Protein AF-A0A955Z0D5-F1 (afdb_monomer_lite)

Foldseek 3Di:
DDDDDDDDDDDDDDDDDDDDDDDDDDDDDYDDDDDDDDDDDDDDDDDDDDDDYDDDDDDDDDDDDDDDDDDDDDDDPDCPQFAAADCPPAAGAFRHFDDAQRRELAGCPPRTHHDHDLPRQAARVVQQAQFRSFFGDRRPAADDFQTFYPALRGHLLSAQAPVRTHANFQLQSADPVGCQQAFAAAADGDPDPPTDTGGQRDWFAFAPNRQKTWRLWFRFLSSLVSLQVVCCVVPVNFSQLLVLLVVLLVVCLVAPSVCCCVVPPLPSLLDDGGDALPDQNHPLQLQLLFQQFPQDDRQASDDAAQAAGLFLNDDQQRNNQLRRHGNNSDHPDDNSLSRLARGFQHFLVSVQSSLSNTAFGFAALVSLLRQQDQDWDDFDPDTFGGQFPDQDACQLFLQADDDDQDDDGNRPPDDGPDHRNQQPPNPPDDPVRPSNSSQDRHNHRVRQFGPDHGPVRGTRTPQAGGFFEWHAYPDDDDLDPPADFWRFGLSDADDPPFDWDAHPNRIGTTSGGGHFRKTFTAHGFSNNPDHFLRQQSNDPVNDNNSGDSVRIHGSSDGHSRYTTIGMHTDRD

Secondary structure (DSSP, 8-state):
--------------------------------------------------------------------------------PSPPP--SSSPBPTTSB-SSGGGBSS-EETTEEPPP-TTSSS--GGGT-SBTTB-TTT-SSPBPTTSB-SSGGGBTTS-B-TTSBB-SSGGGS-BTTBSTTTS-EEES-TT-TT-EEE-TT-EEEPSS-TTEEEESSPPBHHHHHHHHHHHHHHTTT---HHHHHHHHHHH-TTSHHHHHHHHSTTGGGGS-SS--TTSSS-HHHHTTSS-SS-SSSGGGT---TT---S--S---HHHHGGGT-TBTTB-SS-HHHHHTSBP-S--HHHHHHHHHHTTSEEPBHHHHHHHH--EEEEETTEEEEESSSSPPPSSSSSTT-S--SS-SS--TT--SSPPPS--SS-TT--GGGT-GGGSPPTT--TT-EEEEE-TTSPEEESTTTS-EEEEB-SS-----TT---EEEE-SS---TTPPEEEETTEEEEEEEES---EEEEEEE-TT---EESHHHHT-SS--GGGS-TTTEEETT---TTEE--EEEEPP-

Structure (mmCIF, N/CA/C/O backbone):
data_AF-A0A955Z0D5-F1
#
_entry.id   AF-A0A955Z0D5-F1
#
loop_
_atom_site.group_PDB
_atom_site.id
_atom_site.type_symbol
_atom_site.label_atom_id
_atom_site.label_alt_id
_atom_site.label_comp_id
_atom_site.label_asym_id
_atom_site.label_entity_id
_atom_site.label_seq_id
_atom_site.pdbx_PDB_ins_code
_atom_site.Cartn_x
_atom_site.Cartn_y
_atom_site.Cartn_z
_atom_site.occupancy
_atom_site.B_iso_or_equiv
_atom_site.auth_seq_id
_atom_site.auth_comp_id
_atom_site.auth_asym_id
_atom_site.auth_atom_id
_atom_site.pdbx_PDB_model_num
ATOM 1 N N . MET A 1 1 ? 44.826 -17.354 -71.926 1.00 37.38 1 MET A N 1
ATOM 2 C CA . MET A 1 1 ? 45.366 -18.598 -71.320 1.00 37.38 1 MET A CA 1
ATOM 3 C C . MET A 1 1 ? 44.407 -19.003 -70.201 1.00 37.38 1 MET A C 1
ATOM 5 O O . MET A 1 1 ? 44.056 -18.140 -69.417 1.00 37.38 1 MET A O 1
ATOM 9 N N . ARG A 1 2 ? 43.702 -20.146 -70.289 1.00 31.55 2 ARG A N 1
ATOM 10 C CA . ARG A 1 2 ? 44.060 -21.428 -69.626 1.00 31.55 2 ARG A CA 1
ATOM 11 C C . ARG A 1 2 ? 44.430 -21.214 -68.142 1.00 31.55 2 ARG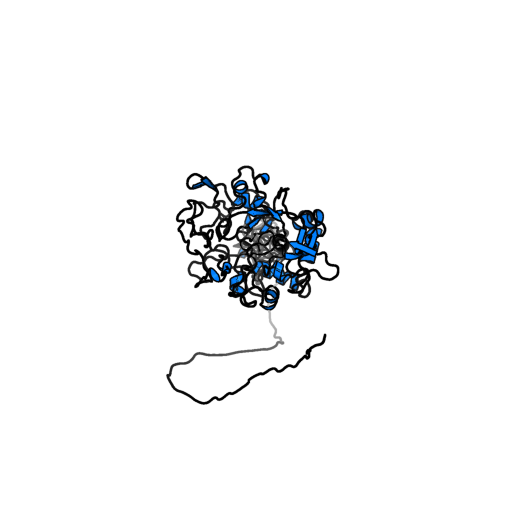 A C 1
ATOM 13 O O . ARG A 1 2 ? 45.504 -20.697 -67.889 1.00 31.55 2 ARG A O 1
ATOM 20 N N . GLN A 1 3 ? 43.521 -21.485 -67.192 1.00 32.25 3 GLN A N 1
ATOM 21 C CA . GLN A 1 3 ? 43.215 -22.791 -66.529 1.00 32.25 3 GLN A CA 1
ATOM 22 C C . GLN A 1 3 ? 43.768 -22.736 -65.069 1.00 32.25 3 GLN A C 1
ATOM 24 O O . GLN A 1 3 ? 44.807 -22.122 -64.892 1.00 32.25 3 GLN A O 1
ATOM 29 N N . LYS A 1 4 ? 43.177 -23.275 -63.981 1.00 32.69 4 LYS A N 1
ATOM 30 C CA . LYS A 1 4 ? 42.225 -24.394 -63.756 1.00 32.69 4 LYS A CA 1
ATOM 31 C C . LYS A 1 4 ? 41.320 -24.200 -62.502 1.00 32.69 4 LYS A C 1
ATOM 33 O O . LYS A 1 4 ? 41.747 -23.523 -61.584 1.00 32.69 4 LYS A O 1
ATOM 38 N N . LEU A 1 5 ? 40.147 -24.872 -62.514 1.00 34.03 5 LEU A N 1
ATOM 39 C CA . LEU A 1 5 ? 39.379 -25.606 -61.456 1.00 34.03 5 LEU A CA 1
ATOM 40 C C . LEU A 1 5 ? 39.461 -25.152 -59.965 1.00 34.03 5 LEU A C 1
ATOM 42 O O . LEU A 1 5 ? 40.539 -24.856 -59.481 1.00 34.03 5 LEU A O 1
ATOM 46 N N . GLY A 1 6 ? 38.400 -25.141 -59.129 1.00 30.06 6 GLY A N 1
ATOM 47 C CA . GLY A 1 6 ? 37.159 -25.963 -59.053 1.00 30.06 6 GLY A CA 1
ATOM 48 C C . GLY A 1 6 ? 37.375 -27.160 -58.093 1.00 30.06 6 GLY A C 1
ATOM 49 O O . GLY A 1 6 ? 38.366 -27.854 -58.279 1.00 30.06 6 GLY A O 1
ATOM 50 N N . ARG A 1 7 ? 36.587 -27.500 -57.050 1.00 30.52 7 ARG A N 1
ATOM 51 C CA . ARG A 1 7 ? 35.128 -27.507 -56.712 1.00 30.52 7 ARG A CA 1
ATOM 52 C C . ARG A 1 7 ? 34.966 -27.298 -55.172 1.00 30.52 7 ARG A C 1
ATOM 54 O O . ARG A 1 7 ? 35.968 -27.434 -54.487 1.00 30.52 7 ARG A O 1
ATOM 61 N N . ALA A 1 8 ? 33.849 -26.961 -54.503 1.00 30.70 8 ALA A N 1
ATOM 62 C CA . ALA A 1 8 ? 32.381 -27.043 -54.691 1.00 30.70 8 ALA A CA 1
ATOM 63 C C . ALA A 1 8 ? 31.667 -28.362 -54.258 1.00 30.70 8 ALA A C 1
ATOM 65 O O . ALA A 1 8 ? 32.005 -29.425 -54.768 1.00 30.70 8 ALA A O 1
ATOM 66 N N . SER A 1 9 ? 30.565 -28.225 -53.480 1.00 32.47 9 SER A N 1
ATOM 67 C CA . SER A 1 9 ? 29.545 -29.244 -53.060 1.00 32.47 9 SER A CA 1
ATOM 68 C C . SER A 1 9 ? 29.912 -30.188 -51.892 1.00 32.47 9 SER A C 1
ATOM 70 O O . SER A 1 9 ? 31.067 -30.578 -51.806 1.00 32.47 9 SER A O 1
ATOM 72 N N . ARG A 1 10 ? 29.016 -30.669 -50.998 1.00 30.78 10 ARG A N 1
ATOM 73 C CA . ARG A 1 10 ? 27.557 -30.503 -50.673 1.00 30.78 10 ARG A CA 1
ATOM 74 C C . ARG A 1 10 ? 27.359 -31.112 -49.244 1.00 30.78 10 ARG A C 1
ATOM 76 O O . ARG A 1 10 ? 28.046 -32.076 -48.947 1.00 30.78 10 ARG A O 1
ATOM 83 N N . ALA A 1 11 ? 26.657 -30.531 -48.262 1.00 29.03 11 ALA A N 1
ATOM 84 C CA . ALA A 1 11 ? 25.200 -30.382 -48.046 1.00 29.03 11 ALA A CA 1
ATOM 85 C C . ALA A 1 11 ? 24.461 -31.542 -47.290 1.00 29.03 11 ALA A C 1
ATOM 87 O O . ALA A 1 11 ? 24.051 -32.489 -47.946 1.00 29.03 11 ALA A O 1
ATOM 88 N N . VAL A 1 12 ? 24.177 -31.328 -45.977 1.00 29.38 12 VAL A N 1
ATOM 89 C CA . VAL A 1 12 ? 22.913 -31.632 -45.208 1.00 29.38 12 VAL A CA 1
ATOM 90 C C . VAL A 1 12 ? 22.515 -33.138 -44.991 1.00 29.38 12 VAL A C 1
ATOM 92 O O . VAL A 1 12 ? 22.971 -33.984 -45.749 1.00 29.38 12 VAL A O 1
ATOM 95 N N . PRO A 1 13 ? 21.601 -33.525 -44.055 1.00 51.72 13 PRO A N 1
ATOM 96 C CA . PRO A 1 13 ? 21.623 -33.526 -42.569 1.00 51.72 13 PRO A CA 1
ATOM 97 C C . PRO A 1 13 ? 21.523 -34.961 -41.941 1.00 51.72 13 PRO A C 1
ATOM 99 O O . PRO A 1 13 ? 21.497 -35.938 -42.679 1.00 51.72 13 PRO A O 1
ATOM 102 N N . TRP A 1 14 ? 21.405 -35.106 -40.605 1.00 25.34 14 TRP A N 1
ATOM 103 C CA . TRP A 1 14 ? 20.285 -35.783 -39.880 1.00 25.34 14 TRP A CA 1
ATOM 104 C C . TRP A 1 14 ? 20.581 -36.053 -38.383 1.00 25.34 14 TRP A C 1
ATOM 106 O O . TRP A 1 14 ? 21.708 -36.274 -37.958 1.00 25.34 14 TRP A O 1
ATOM 116 N N . VAL A 1 15 ? 19.484 -36.020 -37.626 1.00 32.78 15 VAL A N 1
ATOM 117 C CA . VAL A 1 15 ? 19.236 -36.299 -36.200 1.00 32.78 15 VAL A CA 1
ATOM 118 C C . VAL A 1 15 ? 19.848 -37.605 -35.662 1.00 32.78 15 VAL A C 1
ATOM 120 O O . VAL A 1 15 ? 19.761 -38.627 -36.336 1.00 32.78 15 VAL A O 1
ATOM 123 N N . LEU A 1 16 ? 20.275 -37.614 -34.387 1.00 28.25 16 LEU A N 1
ATOM 124 C CA . LEU A 1 16 ? 20.019 -38.742 -33.470 1.00 28.25 16 LEU A CA 1
ATOM 125 C C . LEU A 1 16 ? 20.128 -38.335 -31.989 1.00 28.25 16 LEU A C 1
ATOM 127 O O . LEU A 1 16 ? 21.110 -37.734 -31.562 1.00 28.25 16 LEU A O 1
ATOM 131 N N . ALA A 1 17 ? 19.093 -38.674 -31.218 1.00 32.25 17 ALA A N 1
ATOM 132 C CA . ALA A 1 17 ? 19.080 -38.586 -29.760 1.00 32.25 17 ALA A CA 1
ATOM 133 C C . ALA A 1 17 ? 19.691 -39.853 -29.138 1.00 32.25 17 ALA A C 1
ATOM 135 O O . ALA A 1 17 ? 19.653 -40.921 -29.748 1.00 32.25 17 ALA A O 1
ATOM 136 N N . ALA A 1 18 ? 20.180 -39.754 -27.900 1.00 30.14 18 ALA A N 1
ATOM 137 C CA . ALA A 1 18 ? 20.564 -40.910 -27.096 1.00 30.14 18 ALA A CA 1
ATOM 138 C C . ALA A 1 18 ? 20.098 -40.726 -25.645 1.00 30.14 18 ALA A C 1
ATOM 140 O O . ALA A 1 18 ? 20.697 -39.988 -24.866 1.00 30.14 18 ALA A O 1
ATOM 141 N N . SER A 1 19 ? 19.007 -41.404 -25.295 1.00 30.41 19 SER A N 1
ATOM 142 C CA . SER A 1 19 ? 18.600 -41.647 -23.910 1.00 30.41 19 SER A CA 1
ATOM 143 C C . SER A 1 19 ? 19.426 -42.800 -23.337 1.00 30.41 19 SER A C 1
ATOM 145 O O . SER A 1 19 ? 19.682 -43.763 -24.058 1.00 30.41 19 SER A O 1
ATOM 147 N N . LEU A 1 20 ? 19.767 -42.764 -22.045 1.00 26.95 20 LEU A N 1
ATOM 148 C CA . LEU A 1 20 ? 20.252 -43.947 -21.330 1.00 26.95 20 LEU A CA 1
ATOM 149 C C . LEU A 1 20 ? 19.468 -44.159 -20.028 1.00 26.95 20 LEU A C 1
ATOM 151 O O . LEU A 1 20 ? 19.439 -43.307 -19.147 1.00 26.95 20 LEU A O 1
ATOM 155 N N . ALA A 1 21 ? 18.863 -45.335 -19.938 1.00 28.91 21 ALA A N 1
ATOM 156 C CA . ALA A 1 21 ? 18.246 -45.969 -18.778 1.00 28.91 21 ALA A CA 1
ATOM 157 C C . ALA A 1 21 ? 18.610 -47.469 -18.903 1.00 28.91 21 ALA A C 1
ATOM 159 O O . ALA A 1 21 ? 18.879 -47.920 -20.016 1.00 28.91 21 ALA A O 1
ATOM 160 N N . ALA A 1 22 ? 18.673 -48.322 -17.882 1.00 29.59 22 ALA A N 1
ATOM 161 C CA . ALA A 1 22 ? 18.516 -48.204 -16.432 1.00 29.59 22 ALA A CA 1
ATOM 162 C C . ALA A 1 22 ? 19.278 -49.383 -15.780 1.00 29.59 22 ALA A C 1
ATOM 164 O O . ALA A 1 22 ? 19.661 -50.316 -16.485 1.00 29.59 22 ALA A O 1
ATOM 165 N N . ALA A 1 23 ? 19.402 -49.412 -14.448 1.00 26.42 23 ALA A N 1
ATOM 166 C CA . ALA A 1 23 ? 19.520 -50.669 -13.698 1.00 26.42 23 ALA A CA 1
ATOM 167 C C . ALA A 1 23 ? 19.103 -50.481 -12.228 1.00 26.42 23 ALA A C 1
ATOM 169 O O . ALA A 1 23 ? 19.683 -49.663 -11.518 1.00 26.42 23 ALA A O 1
ATOM 170 N N . CYS A 1 24 ? 18.128 -51.267 -11.767 1.00 26.06 24 CYS A N 1
ATOM 171 C CA . CYS A 1 24 ? 17.848 -51.472 -10.344 1.00 26.06 24 CYS A CA 1
ATOM 172 C C . CYS A 1 24 ? 18.465 -52.797 -9.888 1.00 26.06 24 CYS A C 1
ATOM 174 O O . CYS A 1 24 ? 18.308 -53.797 -10.584 1.00 26.06 24 CYS A O 1
ATOM 176 N N . THR A 1 25 ? 19.016 -52.838 -8.674 1.00 25.45 25 THR A N 1
ATOM 177 C CA . THR A 1 25 ? 19.114 -54.066 -7.863 1.00 25.45 25 THR A CA 1
ATOM 178 C C . THR A 1 25 ? 19.042 -53.717 -6.380 1.00 25.45 25 THR A C 1
ATOM 180 O O . THR A 1 25 ? 19.805 -52.883 -5.901 1.00 25.45 25 THR A O 1
ATOM 183 N N . SER A 1 26 ? 18.150 -54.389 -5.659 1.00 33.56 26 SER A N 1
ATOM 184 C CA . SER A 1 26 ? 17.991 -54.354 -4.200 1.00 33.56 26 SER A CA 1
ATOM 185 C C . SER A 1 26 ? 18.409 -55.695 -3.592 1.00 33.56 26 SER A C 1
ATOM 187 O O . SER A 1 26 ? 17.983 -56.699 -4.150 1.00 33.56 26 SER A O 1
ATOM 189 N N . THR A 1 27 ? 19.093 -55.725 -2.436 1.00 26.42 27 THR A N 1
ATOM 190 C CA . THR A 1 27 ? 18.997 -56.808 -1.416 1.00 26.42 27 THR A CA 1
ATOM 191 C C . THR A 1 27 ? 19.876 -56.537 -0.180 1.00 26.42 27 THR A C 1
ATOM 193 O O . THR A 1 27 ? 21.085 -56.422 -0.346 1.00 26.42 27 THR A O 1
ATOM 196 N N . GLY A 1 28 ? 19.279 -56.589 1.026 1.00 25.45 28 GLY A N 1
ATOM 197 C CA . GLY A 1 28 ? 19.915 -56.874 2.338 1.00 25.45 28 GLY A CA 1
ATOM 198 C C . GLY A 1 28 ? 20.853 -55.809 2.952 1.00 25.45 28 GLY A C 1
ATOM 199 O O . GLY A 1 28 ? 21.602 -55.161 2.236 1.00 25.45 28 GLY A O 1
ATOM 200 N N . GLY A 1 29 ? 20.902 -55.590 4.275 1.00 23.66 29 GLY A N 1
ATOM 201 C CA . GLY A 1 29 ? 20.044 -56.082 5.367 1.00 23.66 29 GLY A CA 1
ATOM 202 C C . GLY A 1 29 ? 20.749 -56.086 6.741 1.00 23.66 29 GLY A C 1
ATOM 203 O O . GLY A 1 29 ? 21.686 -56.857 6.882 1.00 23.66 29 GLY A O 1
ATOM 204 N N . ASP A 1 30 ? 20.237 -55.283 7.696 1.00 25.52 30 ASP A N 1
ATOM 205 C CA . ASP A 1 30 ? 20.259 -55.410 9.185 1.00 25.52 30 ASP A CA 1
ATOM 206 C C . ASP A 1 30 ? 21.592 -55.668 9.964 1.00 25.52 30 ASP A C 1
ATOM 208 O O . ASP A 1 30 ? 22.602 -56.005 9.346 1.00 25.52 30 ASP A O 1
ATOM 212 N N . PRO A 1 31 ? 21.650 -55.560 11.324 1.00 40.22 31 PRO A N 1
ATOM 213 C CA . PRO A 1 31 ? 20.612 -55.147 12.295 1.00 40.22 31 PRO A CA 1
ATOM 214 C C . PRO A 1 31 ? 21.033 -54.130 13.400 1.00 40.22 31 PRO A C 1
ATOM 216 O O . PRO A 1 31 ? 22.211 -53.967 13.705 1.00 40.22 31 PRO A O 1
ATOM 219 N N . GLY A 1 32 ? 20.030 -53.604 14.124 1.00 23.52 32 GLY A N 1
ATOM 220 C CA . GLY A 1 32 ? 19.964 -53.755 15.596 1.00 23.52 32 GLY A CA 1
ATOM 221 C C . GLY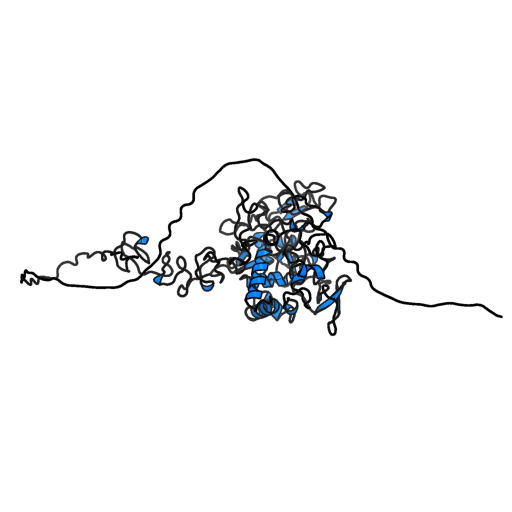 A 1 32 ? 20.397 -52.616 16.543 1.00 23.52 32 GLY A C 1
ATOM 222 O O . GLY A 1 32 ? 21.584 -52.444 16.780 1.00 23.52 32 GLY A O 1
ATOM 223 N N . GLU A 1 33 ? 19.406 -51.971 17.181 1.00 30.50 33 GLU A N 1
ATOM 224 C CA . GLU A 1 33 ? 19.297 -51.615 18.627 1.00 30.50 33 GLU A CA 1
ATOM 225 C C . GLU A 1 33 ? 17.891 -50.971 18.834 1.00 30.50 33 GLU A C 1
ATOM 227 O O . GLU A 1 33 ? 17.646 -49.863 18.368 1.00 30.50 33 GLU A O 1
ATOM 232 N N . THR A 1 34 ? 16.823 -51.698 19.212 1.00 25.83 34 THR A N 1
ATOM 233 C CA . THR A 1 34 ? 16.329 -51.931 20.604 1.00 25.83 34 THR A CA 1
ATOM 234 C C . THR A 1 34 ? 16.402 -50.665 21.480 1.00 25.83 34 THR A C 1
ATOM 236 O O . THR A 1 34 ? 17.505 -50.269 21.830 1.00 25.83 34 THR A O 1
ATOM 239 N N . GLY A 1 35 ? 15.335 -49.935 21.837 1.00 26.16 35 GLY A N 1
ATOM 240 C CA . GLY A 1 35 ? 14.106 -50.309 22.582 1.00 26.16 35 GLY A CA 1
ATOM 241 C C . GLY A 1 35 ? 13.939 -49.294 23.753 1.00 26.16 35 GLY A C 1
ATOM 242 O O . GLY A 1 35 ? 14.906 -48.595 24.042 1.00 26.16 35 GLY A O 1
ATOM 243 N N . GLU A 1 36 ? 12.836 -49.048 24.474 1.00 29.14 36 GLU A N 1
ATOM 244 C CA . GLU A 1 36 ? 11.408 -49.453 24.556 1.00 29.14 36 GLU A CA 1
ATOM 245 C C . GLU A 1 36 ? 10.647 -48.239 25.198 1.00 29.14 36 GLU A C 1
ATOM 247 O O . GLU A 1 36 ? 11.305 -47.338 25.718 1.00 29.14 36 GLU A O 1
ATOM 252 N N . GLY A 1 37 ? 9.313 -48.081 25.237 1.00 26.97 37 GLY A N 1
ATOM 253 C CA . GLY A 1 37 ? 8.184 -48.915 24.806 1.00 26.97 37 GLY A CA 1
ATOM 254 C C . GLY A 1 37 ? 6.812 -48.206 24.982 1.00 26.97 37 GLY A C 1
ATOM 255 O O . GLY A 1 37 ? 6.746 -47.036 25.356 1.00 26.97 37 GLY A O 1
ATOM 256 N N . ASP A 1 38 ? 5.749 -48.955 24.676 1.00 28.36 38 ASP A N 1
ATOM 257 C CA . ASP A 1 38 ? 4.288 -48.701 24.748 1.00 28.36 38 ASP A CA 1
ATOM 258 C C . ASP A 1 38 ? 3.722 -48.238 26.125 1.00 28.36 38 ASP A C 1
ATOM 260 O O . ASP A 1 38 ? 4.433 -48.283 27.124 1.00 28.36 38 ASP A O 1
ATOM 264 N N . ALA A 1 39 ? 2.450 -47.833 26.327 1.00 27.69 39 ALA A N 1
ATOM 265 C CA . ALA A 1 39 ? 1.246 -47.661 25.480 1.00 27.69 39 ALA A CA 1
ATOM 266 C C . ALA A 1 39 ? 0.216 -46.739 26.195 1.00 27.69 39 ALA A C 1
ATOM 268 O O . ALA A 1 39 ? 0.371 -46.430 27.377 1.00 27.69 39 ALA A O 1
ATOM 269 N N . GLY A 1 40 ? -0.882 -46.369 25.516 1.00 26.89 40 GLY A N 1
ATOM 270 C CA . GLY A 1 40 ? -2.046 -45.735 26.157 1.00 26.89 40 GLY A CA 1
ATOM 271 C C . GLY A 1 40 ? -3.121 -45.238 25.185 1.00 26.89 40 GLY A C 1
ATOM 272 O O . GLY A 1 40 ? -3.228 -44.036 24.961 1.00 26.89 40 GLY A O 1
ATOM 273 N N . VAL A 1 41 ? -3.914 -46.151 24.615 1.00 31.58 41 VAL A N 1
ATOM 274 C CA . VAL A 1 41 ? -5.122 -45.837 23.828 1.00 31.58 41 VAL A CA 1
ATOM 275 C C . VAL A 1 41 ? -6.316 -46.469 24.531 1.00 31.58 41 VAL A C 1
ATOM 277 O O . VAL A 1 41 ? -6.269 -47.663 24.805 1.00 31.58 41 VAL A O 1
ATOM 280 N N . ASP A 1 42 ? -7.381 -45.699 24.741 1.00 33.69 42 ASP A N 1
ATOM 281 C CA . ASP A 1 42 ? -8.723 -46.223 25.000 1.00 33.69 42 ASP A CA 1
ATOM 282 C C . ASP A 1 42 ? -9.735 -45.459 24.137 1.00 33.69 42 ASP A C 1
ATOM 284 O O . ASP A 1 42 ? -9.667 -44.235 23.996 1.00 33.69 42 ASP A O 1
ATOM 288 N N . ASP A 1 43 ? -10.655 -46.212 23.542 1.00 32.22 43 ASP A N 1
ATOM 289 C CA . ASP A 1 43 ? -11.698 -45.766 22.618 1.00 32.22 43 ASP A CA 1
ATOM 290 C C . ASP A 1 43 ? -13.049 -46.287 23.132 1.00 32.22 43 ASP A C 1
ATOM 292 O O . ASP A 1 43 ? -13.153 -47.439 23.559 1.00 32.22 43 ASP A O 1
ATOM 296 N N . ALA A 1 44 ? -14.085 -45.445 23.118 1.00 32.53 44 ALA A N 1
ATOM 297 C CA . ALA A 1 44 ? -15.441 -45.831 23.509 1.00 32.53 44 ALA A CA 1
ATOM 298 C C . ALA A 1 44 ? -16.487 -44.885 22.897 1.00 32.53 44 ALA A C 1
ATOM 300 O O . ALA A 1 44 ? -16.887 -43.883 23.493 1.00 32.53 44 ALA A O 1
ATOM 301 N N . GLY A 1 45 ? -16.951 -45.218 21.692 1.00 31.19 45 GLY A N 1
ATOM 302 C CA . GLY A 1 45 ? -18.076 -44.537 21.049 1.00 31.19 45 GLY A CA 1
ATOM 303 C C . GLY A 1 45 ? -19.453 -44.955 21.589 1.00 31.19 45 GLY A C 1
ATOM 304 O O . GLY A 1 45 ? -19.621 -46.000 22.215 1.00 31.19 45 GLY A O 1
ATOM 305 N N . GLY A 1 46 ? -20.473 -44.158 21.263 1.00 28.03 46 GLY A N 1
ATOM 306 C CA . GLY A 1 46 ? -21.888 -44.477 21.467 1.00 28.03 46 GLY A CA 1
ATOM 307 C C . GLY A 1 46 ? -22.761 -43.619 20.549 1.00 28.03 46 GLY A C 1
ATOM 308 O O . GLY A 1 46 ? -22.553 -42.412 20.460 1.00 28.03 46 GLY A O 1
ATOM 309 N N . THR A 1 47 ? -23.703 -44.227 19.823 1.00 34.19 47 THR A N 1
ATOM 310 C CA . THR A 1 47 ? -24.533 -43.551 18.805 1.00 34.19 47 THR A CA 1
ATOM 311 C C . THR A 1 47 ? -25.998 -43.990 18.880 1.00 34.19 47 THR A C 1
ATOM 313 O O . THR A 1 47 ? -26.238 -45.166 19.122 1.00 34.19 47 THR A O 1
ATOM 316 N N . VAL A 1 48 ? -26.908 -43.033 18.603 1.00 35.44 48 VAL A N 1
ATOM 317 C CA . VAL A 1 48 ? -28.333 -43.148 18.166 1.00 35.44 48 VAL A CA 1
ATOM 318 C C . VAL A 1 48 ? -29.304 -43.992 19.049 1.00 35.44 48 VAL A C 1
ATOM 320 O O . VAL A 1 48 ? -28.914 -44.971 19.658 1.00 35.44 48 VAL A O 1
ATOM 323 N N . ASP A 1 49 ? -30.601 -43.697 19.234 1.00 34.19 49 ASP A N 1
ATOM 324 C CA . ASP A 1 49 ? -31.602 -43.156 18.301 1.00 34.19 49 ASP A CA 1
ATOM 325 C C . ASP A 1 49 ? -32.957 -42.775 18.990 1.00 34.19 49 ASP A C 1
ATOM 327 O O . ASP A 1 49 ? -33.215 -43.160 20.127 1.00 34.19 49 ASP A O 1
ATOM 331 N N . ALA A 1 50 ? -33.826 -42.073 18.245 1.00 32.53 50 ALA A N 1
ATOM 332 C CA . ALA A 1 50 ? -35.316 -42.030 18.249 1.00 32.53 50 ALA A CA 1
ATOM 333 C C . ALA A 1 50 ? -36.244 -41.919 19.521 1.00 32.53 50 ALA A C 1
ATOM 335 O O . ALA A 1 50 ? -36.205 -42.688 20.476 1.00 32.53 50 ALA A O 1
ATOM 336 N N . ARG A 1 51 ? -37.254 -41.024 19.401 1.00 35.88 51 ARG A N 1
ATOM 337 C CA . ARG A 1 51 ? -38.616 -41.005 20.047 1.00 35.88 51 ARG A CA 1
ATOM 338 C C . ARG A 1 51 ? -39.551 -42.102 19.425 1.00 35.88 51 ARG A C 1
ATOM 340 O O . ARG A 1 51 ? -39.087 -42.655 18.430 1.00 35.88 51 ARG A O 1
ATOM 347 N N . PRO A 1 52 ? -40.844 -42.380 19.823 1.00 47.75 52 PRO A N 1
ATOM 348 C CA . PRO A 1 52 ? -41.810 -41.619 20.680 1.00 47.75 52 PRO A CA 1
ATOM 349 C C . PRO A 1 52 ? -42.834 -42.401 21.609 1.00 47.75 52 PRO A C 1
ATOM 351 O O . PRO A 1 52 ? -43.250 -43.502 21.277 1.00 47.75 52 PRO A O 1
ATOM 354 N N . THR A 1 53 ? -43.431 -41.723 22.625 1.00 33.03 53 THR A N 1
ATOM 355 C CA . THR A 1 53 ? -44.859 -41.836 23.144 1.00 33.03 53 THR A CA 1
ATOM 356 C C . THR A 1 53 ? -45.446 -43.183 23.688 1.00 33.03 53 THR A C 1
ATOM 358 O O . THR A 1 53 ? -44.837 -44.222 23.479 1.00 33.03 53 THR A O 1
ATOM 361 N N . PRO A 1 54 ? -46.691 -43.245 24.250 1.00 62.41 54 PRO A N 1
ATOM 362 C CA . PRO A 1 54 ? -47.338 -42.454 25.332 1.00 62.41 54 PRO A CA 1
ATOM 363 C C . PRO A 1 54 ? -48.093 -43.332 26.397 1.00 62.41 54 PRO A C 1
ATOM 365 O O . PRO A 1 54 ? -48.059 -44.557 26.321 1.00 62.41 54 PRO A O 1
ATOM 368 N N . GLY A 1 55 ? -48.847 -42.703 27.322 1.00 30.41 55 GLY A N 1
ATOM 369 C CA . GLY A 1 55 ? -49.927 -43.316 28.140 1.00 30.41 55 GLY A CA 1
ATOM 370 C C . GLY A 1 55 ? -49.721 -43.240 29.666 1.00 30.41 55 GLY A C 1
ATOM 371 O O . GLY A 1 55 ? -48.584 -43.282 30.119 1.00 30.41 55 GLY A O 1
ATOM 372 N N . GLU A 1 56 ? -50.719 -43.210 30.553 1.00 37.22 56 GLU A N 1
ATOM 373 C CA . GLU A 1 56 ? -52.132 -42.774 30.584 1.00 37.22 56 GLU A CA 1
ATOM 374 C C . GLU A 1 56 ? -52.618 -43.021 32.045 1.00 37.22 56 GLU A C 1
ATOM 376 O O . GLU A 1 56 ? -52.239 -44.011 32.665 1.00 37.22 56 GLU A O 1
ATOM 381 N N . ASP A 1 57 ? -53.408 -42.091 32.585 1.00 33.84 57 ASP A N 1
ATOM 382 C CA . ASP A 1 57 ? -54.510 -42.219 33.564 1.00 33.84 57 ASP A CA 1
ATOM 383 C C . ASP A 1 57 ? -54.445 -43.055 34.874 1.00 33.84 57 ASP A C 1
ATOM 385 O O . ASP A 1 57 ? -54.516 -44.282 34.876 1.00 33.84 57 ASP A O 1
ATOM 389 N N . ALA A 1 58 ? -54.568 -42.344 36.012 1.00 36.50 58 ALA A N 1
ATOM 390 C CA . ALA A 1 58 ? -55.539 -42.566 37.116 1.00 36.50 58 ALA A CA 1
ATOM 391 C C . ALA A 1 58 ? -55.382 -41.418 38.157 1.00 36.50 58 ALA A C 1
ATOM 393 O O . ALA A 1 58 ? -54.254 -41.153 38.554 1.00 36.50 58 ALA A O 1
ATOM 394 N N . ALA A 1 59 ? -56.342 -40.627 38.666 1.00 34.34 59 ALA A N 1
ATOM 395 C CA . ALA A 1 59 ? -57.807 -40.630 38.848 1.00 34.34 59 ALA A CA 1
ATOM 396 C C . ALA A 1 59 ? -58.165 -40.555 40.360 1.00 34.34 59 ALA A C 1
ATOM 398 O O . ALA A 1 59 ? -57.694 -41.391 41.124 1.00 34.34 59 ALA A O 1
ATOM 399 N N . ALA A 1 60 ? -59.064 -39.618 40.738 1.00 35.72 60 ALA A N 1
ATOM 400 C CA . ALA A 1 60 ? -59.713 -39.451 42.069 1.00 35.72 60 ALA A CA 1
ATOM 401 C C . ALA A 1 60 ? -58.781 -39.032 43.251 1.00 35.72 60 ALA A C 1
ATOM 403 O O . ALA A 1 60 ? -57.594 -39.318 43.213 1.00 35.72 60 ALA A O 1
ATOM 404 N N . THR A 1 61 ? -59.162 -38.372 44.363 1.00 36.72 61 THR A N 1
ATOM 405 C CA . THR A 1 61 ? -60.356 -37.652 44.921 1.00 36.72 61 THR A CA 1
ATOM 406 C C . THR A 1 61 ? -59.883 -36.996 46.248 1.00 36.72 61 THR A C 1
ATOM 408 O O . THR A 1 61 ? -58.905 -37.488 46.805 1.00 36.72 61 THR A O 1
ATOM 411 N N . ASP A 1 62 ? -60.473 -35.983 46.900 1.00 34.84 62 ASP A N 1
ATOM 412 C CA . ASP A 1 62 ? -61.586 -35.025 46.688 1.00 34.84 62 ASP A CA 1
ATOM 413 C C . ASP A 1 62 ? -61.390 -33.851 47.703 1.00 34.84 62 ASP A C 1
ATOM 415 O O . ASP A 1 62 ? -60.539 -33.968 48.589 1.00 34.84 62 ASP A O 1
ATOM 419 N N . GLY A 1 63 ? -62.160 -32.750 47.640 1.00 34.94 63 GLY A N 1
ATOM 420 C CA . GLY A 1 63 ? -62.190 -31.743 48.718 1.00 34.94 63 GLY A CA 1
ATOM 421 C C . GLY A 1 63 ? -62.651 -30.333 48.328 1.00 34.94 63 GLY A C 1
ATOM 422 O O . GLY A 1 63 ? -61.833 -29.425 48.200 1.00 34.94 63 GLY A O 1
AT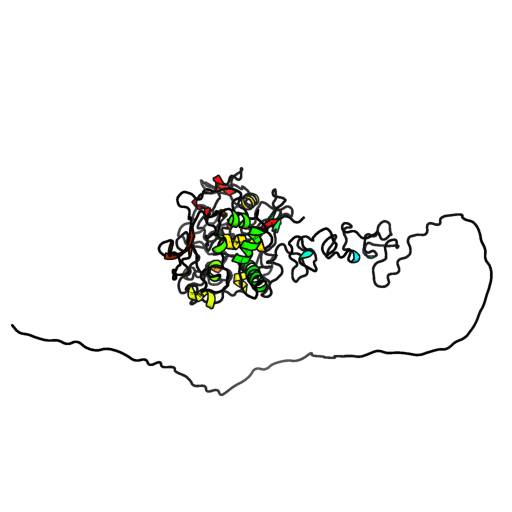OM 423 N N . GLY A 1 64 ? -63.962 -30.118 48.184 1.00 36.09 64 GLY A N 1
ATOM 424 C CA . GLY A 1 64 ? -64.532 -28.780 47.977 1.00 36.09 64 GLY A CA 1
ATOM 425 C C . GLY A 1 64 ? -64.597 -27.918 49.250 1.00 36.09 64 GLY A C 1
ATOM 426 O O . GLY A 1 64 ? -64.849 -28.422 50.343 1.00 36.09 64 GLY A O 1
ATOM 427 N N . GLY A 1 65 ? -64.449 -26.599 49.094 1.00 32.16 65 GLY A N 1
ATOM 428 C CA . GLY A 1 65 ? -64.647 -25.603 50.154 1.00 32.16 65 GLY A CA 1
ATOM 429 C C . GLY A 1 65 ? -64.938 -24.222 49.563 1.00 32.16 65 GLY A C 1
ATOM 430 O O . GLY A 1 65 ? -64.073 -23.617 48.939 1.00 32.16 65 GLY A O 1
ATOM 431 N N . THR A 1 66 ? -66.174 -23.745 49.710 1.00 39.97 66 THR A N 1
ATOM 432 C CA . THR A 1 66 ? -66.659 -22.460 49.172 1.00 39.97 66 THR A CA 1
ATOM 433 C C . THR A 1 66 ? -66.612 -21.331 50.204 1.00 39.97 66 THR A C 1
ATOM 435 O O . THR A 1 66 ? -66.634 -21.608 51.400 1.00 39.97 66 THR A O 1
ATOM 438 N N . SER A 1 67 ? -66.751 -20.086 49.718 1.00 36.28 67 SER A N 1
ATOM 439 C CA . SER A 1 67 ? -66.929 -18.823 50.471 1.00 36.28 67 SER A CA 1
ATOM 440 C C . SER A 1 67 ? -65.632 -18.243 51.081 1.00 36.28 67 SER A C 1
ATOM 442 O O . SER A 1 67 ? -64.734 -18.998 51.427 1.00 36.28 67 SER A O 1
ATOM 444 N N . GLU A 1 68 ? -65.418 -16.923 51.159 1.00 36.81 68 GLU A N 1
ATOM 445 C CA . GLU A 1 68 ? -66.317 -15.768 50.950 1.00 36.81 68 GLU A CA 1
ATOM 446 C C . GLU A 1 68 ? -65.701 -14.692 50.029 1.00 36.81 68 GLU A C 1
ATOM 448 O O . GLU A 1 68 ? -64.485 -14.607 49.869 1.00 36.81 68 GLU A O 1
ATOM 453 N N . ALA A 1 69 ? -66.549 -13.832 49.454 1.00 44.31 69 ALA A N 1
ATOM 454 C CA . ALA A 1 69 ? -66.113 -12.575 48.851 1.00 44.31 69 ALA A CA 1
ATOM 455 C C . ALA A 1 69 ? -66.087 -11.475 49.924 1.00 44.31 69 ALA A C 1
ATOM 457 O O . ALA A 1 69 ? -67.116 -11.192 50.535 1.00 44.31 69 ALA A O 1
ATOM 458 N N . GLY A 1 70 ? -64.928 -10.844 50.122 1.00 34.59 70 GLY A N 1
ATOM 459 C CA . GLY A 1 70 ? -64.760 -9.666 50.973 1.00 34.59 70 GLY A CA 1
ATOM 460 C C . GLY A 1 70 ? -64.242 -8.493 50.148 1.00 34.59 70 GLY A C 1
ATOM 461 O O . GLY A 1 70 ? -63.045 -8.411 49.890 1.00 34.59 70 GLY A O 1
ATOM 462 N N . ASP A 1 71 ? -65.144 -7.611 49.721 1.00 49.62 71 ASP A N 1
ATOM 463 C CA . ASP A 1 71 ? -64.802 -6.353 49.051 1.00 49.62 71 ASP A CA 1
ATOM 464 C C . ASP A 1 71 ? -64.497 -5.273 50.101 1.00 49.62 71 ASP A C 1
ATOM 466 O O . ASP A 1 71 ? -65.304 -5.040 51.006 1.00 49.62 71 ASP A O 1
ATOM 470 N N . ALA A 1 72 ? -63.327 -4.637 50.006 1.00 39.12 72 ALA A N 1
ATOM 471 C CA . ALA A 1 72 ? -62.921 -3.556 50.897 1.00 39.12 72 ALA A CA 1
ATOM 472 C C . ALA A 1 72 ? -61.829 -2.657 50.284 1.00 39.12 72 ALA A C 1
ATOM 474 O O . ALA A 1 72 ? -60.653 -3.001 50.317 1.00 39.12 72 ALA A O 1
ATOM 475 N N . GLY A 1 73 ? -62.233 -1.455 49.857 1.00 38.47 73 GLY A N 1
ATOM 476 C CA . GLY A 1 73 ? -61.501 -0.205 50.129 1.00 38.47 73 GLY A CA 1
ATOM 477 C C . GLY A 1 73 ? -60.221 0.097 49.320 1.00 38.47 73 GLY A C 1
ATOM 478 O O . GLY A 1 73 ? -59.230 -0.616 49.441 1.00 38.47 73 GLY A O 1
ATOM 479 N N . PRO A 1 74 ? -60.171 1.209 48.558 1.00 59.72 74 PRO A N 1
ATOM 480 C CA . PRO A 1 74 ? -58.980 1.607 47.811 1.00 59.72 74 PRO A CA 1
ATOM 481 C C . PRO A 1 74 ? -58.037 2.482 48.659 1.00 59.72 74 PRO A C 1
ATOM 483 O O . PRO A 1 74 ? -58.028 3.701 48.504 1.00 59.72 74 PRO A O 1
ATOM 486 N N . ASP A 1 75 ? -57.213 1.873 49.514 1.00 41.16 75 ASP A N 1
ATOM 487 C CA . ASP A 1 75 ? -56.210 2.591 50.315 1.00 41.16 75 ASP A CA 1
ATOM 488 C C . ASP A 1 75 ? -54.810 1.970 50.196 1.00 41.16 75 ASP A C 1
ATOM 490 O O . ASP A 1 75 ? -54.587 0.810 50.533 1.00 41.16 75 ASP A O 1
ATOM 494 N N . GLY A 1 76 ? -53.842 2.789 49.770 1.00 41.75 76 GLY A N 1
ATOM 495 C CA . GLY A 1 76 ? -52.422 2.439 49.732 1.00 41.75 76 GLY A CA 1
ATOM 496 C C . GLY A 1 76 ? -51.970 1.764 48.436 1.00 41.75 76 GLY A C 1
ATOM 497 O O . GLY A 1 76 ? -52.063 0.549 48.278 1.00 41.75 76 GLY A O 1
ATOM 498 N N . ALA A 1 77 ? -51.349 2.546 47.548 1.00 43.31 77 ALA A N 1
ATOM 499 C CA . ALA A 1 77 ? -50.431 1.997 46.557 1.00 43.31 77 ALA A CA 1
ATOM 500 C C . ALA A 1 77 ? -49.206 1.436 47.298 1.00 43.31 77 ALA A C 1
ATOM 502 O O . ALA A 1 77 ? -48.236 2.150 47.550 1.00 43.31 77 ALA A O 1
ATOM 503 N N . ALA A 1 78 ? -49.288 0.169 47.708 1.00 45.00 78 ALA A N 1
ATOM 504 C CA . ALA A 1 78 ? -48.119 -0.580 48.131 1.00 45.00 78 ALA A CA 1
ATOM 505 C C . ALA A 1 78 ? -47.128 -0.596 46.964 1.00 45.00 78 ALA A C 1
ATOM 507 O O . ALA A 1 78 ? -47.520 -0.852 45.824 1.00 45.00 78 ALA A O 1
ATOM 508 N N . ASP A 1 79 ? -45.869 -0.289 47.267 1.00 49.72 79 ASP A N 1
ATOM 509 C CA . ASP A 1 79 ? -44.775 -0.196 46.305 1.00 49.72 79 ASP A CA 1
ATOM 510 C C . ASP A 1 79 ? -44.466 -1.605 45.772 1.00 49.72 79 ASP A C 1
ATOM 512 O O . ASP A 1 79 ? -43.626 -2.341 46.296 1.00 49.72 79 ASP A O 1
ATOM 516 N N . ALA A 1 80 ? -45.270 -2.036 44.798 1.00 59.31 80 ALA A N 1
ATOM 517 C CA . ALA A 1 80 ? -45.150 -3.317 44.133 1.00 59.31 80 ALA A CA 1
ATOM 518 C C . ALA A 1 80 ? -43.885 -3.265 43.281 1.00 59.31 80 ALA A C 1
ATOM 520 O O . ALA A 1 80 ? -43.912 -2.834 42.127 1.00 59.31 80 ALA A O 1
ATOM 521 N N . GLY A 1 81 ? -42.775 -3.660 43.908 1.00 67.69 81 GLY A N 1
ATOM 522 C CA . GLY A 1 81 ? -41.464 -3.691 43.282 1.00 67.69 81 GLY A CA 1
ATOM 523 C C . GLY A 1 81 ? -41.488 -4.430 41.938 1.00 67.69 81 GLY A C 1
ATOM 524 O O . GLY A 1 81 ? -42.372 -5.261 41.701 1.00 67.69 81 GLY A O 1
ATOM 525 N N . PRO A 1 82 ? -40.524 -4.125 41.054 1.00 73.94 82 PRO A N 1
ATOM 526 C CA . PRO A 1 82 ? -40.483 -4.660 39.697 1.00 73.94 82 PRO A CA 1
ATOM 527 C C . PRO A 1 82 ? -40.662 -6.188 39.690 1.00 73.94 82 PRO A C 1
ATOM 529 O O . PRO A 1 82 ? -40.108 -6.866 40.563 1.00 73.94 82 PRO A O 1
ATOM 532 N N . PRO A 1 83 ? -41.439 -6.750 38.742 1.00 78.38 83 PRO A N 1
ATOM 533 C CA . PRO A 1 83 ? -41.768 -8.170 38.728 1.00 78.38 83 PRO A CA 1
ATOM 534 C C . PRO A 1 83 ? -40.510 -9.039 38.800 1.00 78.38 83 PRO A C 1
ATOM 536 O O . PRO A 1 83 ? -39.515 -8.788 38.115 1.00 78.38 83 PRO A O 1
ATOM 539 N N . ALA A 1 84 ? -40.556 -10.057 39.661 1.00 78.62 84 ALA A N 1
ATOM 540 C CA . ALA A 1 84 ? -39.418 -10.926 39.920 1.00 78.62 84 ALA A CA 1
ATOM 541 C C . ALA A 1 84 ? -38.966 -11.630 38.633 1.00 78.62 84 ALA A C 1
ATOM 543 O O . ALA A 1 84 ? -39.771 -12.254 37.940 1.00 78.62 84 ALA A O 1
ATOM 544 N N . CYS A 1 85 ? -37.672 -11.552 38.327 1.00 76.56 85 CYS A N 1
ATOM 545 C CA . CYS A 1 85 ? -37.130 -12.215 37.153 1.00 76.56 85 CYS A CA 1
ATOM 546 C C . CYS A 1 85 ? -37.126 -13.742 37.314 1.00 76.56 85 CYS A C 1
ATOM 548 O O . CYS A 1 85 ? -36.466 -14.286 38.201 1.00 76.56 85 CYS A O 1
ATOM 550 N N . VAL A 1 86 ? -37.811 -14.428 36.398 1.00 73.38 86 VAL A N 1
ATOM 551 C CA . VAL A 1 86 ? -37.725 -15.881 36.212 1.00 73.38 86 VAL A CA 1
ATOM 552 C C . VAL A 1 86 ? -36.861 -16.141 34.980 1.00 73.38 86 VAL A C 1
ATOM 554 O O . VAL A 1 86 ? -37.283 -15.900 33.851 1.00 73.38 86 VAL A O 1
ATOM 557 N N . LYS A 1 87 ? -35.623 -16.595 35.199 1.00 67.19 87 LYS A N 1
ATOM 558 C CA . LYS A 1 87 ? -34.651 -16.872 34.129 1.00 67.19 87 LYS A CA 1
ATOM 559 C C . LYS A 1 87 ? -34.871 -18.252 33.507 1.00 67.19 87 LYS A C 1
ATOM 561 O O . LYS A 1 87 ? -34.070 -19.162 33.723 1.00 67.19 87 LYS A O 1
ATOM 566 N N . ASP A 1 88 ? -35.912 -18.399 32.694 1.00 56.91 88 ASP A N 1
ATOM 567 C CA . ASP A 1 88 ? -36.080 -19.585 31.843 1.00 56.91 88 ASP A CA 1
ATOM 568 C C . ASP A 1 88 ? -35.122 -19.520 30.639 1.00 56.91 88 ASP A C 1
ATOM 570 O O . ASP A 1 88 ? -35.484 -19.168 29.519 1.00 56.91 88 ASP A O 1
ATOM 574 N N . GLY A 1 89 ? -33.849 -19.841 30.894 1.00 60.25 89 GLY A N 1
ATOM 575 C CA . GLY A 1 89 ? -32.818 -20.022 29.866 1.00 60.25 89 GLY A CA 1
ATOM 576 C C . GLY A 1 89 ? -32.191 -18.746 29.288 1.00 60.25 89 GLY A C 1
ATOM 577 O O . GLY A 1 89 ? -31.406 -18.850 28.348 1.00 60.25 89 GLY A O 1
ATOM 578 N N . GLY A 1 90 ? -32.486 -17.561 29.832 1.00 74.06 90 GLY A N 1
ATOM 579 C CA . GLY A 1 90 ? -31.968 -16.295 29.306 1.00 74.06 90 GLY A CA 1
ATOM 580 C C . GLY A 1 90 ? -32.066 -15.102 30.259 1.00 74.06 90 GLY A C 1
ATOM 581 O O . GLY A 1 90 ? -32.282 -15.251 31.464 1.00 74.06 90 GLY A O 1
ATOM 582 N N . VAL A 1 91 ? -31.868 -13.913 29.687 1.00 85.69 91 VAL A N 1
ATOM 583 C CA . VAL A 1 91 ? -31.996 -12.611 30.357 1.00 85.69 91 VAL A CA 1
ATOM 584 C C . VAL A 1 91 ? -33.454 -12.277 30.691 1.00 85.69 91 VAL A C 1
ATOM 586 O O . VAL A 1 91 ? -34.389 -12.702 30.015 1.00 85.69 91 VAL A O 1
ATOM 589 N N . CYS A 1 92 ? -33.639 -11.500 31.750 1.00 88.94 92 CYS A N 1
ATOM 590 C CA . CYS A 1 92 ? -34.911 -10.992 32.235 1.00 88.94 92 CYS A CA 1
ATOM 591 C C . CYS A 1 92 ? -35.533 -10.010 31.221 1.00 88.94 92 CYS A C 1
ATOM 593 O O . CYS A 1 92 ? -34.819 -9.152 30.689 1.00 88.94 92 CYS A O 1
ATOM 595 N N . PRO A 1 93 ? -36.857 -10.063 30.978 1.00 89.19 93 PRO A N 1
ATOM 596 C CA . PRO A 1 93 ? -37.514 -9.115 30.088 1.00 89.19 93 PRO A CA 1
ATOM 597 C C . PRO A 1 93 ? -37.544 -7.702 30.688 1.00 89.19 93 PRO A C 1
ATOM 599 O O . PRO A 1 93 ? -37.521 -7.520 31.909 1.00 89.19 93 PRO A O 1
ATOM 602 N N . VAL A 1 94 ? -37.638 -6.698 29.812 1.00 91.50 94 VAL A N 1
ATOM 603 C CA . VAL A 1 94 ? -37.759 -5.272 30.164 1.00 91.50 94 VAL A CA 1
ATOM 604 C C . VAL A 1 94 ? -38.810 -5.056 31.260 1.00 91.50 94 VAL A C 1
ATOM 606 O O . VAL A 1 94 ? -39.905 -5.611 31.201 1.00 91.50 94 VAL A O 1
ATOM 609 N N . GLY A 1 95 ? -38.479 -4.235 32.257 1.00 92.00 95 GLY A N 1
ATOM 610 C CA . GLY A 1 95 ? -39.331 -3.951 33.414 1.00 92.00 95 GLY A CA 1
ATOM 611 C C . GLY A 1 95 ? -39.196 -4.942 34.576 1.00 92.00 95 GLY A C 1
ATOM 612 O O . GLY A 1 95 ? -39.700 -4.654 35.658 1.00 92.00 95 GLY A O 1
ATOM 613 N N . SER A 1 96 ? -38.503 -6.072 34.399 1.00 92.00 96 SER A N 1
ATOM 614 C CA . SER A 1 96 ? -38.253 -7.036 35.484 1.00 92.00 96 SER A CA 1
ATOM 615 C C . SER A 1 96 ? -37.180 -6.560 36.458 1.00 92.00 96 SER A C 1
ATOM 617 O O . SER A 1 96 ? -36.292 -5.789 36.090 1.00 92.00 96 SER A O 1
ATOM 619 N N . ALA A 1 97 ? -37.229 -7.086 37.682 1.00 91.50 97 ALA A N 1
ATOM 620 C CA . ALA A 1 97 ? -36.194 -6.893 38.689 1.00 91.50 97 ALA A CA 1
ATOM 621 C C . ALA A 1 97 ? -34.845 -7.472 38.232 1.00 91.50 97 ALA A C 1
ATOM 623 O O . ALA A 1 97 ? -34.782 -8.609 37.758 1.00 91.50 97 ALA A O 1
ATOM 624 N N . CYS A 1 98 ? -33.766 -6.724 38.448 1.00 91.75 98 CYS A N 1
ATOM 625 C CA . CYS A 1 98 ? -32.390 -7.144 38.192 1.00 91.75 98 CYS A CA 1
ATOM 626 C C . CYS A 1 98 ? -31.465 -6.772 39.359 1.00 91.75 98 CYS A C 1
ATOM 628 O O . CYS A 1 98 ? -31.699 -5.801 40.078 1.00 91.75 98 CYS A O 1
ATOM 630 N N . ALA A 1 99 ? -30.403 -7.553 39.543 1.00 90.62 99 ALA A N 1
ATOM 631 C CA . ALA A 1 99 ? -29.336 -7.299 40.509 1.00 90.62 99 ALA A CA 1
ATOM 632 C C . ALA A 1 99 ? -28.043 -6.803 39.833 1.00 90.62 99 ALA A C 1
ATOM 634 O O . ALA A 1 99 ? -27.175 -6.237 40.497 1.00 90.62 99 ALA A O 1
ATOM 635 N N . SER A 1 100 ? -27.894 -7.034 38.527 1.00 90.56 100 SER A N 1
ATOM 636 C CA . SER A 1 100 ? -26.713 -6.704 37.736 1.00 90.56 100 SER A CA 1
ATOM 637 C C . SER A 1 100 ? -27.036 -6.546 36.249 1.00 90.56 100 SER A C 1
ATOM 639 O O . SER A 1 100 ? -28.041 -7.053 35.752 1.00 90.56 100 SER A O 1
ATOM 641 N N . GLU A 1 101 ? -26.120 -5.925 35.506 1.00 90.12 101 GLU A N 1
ATOM 642 C CA . GLU A 1 101 ? -26.209 -5.794 34.047 1.00 90.12 101 GLU A CA 1
ATOM 643 C C . GLU A 1 101 ? -26.370 -7.133 33.315 1.00 90.12 101 GLU A C 1
ATOM 645 O O . GLU A 1 101 ? -27.035 -7.192 32.286 1.00 90.12 101 GLU A O 1
ATOM 650 N N . ALA A 1 102 ? -25.807 -8.222 33.846 1.00 89.56 102 ALA A N 1
ATOM 651 C CA . ALA A 1 102 ? -25.901 -9.557 33.251 1.00 89.56 102 ALA A CA 1
ATOM 652 C C . ALA A 1 102 ? -27.303 -10.188 33.360 1.00 89.56 102 ALA A C 1
ATOM 654 O O . ALA A 1 102 ? -27.553 -11.237 32.767 1.00 89.56 102 ALA A O 1
ATOM 655 N N . ASP A 1 103 ? -28.214 -9.580 34.123 1.00 90.56 103 ASP A N 1
ATOM 656 C CA . ASP A 1 103 ? -29.589 -10.056 34.244 1.00 90.56 103 ASP A CA 1
ATOM 657 C C . ASP A 1 103 ? -30.471 -9.586 33.086 1.00 90.56 103 ASP A C 1
ATOM 659 O O . ASP A 1 103 ? -31.427 -10.273 32.762 1.00 90.56 103 ASP A O 1
ATOM 663 N N . CYS A 1 104 ? -30.163 -8.457 32.451 1.00 91.81 104 CYS A N 1
ATOM 664 C CA . CYS A 1 104 ? -31.005 -7.817 31.435 1.00 91.81 104 CYS A CA 1
ATOM 665 C C . CYS A 1 104 ? -30.448 -8.016 30.019 1.00 91.81 104 CYS A C 1
ATOM 667 O O . CYS A 1 104 ? -29.298 -8.424 29.864 1.00 91.81 104 CYS A O 1
ATOM 669 N N . GLU A 1 105 ? -31.209 -7.667 28.975 1.00 91.56 105 GLU A N 1
ATOM 670 C CA . GLU A 1 105 ? -30.618 -7.459 27.641 1.00 91.56 105 GLU A CA 1
ATOM 671 C C . GLU A 1 105 ? -30.015 -6.056 27.514 1.00 91.56 105 GLU A C 1
ATOM 673 O O . GLU A 1 105 ? -28.809 -5.943 27.335 1.00 91.56 105 GLU A O 1
ATOM 678 N N . GLY A 1 106 ? -30.813 -5.005 27.738 1.00 92.00 106 GLY A N 1
ATOM 679 C CA . GLY A 1 106 ? -30.314 -3.641 27.953 1.00 92.00 106 GLY A CA 1
ATOM 680 C C . GLY A 1 106 ? -29.683 -3.467 29.341 1.00 92.00 106 GLY A C 1
ATOM 681 O O . GLY A 1 106 ? -29.223 -4.438 29.952 1.00 92.00 106 GLY A O 1
ATOM 682 N N . LEU A 1 107 ? -29.693 -2.239 29.868 1.00 94.38 107 LEU A N 1
ATOM 683 C CA . LEU A 1 107 ? -29.085 -1.923 31.168 1.00 94.38 107 LEU A CA 1
ATOM 684 C C . LEU A 1 107 ? -29.959 -2.265 32.391 1.00 94.38 107 LEU A C 1
ATOM 686 O O . LEU A 1 107 ? -31.182 -2.124 32.354 1.00 94.38 107 LEU A O 1
ATOM 690 N N . CYS A 1 108 ? -29.328 -2.609 33.515 1.00 94.00 108 CYS A N 1
ATOM 691 C CA . CYS A 1 108 ? -29.959 -2.786 34.827 1.00 94.00 108 CYS A CA 1
ATOM 692 C C . CYS A 1 108 ? -30.012 -1.457 35.604 1.00 94.00 108 CYS A C 1
ATOM 694 O O . CYS A 1 108 ? -29.266 -1.205 36.553 1.00 94.00 108 CYS A O 1
ATOM 696 N N . THR A 1 109 ? -30.920 -0.565 35.208 1.00 94.56 109 THR A N 1
ATOM 697 C CA . THR A 1 109 ? -31.031 0.770 35.815 1.00 94.56 109 THR A CA 1
ATOM 698 C C . THR A 1 109 ? -31.958 0.747 37.029 1.00 94.56 109 THR A C 1
ATOM 700 O O . THR A 1 109 ? -33.117 0.361 36.928 1.00 94.56 109 THR A O 1
ATOM 703 N N . ALA A 1 110 ? -31.456 1.189 38.188 1.00 93.50 110 ALA A N 1
ATOM 704 C CA . ALA A 1 110 ? -32.207 1.243 39.452 1.00 93.50 110 ALA A CA 1
ATOM 705 C C . ALA A 1 110 ? -32.849 -0.102 39.874 1.00 93.50 110 ALA A C 1
ATOM 707 O O . ALA A 1 110 ? -33.908 -0.123 40.497 1.00 93.50 110 ALA A O 1
ATOM 708 N N . GLY A 1 111 ? -32.202 -1.227 39.542 1.00 92.69 111 GLY A N 1
ATOM 709 C CA . GLY A 1 111 ? -32.716 -2.570 39.831 1.00 92.69 111 GLY A CA 1
ATOM 710 C C . GLY A 1 111 ? -33.825 -3.040 38.882 1.00 92.69 111 GLY A C 1
ATOM 711 O O . GLY A 1 111 ? -34.509 -4.014 39.193 1.00 92.69 111 GLY A O 1
ATOM 712 N N . VAL A 1 112 ? -34.006 -2.369 37.737 1.00 93.81 112 VAL A N 1
ATOM 713 C CA . VAL A 1 112 ? -34.983 -2.713 36.694 1.00 93.81 112 VAL A CA 1
ATOM 714 C C . VAL A 1 112 ? -34.303 -2.836 35.329 1.00 93.81 112 VAL A C 1
ATOM 716 O O . VAL A 1 112 ? -33.481 -1.996 34.960 1.00 93.81 112 VAL A O 1
ATOM 719 N N . CYS A 1 113 ? -34.678 -3.844 34.541 1.00 94.69 113 CYS A N 1
ATOM 720 C CA . CYS A 1 113 ? -34.210 -3.964 33.161 1.00 94.69 113 CYS A CA 1
ATOM 721 C C . CYS A 1 113 ? -34.800 -2.880 32.252 1.00 94.69 113 CYS A C 1
ATOM 723 O O . CYS A 1 113 ? -36.010 -2.839 32.018 1.00 94.69 113 CYS A O 1
ATOM 725 N N . ALA A 1 114 ? -33.935 -2.032 31.700 1.00 95.25 114 ALA A N 1
ATOM 726 C CA . ALA A 1 114 ? -34.270 -1.050 30.678 1.00 95.25 114 ALA A CA 1
ATOM 727 C C . ALA A 1 114 ? -34.488 -1.705 29.300 1.00 95.25 114 ALA A C 1
ATOM 729 O O . ALA A 1 114 ? -34.079 -2.841 29.051 1.00 95.25 114 ALA A O 1
ATOM 730 N N . VAL A 1 115 ? -35.128 -0.963 28.390 1.00 94.94 115 VAL A N 1
ATOM 731 C CA . VAL A 1 115 ? -35.204 -1.322 26.964 1.00 94.94 115 VAL A CA 1
ATOM 732 C C . VAL A 1 115 ? -33.783 -1.267 26.375 1.00 94.94 115 VAL A C 1
ATOM 734 O O . VAL A 1 115 ? -33.122 -0.249 26.591 1.00 94.94 115 VAL A O 1
ATOM 737 N N . PRO A 1 116 ? -33.310 -2.301 25.650 1.00 94.19 116 PRO A N 1
ATOM 738 C CA . PRO A 1 116 ? -32.018 -2.249 24.963 1.00 94.19 116 PRO A CA 1
ATOM 739 C C . PRO A 1 116 ? -31.983 -1.134 23.910 1.00 94.19 116 PRO A C 1
ATOM 741 O O . PRO A 1 116 ? -33.003 -0.823 23.287 1.00 94.19 116 PRO A O 1
ATOM 744 N N . THR A 1 117 ? -30.812 -0.541 23.680 1.00 94.50 117 THR A N 1
ATOM 745 C CA . THR A 1 117 ? -30.602 0.465 22.624 1.00 94.50 117 THR A CA 1
ATOM 746 C C . THR A 1 117 ? -29.242 0.297 21.954 1.00 94.50 117 THR A C 1
ATOM 748 O O . THR A 1 117 ? -28.302 -0.166 22.580 1.00 94.50 117 THR A O 1
ATOM 751 N N . HIS A 1 118 ? -29.098 0.796 20.724 1.00 94.50 118 HIS A N 1
ATOM 752 C CA . HIS A 1 118 ? -27.824 0.842 19.982 1.00 94.50 118 HIS A CA 1
ATOM 753 C C . HIS A 1 118 ? -26.769 1.827 20.534 1.00 94.50 118 HIS A C 1
ATOM 755 O O . HIS A 1 118 ? -25.936 2.335 19.781 1.00 94.50 118 HIS A O 1
ATOM 761 N N . THR A 1 119 ? -26.889 2.217 21.803 1.00 95.12 119 THR A N 1
ATOM 762 C CA . THR A 1 119 ? -26.073 3.245 22.470 1.00 95.12 119 THR A CA 1
ATOM 763 C C . THR A 1 119 ? -26.007 3.048 23.992 1.00 95.12 119 THR A C 1
ATOM 765 O O . THR A 1 119 ? -25.696 3.996 24.716 1.00 95.12 119 THR A O 1
ATOM 768 N N . ASP A 1 120 ? -26.375 1.870 24.505 1.00 92.38 120 ASP A N 1
ATOM 769 C CA . ASP A 1 120 ? -26.420 1.610 25.948 1.00 92.38 120 ASP A CA 1
ATOM 770 C C . ASP A 1 120 ? -25.109 1.043 26.522 1.00 92.38 120 ASP A C 1
ATOM 772 O O . ASP A 1 120 ? -24.987 0.886 27.737 1.00 92.38 120 ASP A O 1
ATOM 776 N N . GLY A 1 121 ? -24.086 0.836 25.686 1.00 93.31 121 GLY A N 1
ATOM 777 C CA . GLY A 1 121 ? -22.780 0.338 26.117 1.00 93.31 121 GLY A CA 1
ATOM 778 C C . GLY A 1 121 ? -22.726 -1.182 26.252 1.00 93.31 121 GLY A C 1
ATOM 779 O O . GLY A 1 121 ? -21.781 -1.709 26.849 1.00 93.31 121 GLY A O 1
ATOM 780 N N . LYS A 1 122 ? -23.712 -1.893 25.695 1.00 92.88 122 LYS A N 1
ATOM 781 C CA . LYS A 1 122 ? -23.824 -3.350 25.721 1.00 92.88 122 LYS A CA 1
ATOM 782 C C . LYS A 1 122 ? -24.054 -3.913 24.313 1.00 92.88 122 LYS A C 1
ATOM 784 O O . LYS A 1 122 ? -24.202 -3.178 23.347 1.00 92.88 122 LYS A O 1
ATOM 789 N N . VAL A 1 123 ? -23.990 -5.239 24.181 1.00 93.06 123 VAL A N 1
ATOM 790 C CA . VAL A 1 123 ? -24.421 -5.939 22.961 1.00 93.06 123 VAL A CA 1
ATOM 791 C C . VAL A 1 123 ? -25.895 -6.285 23.129 1.00 93.06 123 VAL A C 1
ATOM 793 O O . VAL A 1 123 ? -26.233 -6.960 24.104 1.00 93.06 123 VAL A O 1
ATOM 796 N N . SER A 1 124 ? -26.737 -5.886 22.176 1.00 92.12 124 SER A N 1
ATOM 797 C CA . SER A 1 124 ? -28.176 -6.178 22.153 1.00 92.12 124 SER A CA 1
ATOM 798 C C . SER A 1 124 ? -28.555 -7.121 20.992 1.00 92.12 124 SER A C 1
ATOM 800 O O . SER A 1 124 ? -28.902 -6.653 19.901 1.00 92.12 124 SER A O 1
ATOM 802 N N . PRO A 1 125 ? -28.511 -8.461 21.171 1.00 90.06 125 PRO A N 1
ATOM 803 C CA . PRO A 1 125 ? -28.796 -9.423 20.101 1.00 90.06 125 PRO A CA 1
ATOM 804 C C . PRO A 1 125 ? -30.215 -9.347 19.519 1.00 90.06 125 PRO A C 1
ATOM 806 O O . PRO A 1 125 ? -30.394 -9.635 18.337 1.00 90.06 125 PRO A O 1
ATOM 809 N N . SER A 1 126 ? -31.228 -8.936 20.293 1.00 90.38 126 SER A N 1
ATOM 810 C CA . SER A 1 126 ? -32.595 -8.708 19.789 1.00 90.38 126 SER A CA 1
ATOM 811 C C . SER A 1 126 ? -32.677 -7.521 18.827 1.00 90.38 126 SER A C 1
ATOM 813 O O . SER A 1 126 ? -33.525 -7.506 17.935 1.00 90.38 126 SER A O 1
ATOM 815 N N . LEU A 1 127 ? -31.755 -6.562 18.963 1.00 92.19 127 LEU A N 1
ATOM 816 C CA . LEU A 1 127 ? -31.548 -5.465 18.022 1.00 92.19 127 LEU A CA 1
ATOM 817 C C . LEU A 1 127 ? -30.550 -5.829 16.909 1.00 92.19 127 LEU A C 1
ATOM 819 O O . LEU A 1 127 ? -30.231 -4.984 16.073 1.00 92.19 127 LEU A O 1
ATOM 823 N N . GLY A 1 128 ? -30.085 -7.081 16.858 1.00 91.44 128 GLY A N 1
ATOM 824 C CA . GLY A 1 128 ? -29.244 -7.627 15.795 1.00 91.44 128 GLY A CA 1
ATOM 825 C C . GLY A 1 128 ? -27.768 -7.233 15.852 1.00 91.44 128 GLY A C 1
ATOM 826 O O . GLY A 1 128 ? -27.088 -7.392 14.843 1.00 91.44 128 GLY A O 1
ATOM 827 N N . GLU A 1 129 ? -27.275 -6.712 16.976 1.00 95.81 129 GLU A N 1
ATOM 828 C CA . GLU A 1 129 ? -25.885 -6.252 17.107 1.00 95.81 129 GLU A CA 1
ATOM 829 C C . GLU A 1 129 ? -24.863 -7.395 17.125 1.00 95.81 129 GLU A C 1
ATOM 831 O O . GLU A 1 129 ? -25.128 -8.472 17.667 1.00 95.81 129 GLU A O 1
ATOM 836 N N . THR A 1 130 ? -23.671 -7.151 16.568 1.00 95.75 130 THR A N 1
ATOM 837 C CA . THR A 1 130 ? -22.569 -8.136 16.558 1.00 95.75 130 THR A CA 1
ATOM 838 C C . THR A 1 130 ? -21.452 -7.812 17.546 1.00 95.75 130 THR A C 1
ATOM 840 O O . THR A 1 130 ? -20.731 -8.719 17.956 1.00 95.75 130 THR A O 1
ATOM 843 N N . ASP A 1 131 ? -21.319 -6.553 17.963 1.00 96.12 131 ASP A N 1
ATOM 844 C CA . ASP A 1 131 ? -20.497 -6.108 19.093 1.00 96.12 131 ASP A CA 1
ATOM 845 C C . ASP A 1 131 ? -21.214 -4.932 19.787 1.00 96.12 131 ASP A C 1
ATOM 847 O O . ASP A 1 131 ? -22.325 -4.564 19.415 1.00 96.12 131 ASP A O 1
ATOM 851 N N . VAL A 1 132 ? -20.606 -4.359 20.823 1.00 95.12 132 VAL A N 1
ATOM 852 C CA . VAL A 1 132 ? -21.224 -3.327 21.664 1.00 95.12 132 VAL A CA 1
ATOM 853 C C . VAL A 1 132 ? -21.582 -2.088 20.841 1.00 95.12 132 VAL A C 1
ATOM 855 O O . VAL A 1 132 ? -20.689 -1.482 20.236 1.00 95.12 132 VAL A O 1
ATOM 858 N N . ASP A 1 133 ? -22.864 -1.710 20.863 1.00 94.50 133 ASP A N 1
ATOM 859 C CA . ASP A 1 133 ? -23.443 -0.566 20.146 1.00 94.50 133 ASP A CA 1
ATOM 860 C C . ASP A 1 133 ? -23.168 -0.559 18.617 1.00 94.50 133 ASP A C 1
ATOM 862 O O . ASP A 1 133 ? -23.099 0.512 17.993 1.00 94.50 133 ASP A O 1
ATOM 866 N N . CYS A 1 134 ? -22.899 -1.717 17.988 1.00 95.94 134 CYS A N 1
ATOM 867 C CA . CYS A 1 134 ? -22.542 -1.762 16.565 1.00 95.94 134 CYS A CA 1
ATOM 868 C C . CYS A 1 134 ? -22.754 -3.104 15.842 1.00 95.94 134 CYS A C 1
ATOM 870 O O . CYS A 1 134 ? -22.802 -4.190 16.422 1.00 95.94 134 CYS A O 1
ATOM 872 N N . GLY A 1 135 ? -22.763 -3.004 14.508 1.00 94.50 135 GLY A N 1
ATOM 873 C CA . GLY A 1 135 ? -22.713 -4.149 13.599 1.00 94.50 135 GLY A CA 1
ATOM 874 C C . GLY A 1 135 ? -24.054 -4.862 13.432 1.00 94.50 135 GLY A C 1
ATOM 875 O O . GLY A 1 135 ? -25.021 -4.593 14.136 1.00 94.50 135 GLY A O 1
ATOM 876 N N . GLY A 1 136 ? -24.139 -5.739 12.439 1.00 92.31 136 GLY A N 1
ATOM 877 C CA . GLY A 1 136 ? -25.374 -6.413 12.069 1.00 92.31 136 GLY A CA 1
ATOM 878 C C . GLY A 1 136 ? -26.275 -5.611 11.120 1.00 92.31 136 GLY A C 1
ATOM 879 O O . GLY A 1 136 ? -25.916 -4.525 10.634 1.00 92.31 136 GLY A O 1
ATOM 880 N N . PRO A 1 137 ? -27.462 -6.165 10.804 1.00 87.75 137 PRO A N 1
ATOM 881 C CA . PRO A 1 137 ? -28.346 -5.648 9.759 1.00 87.75 137 PRO A CA 1
ATOM 882 C C . PRO A 1 137 ? -29.122 -4.393 10.177 1.00 87.75 137 PRO A C 1
ATOM 884 O O . PRO A 1 137 ? -29.523 -3.610 9.318 1.00 87.75 137 PRO A O 1
ATOM 887 N N . THR A 1 138 ? -29.350 -4.219 11.478 1.00 89.25 138 THR A N 1
ATOM 888 C CA . THR A 1 138 ? -30.255 -3.217 12.059 1.00 89.25 138 THR A CA 1
ATOM 889 C C . THR A 1 138 ? -29.541 -2.119 12.841 1.00 89.25 138 THR A C 1
ATOM 891 O O . THR A 1 138 ? -30.096 -1.027 12.958 1.00 89.25 138 THR A O 1
ATOM 894 N N . ALA A 1 139 ? -28.309 -2.347 13.312 1.00 89.88 139 ALA A N 1
ATOM 895 C CA . ALA A 1 139 ? -27.560 -1.315 14.020 1.00 89.88 139 ALA A CA 1
ATOM 896 C C . ALA A 1 139 ? -27.200 -0.137 13.092 1.00 89.88 139 ALA A C 1
ATOM 898 O O . ALA A 1 139 ? -26.679 -0.345 11.988 1.00 89.88 139 ALA A O 1
ATOM 899 N N . PRO A 1 140 ? -27.410 1.118 13.535 1.00 90.62 140 PRO A N 1
ATOM 900 C CA . PRO A 1 140 ? -27.108 2.305 12.740 1.00 90.62 140 PRO A CA 1
ATOM 901 C C . PRO A 1 140 ? -25.599 2.534 12.587 1.00 90.62 140 PRO A C 1
ATOM 903 O O . PRO A 1 140 ? -25.166 3.197 11.644 1.00 90.62 140 PRO A O 1
ATOM 906 N N . LYS A 1 141 ? -24.794 1.997 13.512 1.00 93.88 141 LYS A N 1
ATOM 907 C CA . LYS A 1 141 ? -23.343 2.154 13.546 1.00 93.88 141 LYS A CA 1
ATOM 908 C C . LYS A 1 141 ? -22.640 0.886 13.072 1.00 93.88 141 LYS A C 1
ATOM 910 O O . LYS A 1 141 ? -22.945 -0.222 13.512 1.00 93.88 141 LYS A O 1
ATOM 915 N N . LYS A 1 142 ? -21.642 1.064 12.206 1.00 94.25 142 LYS A N 1
ATOM 916 C CA . LYS A 1 142 ? -20.719 -0.004 11.816 1.00 94.25 142 LYS A CA 1
ATOM 917 C C . LYS A 1 142 ? -19.572 -0.111 12.811 1.00 94.25 142 LYS A C 1
ATOM 919 O O . LYS A 1 142 ? -19.076 0.893 13.320 1.00 94.25 142 LYS A O 1
ATOM 924 N N . CYS A 1 143 ? -19.180 -1.338 13.106 1.00 94.69 143 CYS A N 1
ATOM 925 C CA . CYS A 1 143 ? -18.142 -1.647 14.064 1.00 94.69 143 CYS A CA 1
ATOM 926 C C . CYS A 1 143 ? -16.766 -1.172 13.580 1.00 94.69 143 CYS A C 1
ATOM 928 O O . CYS A 1 143 ? -16.424 -1.287 12.402 1.00 94.69 143 CYS A O 1
ATOM 930 N N . ALA A 1 144 ? -15.978 -0.625 14.505 1.00 92.00 144 ALA A N 1
ATOM 931 C CA . ALA A 1 144 ? -14.577 -0.292 14.266 1.00 92.00 144 ALA A CA 1
ATOM 932 C C . ALA A 1 144 ? -13.714 -1.566 14.180 1.00 92.00 144 ALA A C 1
ATOM 934 O O . ALA A 1 144 ? -14.196 -2.665 14.446 1.00 92.00 144 ALA A O 1
ATOM 935 N N . ASP A 1 145 ? -12.436 -1.421 13.838 1.00 89.56 145 ASP A N 1
ATOM 936 C CA . ASP A 1 145 ? -11.479 -2.535 13.829 1.00 89.56 145 ASP A CA 1
ATOM 937 C C . ASP A 1 145 ? -11.412 -3.246 15.204 1.00 89.56 145 ASP A C 1
ATOM 939 O O . ASP A 1 145 ? -11.736 -2.660 16.241 1.00 89.56 145 ASP A O 1
ATOM 943 N N . ASP A 1 146 ? -11.029 -4.525 15.205 1.00 89.81 146 ASP A N 1
ATOM 944 C CA . ASP A 1 146 ? -10.936 -5.448 16.356 1.00 89.81 146 ASP A CA 1
ATOM 945 C C . ASP A 1 146 ? -12.264 -5.761 17.086 1.00 89.81 146 ASP A C 1
ATOM 947 O O . ASP A 1 146 ? -12.332 -6.613 17.988 1.00 89.81 146 ASP A O 1
ATOM 951 N N . LYS A 1 147 ? -13.366 -5.138 16.658 1.00 94.00 147 LYS A N 1
ATOM 952 C CA . LYS A 1 147 ? -14.728 -5.479 17.082 1.00 94.00 147 LYS A CA 1
ATOM 953 C C . LYS A 1 147 ? -15.256 -6.725 16.385 1.00 94.00 147 LYS A C 1
ATOM 955 O O . LYS A 1 147 ? -14.764 -7.138 15.340 1.00 94.00 147 LYS A O 1
ATOM 960 N N . THR A 1 148 ? -16.241 -7.349 17.008 1.00 95.75 148 THR A N 1
ATOM 961 C CA . THR A 1 148 ? -16.838 -8.614 16.585 1.00 95.75 148 THR A CA 1
ATOM 962 C C . THR A 1 148 ? -17.844 -8.405 15.449 1.00 95.75 148 THR A C 1
ATOM 964 O O . THR A 1 148 ? -18.628 -7.457 15.455 1.00 95.75 148 THR A O 1
ATOM 967 N N . CYS A 1 149 ? -17.804 -9.286 14.455 1.00 95.25 149 CYS A N 1
ATOM 968 C CA . CYS A 1 149 ? -18.640 -9.232 13.258 1.00 95.25 149 CYS A CA 1
ATOM 969 C C . CYS A 1 149 ? -19.056 -10.637 12.819 1.00 95.25 149 CYS A C 1
ATOM 971 O O . CYS A 1 149 ? -18.339 -11.607 13.053 1.00 95.25 149 CYS A O 1
ATOM 973 N N . ALA A 1 150 ? -20.206 -10.731 12.159 1.00 94.56 150 ALA A N 1
ATOM 974 C CA . ALA A 1 150 ? -20.678 -11.923 11.462 1.00 94.56 150 ALA A CA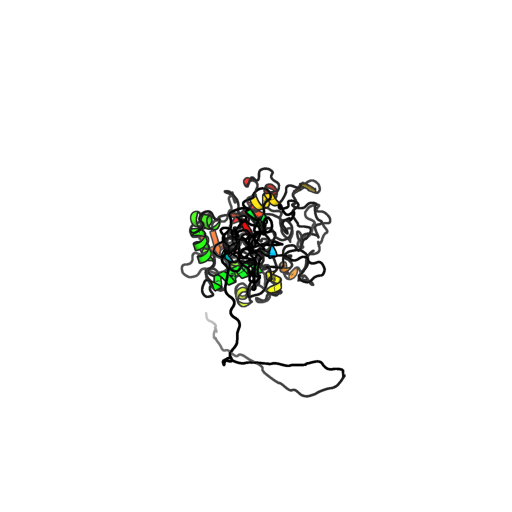 1
ATOM 975 C C . ALA A 1 150 ? -20.562 -11.777 9.930 1.00 94.56 150 ALA A C 1
ATOM 977 O O . ALA A 1 150 ? -20.513 -12.776 9.213 1.00 94.56 150 ALA A O 1
ATOM 978 N N . ALA A 1 151 ? -20.511 -10.544 9.421 1.00 94.06 151 ALA A N 1
ATOM 979 C CA . ALA A 1 151 ? -20.414 -10.214 8.007 1.00 94.06 151 ALA A CA 1
ATOM 980 C C . ALA A 1 151 ? -19.565 -8.957 7.759 1.00 94.06 151 ALA A C 1
ATOM 982 O O . ALA A 1 151 ? -19.446 -8.070 8.601 1.00 94.06 151 ALA A O 1
ATOM 983 N N . ASP A 1 152 ? -19.036 -8.833 6.539 1.00 92.81 152 ASP A N 1
ATOM 984 C CA . ASP A 1 152 ? -18.335 -7.634 6.050 1.00 92.81 152 ASP A CA 1
ATOM 985 C C . ASP A 1 152 ? -19.119 -6.338 6.290 1.00 92.81 152 ASP A C 1
ATOM 987 O O . ASP A 1 152 ? -18.552 -5.316 6.676 1.00 92.81 152 ASP A O 1
ATOM 991 N N . ALA A 1 153 ? -20.438 -6.404 6.094 1.00 93.31 153 ALA A N 1
ATOM 992 C CA . ALA A 1 153 ? -21.358 -5.287 6.251 1.00 93.31 153 ALA A CA 1
ATOM 993 C C . ALA A 1 153 ? -21.509 -4.802 7.703 1.00 93.31 153 ALA A C 1
ATOM 995 O O . ALA A 1 153 ? -22.139 -3.767 7.915 1.00 93.31 153 ALA A O 1
ATOM 996 N N . ASP A 1 154 ? -20.958 -5.506 8.693 1.00 95.12 154 ASP A N 1
ATOM 997 C CA . ASP A 1 154 ? -20.963 -5.077 10.094 1.00 95.12 154 ASP A CA 1
ATOM 998 C C . ASP A 1 154 ? -19.850 -4.064 10.369 1.00 95.12 154 ASP A C 1
ATOM 1000 O O . ASP A 1 154 ? -19.990 -3.217 11.249 1.00 95.12 154 ASP A O 1
ATOM 1004 N N . CYS A 1 155 ? -18.764 -4.124 9.597 1.00 93.75 155 CYS A N 1
ATOM 1005 C CA . CYS A 1 155 ? -17.530 -3.384 9.824 1.00 93.75 155 CYS A CA 1
ATOM 1006 C C . CYS A 1 155 ? -17.494 -2.064 9.048 1.00 93.75 155 CYS A C 1
ATOM 1008 O O . CYS A 1 155 ? -17.882 -1.998 7.883 1.00 93.75 155 CYS A O 1
ATOM 1010 N N . GLY A 1 156 ? -16.949 -1.008 9.657 1.00 90.94 156 GLY A N 1
ATOM 1011 C CA . GLY A 1 156 ? -16.769 0.295 9.004 1.00 90.94 156 GLY A CA 1
ATOM 1012 C C . GLY A 1 156 ? -15.792 0.256 7.821 1.00 90.94 156 GLY A C 1
ATOM 1013 O O . GLY A 1 156 ? -15.878 1.089 6.925 1.00 90.94 156 GLY A O 1
ATOM 1014 N N . SER A 1 157 ? -14.901 -0.738 7.796 1.00 89.38 157 SER A N 1
ATOM 1015 C CA . SER A 1 157 ? -14.000 -1.059 6.684 1.00 89.38 157 SER A CA 1
ATOM 1016 C C . SER A 1 157 ? -14.652 -1.871 5.558 1.00 89.38 157 SER A C 1
ATOM 1018 O O . SER A 1 157 ? -14.040 -2.035 4.505 1.00 89.38 157 SER A O 1
ATOM 1020 N N . GLY A 1 158 ? -15.849 -2.431 5.775 1.00 91.25 158 GLY A N 1
ATOM 1021 C CA . GLY A 1 158 ? -16.434 -3.437 4.886 1.00 91.25 158 GLY A CA 1
ATOM 1022 C C . GLY A 1 158 ? -15.703 -4.787 4.899 1.00 91.25 158 GLY A C 1
ATOM 1023 O O . GLY A 1 158 ? -15.842 -5.549 3.945 1.00 91.25 158 GLY A O 1
ATOM 1024 N N . ALA A 1 159 ? -14.894 -5.078 5.927 1.00 91.62 159 ALA A N 1
ATOM 1025 C CA . ALA A 1 159 ? -14.064 -6.279 5.990 1.00 91.62 159 ALA A CA 1
ATOM 1026 C C . ALA A 1 159 ? -14.144 -6.978 7.360 1.00 91.62 159 ALA A C 1
ATOM 1028 O O . ALA A 1 159 ? -13.557 -6.524 8.345 1.00 91.62 159 ALA A O 1
ATOM 1029 N N . CYS A 1 160 ? -14.828 -8.123 7.396 1.00 92.56 160 CYS A N 1
ATOM 1030 C CA . CYS A 1 160 ? -14.867 -9.042 8.531 1.00 92.56 160 CYS A CA 1
ATOM 1031 C C . CYS A 1 160 ? -13.920 -10.224 8.276 1.00 92.56 160 CYS A C 1
ATOM 1033 O O . CYS A 1 160 ? -13.979 -10.873 7.230 1.00 92.56 160 CYS A O 1
ATOM 1035 N N . SER A 1 161 ? -13.006 -10.491 9.206 1.00 88.88 161 SER A N 1
ATOM 1036 C CA . SER A 1 161 ? -12.040 -11.587 9.086 1.00 88.88 161 SER A CA 1
ATOM 1037 C C . SER A 1 161 ? -12.644 -12.955 9.402 1.00 88.88 161 SER A C 1
ATOM 1039 O O . SER A 1 161 ? -13.647 -13.063 10.103 1.00 88.88 161 SER A O 1
ATOM 1041 N N . ALA A 1 162 ? -11.961 -14.020 8.976 1.00 84.75 162 ALA A N 1
ATOM 1042 C CA . ALA A 1 162 ? -12.290 -15.401 9.342 1.00 84.75 162 ALA A CA 1
ATOM 1043 C C . ALA A 1 162 ? -12.255 -15.679 10.865 1.00 84.75 162 ALA A C 1
ATOM 1045 O O . ALA A 1 162 ? -12.748 -16.712 11.309 1.00 84.75 162 ALA A O 1
ATOM 1046 N N . ALA A 1 163 ? -11.691 -14.766 11.666 1.00 86.06 163 ALA A N 1
ATOM 1047 C CA . ALA A 1 163 ? -11.729 -14.797 13.129 1.00 86.06 163 ALA A CA 1
ATOM 1048 C C . ALA A 1 163 ? -12.953 -14.062 13.723 1.00 86.06 163 ALA A C 1
ATOM 1050 O O . ALA A 1 163 ? -12.984 -13.810 14.927 1.00 86.06 163 ALA A O 1
ATOM 1051 N N . ASN A 1 164 ? -13.944 -13.694 12.897 1.00 92.19 164 ASN A N 1
ATOM 1052 C CA . ASN A 1 164 ? -15.120 -12.894 13.264 1.00 92.19 164 ASN A CA 1
ATOM 1053 C C . ASN A 1 164 ? -14.754 -11.523 13.859 1.00 92.19 164 ASN A C 1
ATOM 1055 O O . ASN A 1 164 ? -15.427 -11.021 14.762 1.00 92.19 164 ASN A O 1
ATOM 1059 N N . LYS A 1 165 ? -13.664 -10.921 13.361 1.00 91.50 165 LYS A N 1
ATOM 1060 C CA . LYS A 1 165 ? -13.170 -9.599 13.773 1.00 91.50 165 LYS A CA 1
ATOM 1061 C C . LYS A 1 165 ? -13.081 -8.624 12.609 1.00 91.50 165 LYS A C 1
ATOM 1063 O O . LYS A 1 165 ? -12.547 -8.979 11.558 1.00 91.50 165 LYS A O 1
ATOM 1068 N N . CYS A 1 166 ? -13.567 -7.404 12.807 1.00 92.44 166 CYS A N 1
ATOM 1069 C CA . CYS A 1 166 ? -13.422 -6.314 11.856 1.00 92.44 166 CYS A CA 1
ATOM 1070 C C . CYS A 1 166 ? -11.947 -5.961 11.686 1.00 92.44 166 CYS A C 1
ATOM 1072 O O . CYS A 1 166 ? -11.239 -5.737 12.664 1.00 92.44 166 CYS A O 1
ATOM 1074 N N . VAL A 1 167 ? -11.490 -5.900 10.442 1.00 91.12 167 VAL A N 1
ATOM 1075 C CA . VAL A 1 167 ? -10.097 -5.594 10.096 1.00 91.12 167 VAL A CA 1
ATOM 1076 C C . VAL A 1 167 ? -10.034 -4.332 9.255 1.00 91.12 167 VAL A C 1
ATOM 1078 O O . VAL A 1 167 ? -10.964 -4.038 8.506 1.00 91.12 167 VAL A O 1
ATOM 1081 N N . ALA A 1 168 ? -8.928 -3.591 9.338 1.00 88.88 168 ALA A N 1
ATOM 1082 C CA . ALA A 1 168 ? -8.819 -2.278 8.699 1.00 88.88 168 ALA A CA 1
ATOM 1083 C C . ALA A 1 168 ? -8.953 -2.304 7.161 1.00 88.88 168 ALA A C 1
ATOM 1085 O O . ALA A 1 168 ? -9.217 -1.257 6.566 1.00 88.88 168 ALA A O 1
ATOM 1086 N N . GLY A 1 169 ? -8.760 -3.463 6.514 1.00 89.50 169 GLY A N 1
ATOM 1087 C CA . GLY A 1 169 ? -8.849 -3.631 5.062 1.00 89.50 169 GLY A CA 1
ATOM 1088 C C . GLY A 1 169 ? -9.044 -5.074 4.596 1.00 89.50 169 GLY A C 1
ATOM 1089 O O . GLY A 1 169 ? -8.701 -6.030 5.297 1.00 89.50 169 GLY A O 1
ATOM 1090 N N . SER A 1 170 ? -9.569 -5.213 3.377 1.00 91.75 170 SER A N 1
ATOM 1091 C CA . SER A 1 170 ? -9.887 -6.477 2.699 1.00 91.75 170 SER A CA 1
ATOM 1092 C C . SER A 1 170 ? -8.725 -7.480 2.665 1.00 91.75 170 SER A C 1
ATOM 1094 O O . SER A 1 170 ? -8.948 -8.683 2.805 1.00 91.75 170 SER A O 1
ATOM 1096 N N . SER A 1 171 ? -7.480 -7.004 2.530 1.00 92.12 171 SER A N 1
ATOM 1097 C CA . SER A 1 171 ? -6.265 -7.836 2.510 1.00 92.12 171 SER A CA 1
ATOM 1098 C C . SER A 1 171 ? -6.019 -8.609 3.806 1.00 92.12 171 SER A C 1
ATOM 1100 O O . SER A 1 171 ? -5.331 -9.627 3.773 1.00 92.12 171 SER A O 1
ATOM 1102 N N . CYS A 1 172 ? -6.593 -8.166 4.929 1.00 89.44 172 CYS A N 1
ATOM 1103 C CA . CYS A 1 172 ? -6.386 -8.771 6.243 1.00 89.44 172 CYS A CA 1
ATOM 1104 C C . CYS A 1 172 ? -7.587 -9.571 6.762 1.00 89.44 172 CYS A C 1
ATOM 1106 O O . CYS A 1 172 ? -7.597 -9.985 7.916 1.00 89.44 172 CYS A O 1
ATOM 1108 N N . LYS A 1 173 ? -8.571 -9.897 5.910 1.00 86.50 173 LYS A N 1
ATOM 1109 C CA . LYS A 1 173 ? -9.664 -10.825 6.272 1.00 86.50 173 LYS A CA 1
ATOM 1110 C C . LYS A 1 173 ? -9.187 -12.263 6.569 1.00 86.50 173 LYS A C 1
ATOM 1112 O O . LYS A 1 173 ? -9.969 -13.085 7.046 1.00 86.50 173 LYS A O 1
ATOM 1117 N N . GLY A 1 174 ? -7.913 -12.553 6.303 1.00 70.31 174 GLY A N 1
ATOM 1118 C CA . GLY A 1 174 ? -7.321 -13.887 6.281 1.00 70.31 174 GLY A CA 1
ATOM 1119 C C . GLY A 1 174 ? -7.340 -14.450 4.861 1.00 70.31 174 GLY A C 1
ATOM 1120 O O . GLY A 1 174 ? -8.353 -14.369 4.169 1.00 70.31 174 GLY A O 1
ATOM 1121 N N . SER A 1 175 ? -6.214 -15.004 4.405 1.00 57.19 175 SER A N 1
ATOM 1122 C CA . SER A 1 175 ? -6.129 -15.636 3.085 1.00 57.19 175 SER A CA 1
ATOM 1123 C C . SER A 1 175 ? -6.317 -17.151 3.194 1.00 57.19 175 SER A C 1
ATOM 1125 O O . SER A 1 175 ? -5.840 -17.776 4.143 1.00 57.19 175 SER A O 1
ATOM 1127 N N . ALA A 1 176 ? -6.920 -17.768 2.172 1.00 53.53 176 ALA A N 1
ATOM 1128 C CA . ALA A 1 176 ? -6.996 -19.231 2.035 1.00 53.53 176 ALA A CA 1
ATOM 1129 C C . ALA A 1 176 ? -5.612 -19.911 1.931 1.00 53.53 176 ALA A C 1
ATOM 1131 O O . ALA A 1 176 ? -5.508 -21.134 1.947 1.00 53.53 176 ALA A O 1
ATOM 1132 N N . ASN A 1 177 ? -4.549 -19.114 1.813 1.00 47.44 177 ASN A N 1
ATOM 1133 C CA . ASN A 1 177 ? -3.170 -19.532 1.641 1.00 47.44 177 ASN A CA 1
ATOM 1134 C C . ASN A 1 177 ? -2.277 -19.230 2.867 1.00 47.44 177 ASN A C 1
ATOM 1136 O O . ASN A 1 177 ? -1.059 -19.372 2.774 1.00 47.44 177 ASN A O 1
ATOM 1140 N N . GLY A 1 178 ? -2.863 -18.818 3.998 1.00 52.81 178 GLY A N 1
ATOM 1141 C CA . GLY A 1 178 ? -2.162 -18.562 5.261 1.00 52.81 178 GLY A CA 1
ATOM 1142 C C . GLY A 1 178 ? -2.098 -17.082 5.682 1.00 52.81 178 GLY A C 1
ATOM 1143 O O . GLY A 1 178 ? -2.439 -16.190 4.898 1.00 52.81 178 GLY A O 1
ATOM 1144 N N . PRO A 1 179 ? -1.678 -16.807 6.934 1.00 64.44 179 PRO A N 1
ATOM 1145 C CA . PRO A 1 179 ? -1.592 -15.461 7.517 1.00 64.44 179 PRO A CA 1
ATOM 1146 C C . PRO A 1 179 ? -0.286 -14.715 7.180 1.00 64.44 179 PRO A C 1
ATOM 1148 O O . PRO A 1 179 ? -0.017 -13.652 7.739 1.00 64.44 179 PRO A O 1
ATOM 1151 N N . SER A 1 180 ? 0.560 -15.272 6.315 1.00 80.19 180 SER A N 1
ATOM 1152 C CA . SER A 1 180 ? 1.903 -14.779 6.000 1.00 80.19 180 SER A CA 1
ATOM 1153 C C . SER A 1 180 ? 1.846 -13.388 5.363 1.00 80.19 180 SER A C 1
ATOM 1155 O O . SER A 1 180 ? 1.206 -13.202 4.331 1.00 80.19 180 SER A O 1
ATOM 1157 N N . GLY A 1 181 ? 2.475 -12.387 5.987 1.00 87.31 181 GLY A N 1
ATOM 1158 C CA . GLY A 1 181 ? 2.339 -10.985 5.579 1.00 87.31 181 GLY A CA 1
ATOM 1159 C C . GLY A 1 181 ? 1.057 -10.292 6.047 1.00 87.31 181 GLY A C 1
ATOM 1160 O O . GLY A 1 181 ? 0.889 -9.113 5.745 1.00 87.31 181 GLY A O 1
ATOM 1161 N N . ILE A 1 182 ? 0.169 -10.982 6.765 1.00 89.69 182 ILE A N 1
ATOM 1162 C CA . ILE A 1 182 ? -1.054 -10.420 7.353 1.00 89.69 182 ILE A CA 1
ATOM 1163 C C . ILE A 1 182 ? -0.836 -10.182 8.848 1.00 89.69 182 ILE A C 1
ATOM 1165 O O . ILE A 1 182 ? -0.846 -9.036 9.264 1.00 89.69 182 ILE A O 1
ATOM 1169 N N . GLU A 1 183 ? -0.526 -11.213 9.637 1.00 88.31 183 GLU A N 1
ATOM 1170 C CA . GLU A 1 183 ? -0.326 -11.107 11.100 1.00 88.31 183 GLU A CA 1
ATOM 1171 C C . GLU A 1 183 ? 1.149 -11.302 11.491 1.00 88.31 183 GLU A C 1
ATOM 1173 O O . GLU A 1 183 ? 1.498 -12.074 12.383 1.00 88.31 183 GLU A O 1
ATOM 1178 N N . THR A 1 184 ? 2.055 -10.674 10.734 1.00 91.31 184 THR A N 1
ATOM 1179 C CA . THR A 1 184 ? 3.505 -10.952 10.806 1.00 91.31 184 THR A CA 1
ATOM 1180 C C . THR A 1 184 ? 4.376 -9.713 10.991 1.00 91.31 184 THR A C 1
ATOM 1182 O O . THR A 1 184 ? 5.608 -9.822 11.020 1.00 91.31 184 THR A O 1
ATOM 1185 N N . CYS A 1 185 ? 3.754 -8.539 11.082 1.00 93.19 185 CYS A N 1
ATOM 1186 C CA . CYS A 1 185 ? 4.436 -7.266 11.273 1.00 93.19 185 CYS A CA 1
ATOM 1187 C C . CYS A 1 185 ? 4.758 -7.045 12.754 1.00 93.19 185 CYS A C 1
ATOM 1189 O O . CYS A 1 185 ? 4.256 -7.766 13.609 1.00 93.19 185 CYS A O 1
ATOM 1191 N N . GLY A 1 186 ? 5.639 -6.099 13.067 1.00 92.94 186 GLY A N 1
ATOM 1192 C CA . GLY A 1 186 ? 6.116 -5.863 14.434 1.00 92.94 186 GLY A CA 1
ATOM 1193 C C . GLY A 1 186 ? 7.489 -6.481 14.713 1.00 92.94 186 GLY A C 1
ATOM 1194 O O . GLY A 1 186 ? 8.236 -6.825 13.790 1.00 92.94 186 GLY A O 1
ATOM 1195 N N . THR A 1 187 ? 7.854 -6.561 15.990 1.00 91.44 187 THR A N 1
ATOM 1196 C CA . THR A 1 187 ? 9.232 -6.816 16.426 1.00 91.44 187 THR A CA 1
ATOM 1197 C C . THR A 1 187 ? 9.531 -8.309 16.554 1.00 91.44 187 THR A C 1
ATOM 1199 O O . THR A 1 187 ? 8.725 -9.075 17.074 1.00 91.44 187 THR A O 1
ATOM 1202 N N . GLY A 1 188 ? 10.727 -8.721 16.122 1.00 89.06 188 GLY A N 1
ATOM 1203 C CA . GLY A 1 188 ? 11.167 -10.120 16.177 1.00 89.06 188 GLY A CA 1
ATOM 1204 C C . GLY A 1 188 ? 10.468 -11.043 15.169 1.00 89.06 188 GLY A C 1
ATOM 1205 O O . GLY A 1 188 ? 9.397 -10.738 14.642 1.00 89.06 188 GLY A O 1
ATOM 1206 N N . GLU A 1 189 ? 11.102 -12.180 14.876 1.00 87.94 189 GLU A N 1
ATOM 1207 C CA . GLU A 1 189 ? 10.516 -13.189 13.990 1.00 87.94 189 GLU A CA 1
ATOM 1208 C C . GLU A 1 189 ? 9.394 -13.979 14.664 1.00 87.94 189 GLU A C 1
ATOM 1210 O O . GLU A 1 189 ? 9.386 -14.159 15.881 1.00 87.94 189 GLU A O 1
ATOM 1215 N N . LEU A 1 190 ? 8.469 -14.491 13.848 1.00 86.19 190 LEU A N 1
ATOM 1216 C CA . LEU A 1 190 ? 7.348 -15.314 14.302 1.00 86.19 190 LEU A CA 1
ATOM 1217 C C . LEU A 1 190 ? 7.841 -16.477 15.175 1.00 86.19 190 LEU A C 1
ATOM 1219 O O . LEU A 1 190 ? 8.665 -17.283 14.745 1.00 86.19 190 LEU A O 1
ATOM 1223 N N . GLY A 1 191 ? 7.321 -16.563 16.400 1.00 84.75 191 GLY A N 1
ATOM 1224 C CA . GLY A 1 191 ? 7.687 -17.603 17.367 1.00 84.75 191 GLY A CA 1
ATOM 1225 C C . GLY A 1 191 ? 9.039 -17.406 18.068 1.00 84.75 191 GLY A C 1
ATOM 1226 O O . GLY A 1 191 ? 9.398 -18.229 18.908 1.00 84.75 191 GLY A O 1
ATOM 1227 N N . ALA A 1 192 ? 9.786 -16.334 17.781 1.00 88.44 192 ALA A N 1
ATOM 1228 C CA . ALA A 1 192 ? 10.995 -16.005 18.531 1.00 88.44 192 ALA A CA 1
ATOM 1229 C C . ALA A 1 192 ? 10.656 -15.482 19.940 1.00 88.44 192 ALA A C 1
ATOM 1231 O O . ALA A 1 192 ? 9.657 -14.794 20.157 1.00 88.44 192 ALA A O 1
ATOM 1232 N N . ALA A 1 193 ? 11.515 -15.782 20.918 1.00 91.19 193 ALA A N 1
ATOM 1233 C CA . ALA A 1 193 ? 11.326 -15.325 22.291 1.00 91.19 193 ALA A CA 1
ATOM 1234 C C . ALA A 1 193 ? 11.346 -13.786 22.371 1.00 91.19 193 ALA A C 1
ATOM 1236 O O . ALA A 1 193 ? 12.316 -13.151 21.962 1.00 91.19 193 ALA A O 1
ATOM 1237 N N . GLY A 1 194 ? 10.278 -13.195 22.914 1.00 87.94 194 GLY A N 1
ATOM 1238 C CA . GLY A 1 194 ? 10.123 -11.740 23.011 1.00 87.94 194 GLY A CA 1
ATOM 1239 C C . GLY A 1 194 ? 9.684 -11.044 21.717 1.00 87.94 194 GLY A C 1
ATOM 1240 O O . GLY A 1 194 ? 9.673 -9.814 21.688 1.00 87.94 194 GLY A O 1
ATOM 1241 N N . ALA A 1 195 ? 9.316 -11.789 20.668 1.00 91.19 195 ALA A N 1
ATOM 1242 C CA . ALA A 1 195 ? 8.662 -11.211 19.499 1.00 91.19 195 ALA A CA 1
ATOM 1243 C C . ALA A 1 195 ? 7.278 -10.647 19.864 1.00 91.19 195 ALA A C 1
ATOM 1245 O O . ALA A 1 195 ? 6.534 -11.244 20.645 1.00 91.19 195 ALA A O 1
ATOM 1246 N N . VAL A 1 196 ? 6.933 -9.502 19.278 1.00 91.88 196 VAL A N 1
ATOM 1247 C CA . VAL A 1 196 ? 5.611 -8.876 19.377 1.00 91.88 196 VAL A CA 1
ATOM 1248 C C . VAL A 1 196 ? 5.118 -8.671 17.956 1.00 91.88 196 VAL A C 1
ATOM 1250 O O . VAL A 1 196 ? 5.482 -7.696 17.294 1.00 91.88 196 VAL A O 1
ATOM 1253 N N . ASN A 1 197 ? 4.328 -9.632 17.477 1.00 90.56 197 ASN A N 1
ATOM 1254 C CA . ASN A 1 197 ? 3.745 -9.584 16.146 1.00 90.56 197 ASN A CA 1
ATOM 1255 C C . ASN A 1 197 ? 2.285 -9.116 16.193 1.00 90.56 197 ASN A C 1
ATOM 1257 O O . ASN A 1 197 ? 1.537 -9.470 17.102 1.00 90.56 197 ASN A O 1
ATOM 1261 N N . GLU A 1 198 ? 1.910 -8.301 15.213 1.00 89.38 198 GLU A N 1
ATOM 1262 C CA . GLU A 1 198 ? 0.592 -7.683 15.064 1.00 89.38 198 GLU A CA 1
ATOM 1263 C C . GLU A 1 198 ? 0.206 -7.576 13.580 1.00 89.38 198 GLU A C 1
ATOM 1265 O O . GLU A 1 198 ? 1.012 -7.865 12.681 1.00 89.38 198 GLU A O 1
ATOM 1270 N N . SER A 1 199 ? -1.019 -7.116 13.323 1.00 90.31 199 SER A N 1
ATOM 1271 C CA . SER A 1 199 ? -1.537 -6.994 11.968 1.00 90.31 199 SER A CA 1
ATOM 1272 C C . SER A 1 199 ? -0.746 -5.992 11.127 1.00 90.31 199 SER A C 1
ATOM 1274 O O . SER A 1 199 ? -0.601 -4.809 11.439 1.00 90.31 199 SER A O 1
ATOM 1276 N N . CYS A 1 200 ? -0.317 -6.445 9.957 1.00 92.50 200 CYS A N 1
ATOM 1277 C CA . CYS A 1 200 ? 0.226 -5.628 8.885 1.00 92.50 200 CYS A CA 1
ATOM 1278 C C . CYS A 1 200 ? -0.814 -4.665 8.282 1.00 92.50 200 CYS A C 1
ATOM 1280 O O . CYS A 1 200 ? -0.441 -3.816 7.471 1.00 92.50 200 CYS A O 1
ATOM 1282 N N . CYS A 1 201 ? -2.096 -4.773 8.659 1.00 90.88 201 CYS A N 1
ATOM 1283 C CA . CYS A 1 201 ? -3.129 -3.777 8.371 1.00 90.88 201 CYS A CA 1
ATOM 1284 C C . CYS A 1 201 ? -3.345 -2.743 9.488 1.00 90.88 201 CYS A C 1
ATOM 1286 O O . CYS A 1 201 ? -4.152 -1.836 9.278 1.00 90.88 201 CYS A O 1
ATOM 1288 N N . THR A 1 202 ? -2.660 -2.822 10.642 1.00 92.00 202 THR A N 1
ATOM 1289 C CA . THR A 1 202 ? -2.797 -1.822 11.718 1.00 92.00 202 THR A CA 1
ATOM 1290 C C . THR A 1 202 ? -2.639 -0.417 11.138 1.00 92.00 202 THR A C 1
ATOM 1292 O O . THR A 1 202 ? -1.585 -0.070 10.607 1.00 92.00 202 THR A O 1
ATOM 1295 N N . SER A 1 203 ? -3.684 0.407 11.236 1.00 93.31 203 SER A N 1
ATOM 1296 C CA . SER A 1 203 ? -3.718 1.748 10.643 1.00 93.31 203 SER A CA 1
ATOM 1297 C C . SER A 1 203 ? -3.948 2.796 11.726 1.00 93.31 203 SER A C 1
ATOM 1299 O O . SER A 1 203 ? -4.902 2.713 12.502 1.00 93.31 203 SER A O 1
ATOM 1301 N N . LEU A 1 204 ? -3.063 3.783 11.826 1.00 94.56 204 LEU A N 1
ATOM 1302 C CA . LEU A 1 204 ? -3.029 4.713 12.954 1.00 94.56 204 LEU A CA 1
ATOM 1303 C C . LEU A 1 204 ? -3.641 6.072 12.570 1.00 94.56 204 LEU A C 1
ATOM 1305 O O . LEU A 1 204 ? -3.272 6.618 11.528 1.00 94.56 204 LEU A O 1
ATOM 1309 N N . PRO A 1 205 ? -4.546 6.657 13.383 1.00 94.75 205 PRO A N 1
ATOM 1310 C CA . PRO A 1 205 ? -5.059 8.012 13.162 1.00 94.75 205 PRO A CA 1
ATOM 1311 C C . PRO A 1 205 ? -3.947 9.055 13.061 1.00 94.75 205 PRO A C 1
ATOM 1313 O O . PRO A 1 205 ? -3.046 9.087 13.904 1.00 94.75 205 PRO A O 1
ATOM 1316 N N . LEU A 1 206 ? -4.027 9.944 12.072 1.00 94.81 206 LEU A N 1
ATOM 1317 C CA . LEU A 1 206 ? -3.052 11.023 11.935 1.00 94.81 206 LEU A CA 1
ATOM 1318 C C . LEU A 1 206 ? -3.243 12.100 13.036 1.00 94.81 206 LEU A C 1
ATOM 1320 O O . LEU A 1 206 ? -4.380 12.401 13.429 1.00 94.81 206 LEU A O 1
ATOM 1324 N N . PRO A 1 207 ? -2.158 12.694 13.579 1.00 92.38 207 PRO A N 1
ATOM 1325 C CA . PRO A 1 207 ? -2.230 13.641 14.701 1.00 92.38 207 PRO A CA 1
ATOM 1326 C C . PRO A 1 207 ? -3.118 14.873 14.466 1.00 92.38 207 PRO A C 1
ATOM 1328 O O . PRO A 1 207 ? -3.787 15.329 15.392 1.00 92.38 207 PRO A O 1
ATOM 1331 N N . THR A 1 208 ? -3.157 15.385 13.241 1.00 92.06 208 THR A N 1
ATOM 1332 C CA . THR A 1 208 ? -3.864 16.597 12.802 1.00 92.06 208 THR A CA 1
ATOM 1333 C C . THR A 1 208 ? -4.883 16.297 11.702 1.00 92.06 208 THR A C 1
ATOM 1335 O O . THR A 1 208 ? -5.987 16.841 11.735 1.00 92.06 208 THR A O 1
ATOM 1338 N N . ARG A 1 209 ? -4.588 15.372 10.776 1.00 91.38 209 ARG A N 1
ATOM 1339 C CA . ARG A 1 209 ? -5.517 14.932 9.716 1.00 91.38 209 ARG A CA 1
ATOM 1340 C C . ARG A 1 209 ? -6.526 13.901 10.233 1.00 91.38 209 ARG A C 1
ATOM 1342 O O . ARG A 1 209 ? -6.541 12.755 9.804 1.00 91.38 209 ARG A O 1
ATOM 1349 N N . LYS A 1 210 ? -7.396 14.323 11.158 1.00 89.00 210 LYS A N 1
ATOM 1350 C CA . LYS A 1 210 ? -8.310 13.448 11.925 1.00 89.00 210 LYS A CA 1
ATOM 1351 C C . LYS A 1 210 ? -9.261 12.573 11.103 1.00 89.00 210 LYS A C 1
ATOM 1353 O O . LYS A 1 210 ? -9.689 11.545 11.606 1.00 89.00 210 LYS A O 1
ATOM 1358 N N . THR A 1 211 ? -9.568 12.942 9.862 1.00 90.69 211 THR A N 1
ATOM 1359 C CA . THR A 1 211 ? -10.390 12.139 8.937 1.00 90.69 211 THR A CA 1
ATOM 1360 C C . THR A 1 211 ? -9.611 11.024 8.233 1.00 90.69 211 THR A C 1
ATOM 1362 O O . THR A 1 211 ? -10.168 10.343 7.373 1.00 90.69 211 THR A O 1
ATOM 1365 N N . ARG A 1 212 ? -8.324 10.841 8.558 1.00 92.94 212 ARG A N 1
ATOM 1366 C CA . ARG A 1 212 ? -7.415 9.891 7.915 1.00 92.94 212 ARG A CA 1
ATOM 1367 C C . ARG A 1 212 ? -6.656 9.048 8.935 1.00 92.94 212 ARG A C 1
ATOM 1369 O O . ARG A 1 212 ? -6.244 9.522 9.998 1.00 92.94 212 ARG A O 1
ATOM 1376 N N . ARG A 1 213 ? -6.411 7.802 8.551 1.00 94.56 213 ARG A N 1
ATOM 1377 C CA . ARG A 1 213 ? -5.474 6.874 9.185 1.00 94.56 213 ARG A CA 1
ATOM 1378 C C . ARG A 1 213 ? -4.397 6.510 8.174 1.00 94.56 213 ARG A C 1
ATOM 1380 O O . ARG A 1 213 ? -4.671 6.452 6.978 1.00 94.56 213 ARG A O 1
ATOM 1387 N N . LEU A 1 214 ? -3.181 6.285 8.644 1.00 97.00 214 LEU A N 1
ATOM 1388 C CA . LEU A 1 214 ? -2.056 5.854 7.821 1.00 97.00 214 LEU A CA 1
ATOM 1389 C C . LEU A 1 214 ? -1.591 4.487 8.316 1.00 97.00 214 LEU A C 1
ATOM 1391 O O . LEU A 1 214 ? -1.368 4.326 9.520 1.00 97.00 214 LEU A O 1
ATOM 1395 N N . ASP A 1 215 ? -1.438 3.522 7.407 1.00 96.62 215 ASP A N 1
ATOM 1396 C CA . ASP A 1 215 ? -0.992 2.170 7.752 1.00 96.62 215 ASP A CA 1
ATOM 1397 C C . ASP A 1 215 ? 0.361 2.226 8.478 1.00 96.62 215 ASP A C 1
ATOM 1399 O O . ASP A 1 215 ? 1.320 2.864 8.034 1.00 96.62 215 ASP A O 1
ATOM 1403 N N . ARG A 1 216 ? 0.433 1.576 9.642 1.00 95.44 216 ARG A N 1
ATOM 1404 C CA . ARG A 1 216 ? 1.601 1.560 10.533 1.00 95.44 216 ARG A CA 1
ATOM 1405 C C . ARG A 1 216 ? 2.818 0.924 9.868 1.00 95.44 216 ARG A C 1
ATOM 1407 O O . ARG A 1 216 ? 3.945 1.344 10.130 1.00 95.44 216 ARG A O 1
ATOM 1414 N N . TYR A 1 217 ? 2.558 -0.022 8.973 1.00 95.75 217 TYR A N 1
ATOM 1415 C CA . TYR A 1 217 ? 3.518 -0.837 8.242 1.00 95.75 217 TYR A CA 1
ATOM 1416 C C . TYR A 1 217 ? 3.368 -0.648 6.729 1.00 95.75 217 TYR A C 1
ATOM 1418 O O . TYR A 1 217 ? 2.286 -0.320 6.237 1.00 95.75 217 TYR A O 1
ATOM 1426 N N . SER A 1 218 ? 4.450 -0.879 5.987 1.00 95.19 218 SER A N 1
ATOM 1427 C CA . SER A 1 218 ? 4.417 -0.946 4.522 1.00 95.19 218 SER A CA 1
ATOM 1428 C C . SER A 1 218 ? 3.606 -2.161 4.039 1.00 95.19 218 SER A C 1
ATOM 1430 O O . SER A 1 218 ? 3.502 -3.175 4.733 1.00 95.19 218 SER A O 1
ATOM 1432 N N . ILE A 1 219 ? 3.049 -2.080 2.829 1.00 96.38 219 ILE A N 1
ATOM 1433 C CA . ILE A 1 219 ? 2.285 -3.168 2.196 1.00 96.38 219 ILE A CA 1
ATOM 1434 C C . ILE A 1 219 ? 3.191 -4.386 2.011 1.00 96.38 219 ILE A C 1
ATOM 1436 O O . ILE A 1 219 ? 4.292 -4.262 1.480 1.00 96.38 219 ILE A O 1
ATOM 1440 N N . THR A 1 220 ? 2.722 -5.565 2.411 1.00 95.56 220 THR A N 1
ATOM 1441 C CA . THR A 1 220 ? 3.457 -6.834 2.316 1.00 95.56 220 THR A CA 1
ATOM 1442 C C . THR A 1 220 ? 3.134 -7.610 1.038 1.00 95.56 220 THR A C 1
ATOM 1444 O O . THR A 1 220 ? 2.081 -7.416 0.421 1.00 95.56 220 THR A O 1
ATOM 1447 N N . GLY A 1 221 ? 4.008 -8.549 0.659 1.00 94.06 221 GLY A N 1
ATOM 1448 C CA . GLY A 1 221 ? 3.745 -9.492 -0.434 1.00 94.06 221 GLY A CA 1
ATOM 1449 C C . GLY A 1 221 ? 2.459 -10.304 -0.219 1.00 94.06 221 GLY A C 1
ATOM 1450 O O . GLY A 1 221 ? 1.675 -10.470 -1.153 1.00 94.06 221 GLY A O 1
ATOM 1451 N N . GLY A 1 222 ? 2.184 -10.712 1.024 1.00 93.50 222 GLY A N 1
ATOM 1452 C CA . GLY A 1 222 ? 0.965 -11.422 1.415 1.00 93.50 222 GLY A CA 1
ATOM 1453 C C . GLY A 1 222 ? -0.309 -10.592 1.258 1.00 93.50 222 GLY A C 1
ATOM 1454 O O . GLY A 1 222 ? -1.297 -11.093 0.721 1.00 93.50 222 GLY A O 1
ATOM 1455 N N . ARG A 1 223 ? -0.282 -9.298 1.622 1.00 94.88 223 ARG A N 1
ATOM 1456 C CA . ARG A 1 223 ? -1.419 -8.383 1.403 1.00 94.88 223 ARG A CA 1
ATOM 1457 C C . ARG A 1 223 ? -1.706 -8.179 -0.087 1.00 94.88 223 ARG A C 1
ATOM 1459 O O . ARG A 1 223 ? -2.862 -8.286 -0.493 1.00 94.88 223 ARG A O 1
ATOM 1466 N N . ILE A 1 224 ? -0.672 -7.987 -0.916 1.00 95.56 224 ILE A N 1
ATOM 1467 C CA . ILE A 1 224 ? -0.829 -7.988 -2.384 1.00 95.56 224 ILE A CA 1
ATOM 1468 C C . ILE A 1 224 ? -1.424 -9.312 -2.861 1.00 95.56 224 ILE A C 1
ATOM 1470 O O . ILE A 1 224 ? -2.292 -9.320 -3.727 1.00 95.56 224 ILE A O 1
ATOM 1474 N N . ARG A 1 225 ? -0.992 -10.444 -2.306 1.00 93.94 225 ARG A N 1
ATOM 1475 C CA . ARG A 1 225 ? -1.492 -11.745 -2.742 1.00 93.94 225 ARG A CA 1
ATOM 1476 C C . ARG A 1 225 ? -2.967 -11.949 -2.418 1.00 93.94 225 ARG A C 1
ATOM 1478 O O . ARG A 1 225 ? -3.691 -12.404 -3.293 1.00 93.94 225 ARG A O 1
ATOM 1485 N N . ALA A 1 226 ? -3.421 -11.532 -1.237 1.00 93.06 226 ALA A N 1
ATOM 1486 C CA . ALA A 1 226 ? -4.841 -11.525 -0.892 1.00 93.06 226 ALA A CA 1
ATOM 1487 C C . ALA A 1 226 ? -5.676 -10.703 -1.897 1.00 93.06 226 ALA A C 1
ATOM 1489 O O . ALA A 1 226 ? -6.762 -11.132 -2.275 1.00 93.06 226 ALA A O 1
ATOM 1490 N N . PHE A 1 227 ? -5.148 -9.576 -2.389 1.00 94.75 227 PHE A N 1
ATOM 1491 C CA . PHE A 1 227 ? -5.769 -8.794 -3.465 1.00 94.75 227 PHE A CA 1
ATOM 1492 C C . PHE A 1 227 ? -5.829 -9.557 -4.798 1.00 94.75 227 PHE A C 1
ATOM 1494 O O . PHE A 1 227 ? -6.907 -9.667 -5.377 1.00 94.75 227 PHE A O 1
ATOM 1501 N N . ILE A 1 228 ? -4.713 -10.126 -5.271 1.00 94.50 228 ILE A N 1
ATOM 1502 C CA . ILE A 1 228 ? -4.682 -10.900 -6.528 1.00 94.50 228 ILE A CA 1
ATOM 1503 C C . ILE A 1 228 ? -5.637 -12.101 -6.465 1.00 94.50 228 ILE A C 1
ATOM 1505 O O . ILE A 1 228 ? -6.445 -12.288 -7.376 1.00 94.50 228 ILE A O 1
ATOM 1509 N N . ASP A 1 229 ? -5.582 -12.872 -5.376 1.00 92.81 229 ASP A N 1
ATOM 1510 C CA . ASP A 1 229 ? -6.430 -14.044 -5.144 1.00 92.81 229 ASP A CA 1
ATOM 1511 C C . ASP A 1 229 ? -7.921 -13.642 -5.102 1.00 92.81 229 ASP A C 1
ATOM 1513 O O . ASP A 1 229 ? -8.761 -14.321 -5.695 1.00 92.81 229 ASP A O 1
ATOM 1517 N N . ALA A 1 230 ? -8.265 -12.514 -4.465 1.00 92.62 230 ALA A N 1
ATOM 1518 C CA . ALA A 1 230 ? -9.641 -12.023 -4.378 1.00 92.62 230 ALA A CA 1
ATOM 1519 C C . ALA A 1 230 ? -10.186 -11.491 -5.714 1.00 92.62 230 ALA A C 1
ATOM 1521 O O . ALA A 1 230 ? -11.329 -11.794 -6.063 1.00 92.62 230 ALA A O 1
ATOM 1522 N N . ILE A 1 231 ? -9.390 -10.738 -6.487 1.00 95.19 231 ILE A N 1
ATOM 1523 C CA . ILE A 1 231 ? -9.793 -10.294 -7.832 1.00 95.19 231 ILE A CA 1
ATOM 1524 C C . ILE A 1 231 ? -9.958 -11.504 -8.758 1.00 95.19 231 ILE A C 1
ATOM 1526 O O . ILE A 1 231 ? -10.944 -11.561 -9.491 1.00 95.19 231 ILE A O 1
ATOM 1530 N N . ALA A 1 232 ? -9.070 -12.500 -8.687 1.00 94.44 232 ALA A N 1
ATOM 1531 C CA . ALA A 1 232 ? -9.228 -13.743 -9.437 1.00 94.44 232 ALA A CA 1
ATOM 1532 C C . ALA A 1 232 ? -10.509 -14.495 -9.038 1.00 94.44 232 ALA A C 1
ATOM 1534 O O . ALA A 1 232 ? -11.293 -14.870 -9.908 1.00 94.44 232 ALA A O 1
ATOM 1535 N N . ALA A 1 233 ? -10.771 -14.670 -7.739 1.00 92.69 233 ALA A N 1
ATOM 1536 C CA . ALA A 1 233 ? -11.972 -15.347 -7.245 1.00 92.69 233 ALA A CA 1
ATOM 1537 C C . ALA A 1 233 ? -13.273 -14.644 -7.680 1.00 92.69 233 ALA A C 1
ATOM 1539 O O . ALA A 1 233 ? -14.227 -15.314 -8.076 1.00 92.69 233 ALA A O 1
ATOM 1540 N N . ALA A 1 234 ? -13.298 -13.307 -7.673 1.00 92.06 234 ALA A N 1
ATOM 1541 C CA . ALA A 1 234 ? -14.439 -12.514 -8.133 1.00 92.06 234 ALA A CA 1
ATOM 1542 C C . ALA A 1 234 ? -14.688 -12.605 -9.654 1.00 92.06 234 ALA A C 1
ATOM 1544 O O . ALA A 1 234 ? -15.806 -12.364 -10.103 1.00 92.06 234 ALA A O 1
ATOM 1545 N N . ASN A 1 235 ? -13.672 -12.970 -10.444 1.00 93.25 235 ASN A N 1
ATOM 1546 C CA . ASN A 1 235 ? -13.697 -12.954 -11.909 1.00 93.25 235 ASN A CA 1
ATOM 1547 C C . ASN A 1 235 ? -13.360 -14.335 -12.510 1.00 93.25 235 ASN A C 1
ATOM 1549 O O . ASN A 1 235 ? -12.550 -14.456 -13.429 1.00 93.25 235 ASN A O 1
ATOM 1553 N N . ALA A 1 236 ? -13.976 -15.398 -11.980 1.00 92.88 236 ALA A N 1
ATOM 1554 C CA . ALA A 1 236 ? -13.882 -16.772 -12.502 1.00 92.88 236 ALA A CA 1
ATOM 1555 C C . ALA A 1 236 ? -12.441 -17.319 -12.671 1.00 92.88 236 ALA A C 1
ATOM 1557 O O . ALA A 1 236 ? -12.161 -18.106 -13.574 1.00 92.88 236 ALA A O 1
ATOM 1558 N N . GLY A 1 237 ? -11.527 -16.910 -11.788 1.00 91.75 237 GLY A N 1
ATOM 1559 C CA . GLY A 1 237 ? -10.110 -17.286 -11.792 1.00 91.75 237 GLY A CA 1
ATOM 1560 C C . GLY A 1 237 ? -9.185 -16.315 -12.537 1.00 91.75 237 GLY A C 1
ATOM 1561 O O . GLY A 1 237 ? -7.977 -16.544 -12.561 1.00 91.75 237 GLY A O 1
ATOM 1562 N N . VAL A 1 238 ? -9.705 -15.234 -13.129 1.00 93.19 238 VAL A N 1
ATOM 1563 C CA . VAL A 1 238 ? -8.917 -14.258 -13.900 1.00 93.19 238 VAL A CA 1
ATOM 1564 C C . VAL A 1 238 ? -8.615 -13.017 -13.049 1.00 93.19 238 VAL A C 1
ATOM 1566 O O . VAL A 1 238 ? -9.543 -12.299 -12.692 1.00 93.19 238 VAL A O 1
ATOM 1569 N N . PRO A 1 239 ? -7.348 -12.700 -12.724 1.00 94.44 239 PRO A N 1
ATOM 1570 C CA . PRO A 1 239 ? -7.007 -11.491 -11.972 1.00 94.44 239 PRO A CA 1
ATOM 1571 C C . PRO A 1 239 ? -7.061 -10.232 -12.866 1.00 94.44 239 PRO A C 1
ATOM 1573 O O . PRO A 1 239 ? -6.028 -9.644 -13.184 1.00 94.44 239 PRO A O 1
ATOM 1576 N N . ASP A 1 240 ? -8.263 -9.821 -13.288 1.00 96.19 240 ASP A N 1
ATOM 1577 C CA . ASP A 1 240 ? -8.484 -8.621 -14.112 1.00 96.19 240 ASP A CA 1
ATOM 1578 C C . ASP A 1 240 ? -8.450 -7.336 -13.264 1.00 96.19 240 ASP A C 1
ATOM 1580 O O . ASP A 1 240 ? -9.462 -6.765 -12.838 1.00 96.19 240 ASP A O 1
ATOM 1584 N N . ILE A 1 241 ? -7.226 -6.886 -12.993 1.00 98.00 241 ILE A N 1
ATOM 1585 C CA . ILE A 1 241 ? -6.945 -5.680 -12.211 1.00 98.00 241 ILE A CA 1
ATOM 1586 C C . ILE A 1 241 ? -7.357 -4.422 -12.985 1.00 98.00 241 ILE A C 1
ATOM 1588 O O . ILE A 1 241 ? -7.794 -3.440 -12.379 1.00 98.00 241 ILE A O 1
ATOM 1592 N N . ARG A 1 242 ? -7.267 -4.447 -14.320 1.00 97.81 242 ARG A N 1
ATOM 1593 C CA . ARG A 1 242 ? -7.691 -3.348 -15.194 1.00 97.81 242 ARG A CA 1
ATOM 1594 C C . ARG A 1 242 ? -9.192 -3.076 -15.075 1.00 97.81 242 ARG A C 1
ATOM 1596 O O . ARG A 1 242 ? -9.582 -1.921 -14.882 1.00 97.81 242 ARG A O 1
ATOM 1603 N N . ALA A 1 243 ? -10.032 -4.106 -15.177 1.00 97.81 243 ALA A N 1
ATOM 1604 C CA . ALA A 1 243 ? -11.482 -3.973 -15.050 1.00 97.81 243 ALA A CA 1
ATOM 1605 C C . ALA A 1 243 ? -11.881 -3.498 -13.649 1.00 97.81 243 ALA A C 1
ATOM 1607 O O . ALA A 1 243 ? -12.713 -2.592 -13.526 1.00 97.81 243 ALA A O 1
ATOM 1608 N N . TYR A 1 244 ? -11.235 -4.030 -12.603 1.00 98.31 244 TYR A N 1
ATOM 1609 C CA . TYR A 1 244 ? -11.411 -3.540 -11.237 1.00 98.31 244 TYR A CA 1
ATOM 1610 C C . TYR A 1 244 ? -11.076 -2.040 -11.126 1.00 98.31 244 TYR A C 1
ATOM 1612 O O . TYR A 1 244 ? -11.926 -1.251 -10.708 1.00 98.31 244 TYR A O 1
ATOM 1620 N N . ALA A 1 245 ? -9.880 -1.625 -11.560 1.00 98.50 245 ALA A N 1
ATOM 1621 C CA . ALA A 1 245 ? -9.416 -0.242 -11.448 1.00 98.50 245 ALA A CA 1
ATOM 1622 C C . ALA A 1 245 ? -10.335 0.744 -12.183 1.00 98.50 245 ALA A C 1
ATOM 1624 O O . ALA A 1 245 ? -10.684 1.788 -11.632 1.00 98.50 245 ALA A O 1
ATOM 1625 N N . LYS A 1 246 ? -10.771 0.403 -13.405 1.00 98.56 246 LYS A N 1
ATOM 1626 C CA . LYS A 1 246 ? -11.717 1.216 -14.187 1.00 98.56 246 LYS A CA 1
ATOM 1627 C C . LYS A 1 246 ? -13.079 1.340 -13.504 1.00 98.56 246 LYS A C 1
ATOM 1629 O O . LYS A 1 246 ? -13.621 2.441 -13.429 1.00 98.56 246 LYS A O 1
ATOM 1634 N N . THR A 1 247 ? -13.611 0.235 -12.982 1.00 98.38 247 THR A N 1
ATOM 1635 C CA . THR A 1 247 ? -14.911 0.208 -12.292 1.00 98.38 247 THR A CA 1
ATOM 1636 C C . THR A 1 247 ? -14.866 1.033 -11.006 1.00 98.38 247 THR A C 1
ATOM 1638 O O . THR A 1 247 ? -15.732 1.880 -10.784 1.00 98.38 247 THR A O 1
ATOM 1641 N N . TYR A 1 248 ? -13.817 0.860 -10.196 1.00 98.44 248 TYR A N 1
ATOM 1642 C CA . TYR A 1 248 ? -13.612 1.647 -8.983 1.00 98.44 248 TYR A CA 1
ATOM 1643 C C . TYR A 1 248 ? -13.445 3.139 -9.289 1.00 98.44 248 TYR A C 1
ATOM 1645 O O . TYR A 1 248 ? -14.080 3.965 -8.636 1.00 98.44 248 TYR A O 1
ATOM 1653 N N . ALA A 1 249 ? -12.627 3.494 -10.285 1.00 98.50 249 ALA A N 1
ATOM 1654 C CA . ALA A 1 249 ? -12.383 4.879 -10.683 1.00 98.50 249 ALA A CA 1
ATOM 1655 C C . ALA A 1 249 ? -13.664 5.595 -11.139 1.00 98.50 249 ALA A C 1
ATOM 1657 O O . ALA A 1 249 ? -13.895 6.739 -10.752 1.00 98.50 249 ALA A O 1
ATOM 1658 N N . ALA A 1 250 ? -14.513 4.913 -11.915 1.00 98.38 250 ALA A N 1
ATOM 1659 C CA . ALA A 1 250 ? -15.797 5.447 -12.363 1.00 98.38 250 ALA A CA 1
ATOM 1660 C C . ALA A 1 250 ? -16.790 5.652 -11.203 1.00 98.38 250 ALA A C 1
ATOM 1662 O O . ALA A 1 250 ? -17.519 6.642 -11.190 1.00 98.38 250 ALA A O 1
ATOM 1663 N N . ALA A 1 251 ? -16.798 4.750 -10.215 1.00 98.31 251 ALA A N 1
ATOM 1664 C CA . ALA A 1 251 ? -17.622 4.882 -9.011 1.00 98.31 251 ALA A CA 1
ATOM 1665 C C . ALA A 1 251 ? -17.083 5.932 -8.015 1.00 98.31 251 ALA A C 1
ATOM 1667 O O . ALA A 1 251 ? -17.857 6.521 -7.264 1.00 98.31 251 ALA A O 1
ATOM 1668 N N . ASN A 1 252 ? -15.770 6.191 -8.020 1.00 97.94 252 ASN A N 1
ATOM 1669 C CA . ASN A 1 252 ? -15.076 7.060 -7.065 1.00 97.94 252 ASN A CA 1
ATOM 1670 C C . ASN A 1 252 ? -14.261 8.152 -7.791 1.00 97.94 252 ASN A C 1
ATOM 1672 O O . ASN A 1 252 ? -13.026 8.143 -7.718 1.00 97.94 252 ASN A O 1
ATOM 1676 N N . PRO A 1 253 ? -14.906 9.118 -8.476 1.00 97.44 253 PRO A N 1
ATOM 1677 C CA . PRO A 1 253 ? -14.224 10.099 -9.330 1.00 97.44 253 PRO A CA 1
ATOM 1678 C C . PRO A 1 253 ? -13.260 11.037 -8.579 1.00 97.44 253 PRO A C 1
ATOM 1680 O O . PRO A 1 253 ? -12.361 11.608 -9.187 1.00 97.44 253 PRO A O 1
ATOM 1683 N N . THR A 1 254 ? -13.413 11.184 -7.260 1.00 95.31 254 THR A N 1
ATOM 1684 C CA . THR A 1 254 ? -12.525 11.974 -6.385 1.00 95.31 254 THR A CA 1
ATOM 1685 C C . THR A 1 254 ? -11.336 11.184 -5.819 1.00 95.31 254 THR A C 1
ATOM 1687 O O . THR A 1 254 ? -10.493 11.759 -5.128 1.00 95.31 254 THR A O 1
ATOM 1690 N N . SER A 1 255 ? -11.260 9.875 -6.081 1.00 96.50 255 SER A N 1
ATOM 1691 C CA . SER A 1 255 ? -10.125 9.030 -5.694 1.00 96.50 255 SER A CA 1
ATOM 1692 C C . SER A 1 255 ? -8.931 9.220 -6.633 1.00 96.50 255 SER A C 1
ATOM 1694 O O . SER A 1 255 ? -9.086 9.704 -7.752 1.00 96.50 255 SER A O 1
ATOM 1696 N N . GLN A 1 256 ? -7.747 8.753 -6.226 1.00 97.06 256 GLN A N 1
ATOM 1697 C CA . GLN A 1 256 ? -6.544 8.762 -7.072 1.00 97.06 256 GLN A CA 1
ATOM 1698 C C . GLN A 1 256 ? -6.783 8.086 -8.432 1.00 97.06 256 GLN A C 1
ATOM 1700 O O . GLN A 1 256 ? -6.407 8.638 -9.462 1.00 97.06 256 GLN A O 1
ATOM 1705 N N . LEU A 1 257 ? -7.463 6.931 -8.458 1.00 98.19 257 LEU A N 1
ATOM 1706 C CA . LEU A 1 257 ? -7.802 6.247 -9.711 1.00 98.19 257 LEU A CA 1
ATOM 1707 C C . LEU A 1 257 ? -8.873 6.998 -10.514 1.00 98.19 257 LEU A C 1
ATOM 1709 O O . LEU A 1 257 ? -8.814 6.995 -11.740 1.00 98.19 257 LEU A O 1
ATOM 1713 N N . GLY A 1 258 ? -9.817 7.666 -9.843 1.00 98.00 258 GLY A N 1
ATOM 1714 C CA . GLY A 1 258 ? -10.797 8.557 -10.472 1.00 98.00 258 GLY A CA 1
ATOM 1715 C C . GLY A 1 258 ? -10.129 9.723 -11.203 1.00 98.00 258 GLY A C 1
ATOM 1716 O O . GLY A 1 258 ? -10.410 9.957 -12.377 1.00 98.00 258 GLY A O 1
ATOM 1717 N N . THR A 1 259 ? -9.157 10.378 -10.560 1.00 96.56 259 THR A N 1
ATOM 1718 C CA . THR A 1 259 ? -8.302 11.400 -11.185 1.00 96.56 259 THR A CA 1
ATOM 1719 C C . THR A 1 259 ? -7.481 10.824 -12.342 1.00 96.56 259 THR A C 1
ATOM 1721 O O . THR A 1 259 ? -7.404 11.448 -13.395 1.00 96.56 259 THR A O 1
ATOM 1724 N N . VAL A 1 260 ? -6.918 9.614 -12.205 1.00 97.56 260 VAL A N 1
ATOM 1725 C CA . VAL A 1 260 ? -6.223 8.940 -13.320 1.00 97.56 260 VAL A CA 1
ATO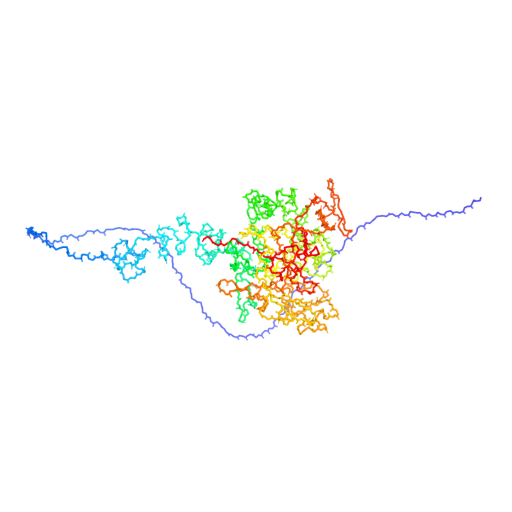M 1726 C C . VAL A 1 260 ? -7.160 8.716 -14.512 1.00 97.56 260 VAL A C 1
ATOM 1728 O O . VAL A 1 260 ? -6.784 9.013 -15.640 1.00 97.56 260 VAL A O 1
ATOM 1731 N N . LEU A 1 261 ? -8.384 8.235 -14.279 1.00 97.88 261 LEU A N 1
ATOM 1732 C CA . LEU A 1 261 ? -9.371 7.994 -15.333 1.00 97.88 261 LEU A CA 1
ATOM 1733 C C . LEU A 1 261 ? -9.822 9.288 -16.034 1.00 97.88 261 LEU A C 1
ATOM 1735 O O . LEU A 1 261 ? -10.028 9.271 -17.247 1.00 97.88 261 LEU A O 1
ATOM 1739 N N . ALA A 1 262 ? -9.984 10.381 -15.284 1.00 97.38 262 ALA A N 1
ATOM 1740 C CA . ALA A 1 262 ? -10.454 11.664 -15.804 1.00 97.38 262 ALA A CA 1
ATOM 1741 C C . ALA A 1 262 ? -9.367 12.441 -16.568 1.00 97.38 262 ALA A C 1
ATOM 1743 O O . ALA A 1 262 ? -9.603 12.881 -17.693 1.00 97.38 262 ALA A O 1
ATOM 1744 N N . ASP A 1 263 ? -8.180 12.586 -15.973 1.00 96.69 263 ASP A N 1
ATOM 1745 C CA . ASP A 1 263 ? -7.128 13.479 -16.479 1.00 96.69 263 ASP A CA 1
ATOM 1746 C C . ASP A 1 263 ? -6.146 12.770 -17.431 1.00 96.69 263 ASP A C 1
ATOM 1748 O O . ASP A 1 263 ? -5.455 13.424 -18.215 1.00 96.69 263 ASP A O 1
ATOM 1752 N N . TYR A 1 264 ? -6.086 11.433 -17.386 1.00 97.00 264 TYR A N 1
ATOM 1753 C CA . TYR A 1 264 ? -5.143 10.603 -18.146 1.00 97.00 264 TYR A CA 1
ATOM 1754 C C . TYR A 1 264 ? -5.884 9.471 -18.890 1.00 97.00 264 TYR A C 1
ATOM 1756 O O . TYR A 1 264 ? -5.694 8.285 -18.592 1.00 97.00 264 TYR A O 1
ATOM 1764 N N . PRO A 1 265 ? -6.766 9.805 -19.854 1.00 96.25 265 PRO A N 1
ATOM 1765 C CA . PRO A 1 265 ? -7.623 8.833 -20.526 1.00 96.25 265 PRO A CA 1
ATOM 1766 C C . PRO A 1 265 ? -6.805 7.729 -21.208 1.00 96.25 265 PRO A C 1
ATOM 1768 O O . PRO A 1 265 ? -5.879 7.993 -21.971 1.00 96.25 265 PRO A O 1
ATOM 1771 N N . GLY A 1 266 ? -7.160 6.475 -20.922 1.00 96.75 266 GLY A N 1
ATOM 1772 C CA . GLY A 1 266 ? -6.438 5.288 -21.393 1.00 96.75 266 GLY A CA 1
ATOM 1773 C C . GLY A 1 266 ? -5.244 4.870 -20.526 1.00 96.75 266 GLY A C 1
ATOM 1774 O O . GLY A 1 266 ? -4.738 3.770 -20.710 1.00 96.75 266 GLY A O 1
ATOM 1775 N N . LEU A 1 267 ? -4.807 5.656 -19.532 1.00 97.88 267 LEU A N 1
ATOM 1776 C CA . LEU A 1 267 ? -3.675 5.250 -18.687 1.00 97.88 267 LEU A CA 1
ATOM 1777 C C . LEU A 1 267 ? -3.988 4.014 -17.831 1.00 97.88 267 LEU A C 1
ATOM 1779 O O . LEU A 1 267 ? -3.103 3.199 -17.600 1.00 97.88 267 LEU A O 1
ATOM 1783 N N . LEU A 1 268 ? -5.240 3.807 -17.406 1.00 98.00 268 LEU A N 1
ATOM 1784 C CA . LEU A 1 268 ? -5.619 2.577 -16.694 1.00 98.00 268 LEU A CA 1
ATOM 1785 C C . LEU A 1 268 ? -5.503 1.312 -17.561 1.00 98.00 268 LEU A C 1
ATOM 1787 O O . LEU A 1 268 ? -5.446 0.222 -17.001 1.00 98.00 268 LEU A O 1
ATOM 1791 N N . ASP A 1 269 ? -5.425 1.418 -18.893 1.00 96.75 269 ASP A N 1
ATOM 1792 C CA . ASP A 1 269 ? -5.203 0.257 -19.764 1.00 96.75 269 ASP A CA 1
ATOM 1793 C C . ASP A 1 269 ? -3.790 -0.334 -19.637 1.00 96.75 269 ASP A C 1
ATOM 1795 O O . ASP A 1 269 ? -3.593 -1.482 -20.020 1.00 96.75 269 ASP A O 1
ATOM 1799 N N . VAL A 1 270 ? -2.835 0.374 -19.013 1.00 96.06 270 VAL A N 1
ATOM 1800 C CA . VAL A 1 270 ? -1.497 -0.176 -18.708 1.00 96.06 270 VAL A CA 1
ATOM 1801 C C . VAL A 1 270 ? -1.487 -1.139 -17.512 1.00 96.06 270 VAL A C 1
ATOM 1803 O O . VAL A 1 270 ? -0.431 -1.647 -17.147 1.00 96.06 270 VAL A O 1
ATOM 1806 N N . LEU A 1 271 ? -2.637 -1.378 -16.871 1.00 97.19 271 LEU A N 1
ATOM 1807 C CA . LEU A 1 271 ? -2.804 -2.425 -15.861 1.00 97.19 271 LEU A CA 1
ATOM 1808 C C . LEU A 1 271 ? -3.095 -3.786 -16.524 1.00 97.19 271 LEU A C 1
ATOM 1810 O O . LEU A 1 271 ? -3.710 -3.828 -17.597 1.00 97.19 271 LEU A O 1
ATOM 1814 N N . PRO A 1 272 ? -2.696 -4.904 -15.894 1.00 95.94 272 PRO A N 1
ATOM 1815 C CA . PRO A 1 272 ? -2.944 -6.239 -16.420 1.00 95.94 272 PRO A CA 1
ATOM 1816 C C . PRO A 1 272 ? -4.432 -6.607 -16.313 1.00 95.94 272 PRO A C 1
ATOM 1818 O O . PRO A 1 272 ? -5.104 -6.312 -15.324 1.00 95.94 272 PRO A O 1
ATOM 1821 N N . ASP A 1 273 ? -4.921 -7.270 -17.354 1.00 94.38 273 ASP A N 1
ATOM 1822 C CA . ASP A 1 273 ? -6.259 -7.860 -17.490 1.00 94.38 273 ASP A CA 1
ATOM 1823 C C . ASP A 1 273 ? -6.270 -9.372 -17.189 1.00 94.38 273 ASP A C 1
ATOM 1825 O O . ASP A 1 273 ? -7.317 -9.974 -16.947 1.00 94.38 273 ASP A O 1
ATOM 1829 N N . HIS A 1 274 ? -5.095 -10.003 -17.194 1.00 91.50 274 HIS A N 1
ATOM 1830 C CA . HIS A 1 274 ? -4.924 -11.449 -17.121 1.00 91.50 274 HIS A CA 1
ATOM 1831 C C . HIS A 1 274 ? -3.653 -11.831 -16.349 1.00 91.50 274 HIS A C 1
ATOM 1833 O O . HIS A 1 274 ? -2.676 -11.085 -16.313 1.00 91.50 274 HIS A O 1
ATOM 1839 N N . GLY A 1 275 ? -3.641 -13.034 -15.765 1.00 86.56 275 GLY A N 1
ATOM 1840 C CA . GLY A 1 275 ? -2.559 -13.481 -14.877 1.00 86.56 275 GLY A CA 1
ATOM 1841 C C . GLY A 1 275 ? -1.302 -14.055 -15.545 1.00 86.56 275 GLY A C 1
ATOM 1842 O O . GLY A 1 275 ? -0.302 -14.242 -14.864 1.00 86.56 275 GLY A O 1
ATOM 1843 N N . GLY A 1 276 ? -1.339 -14.373 -16.843 1.00 86.06 276 GLY A N 1
ATOM 1844 C CA . GLY A 1 276 ? -0.273 -15.142 -17.501 1.00 86.06 276 GLY A CA 1
ATOM 1845 C C . GLY A 1 276 ? 0.985 -14.329 -17.863 1.00 86.06 276 GLY A C 1
ATOM 1846 O O . GLY A 1 276 ? 0.882 -13.134 -18.136 1.00 86.06 276 GLY A O 1
ATOM 1847 N N . PRO A 1 277 ? 2.169 -14.968 -17.962 1.00 85.69 277 PRO A N 1
ATOM 1848 C CA . PRO A 1 277 ? 3.422 -14.303 -18.339 1.00 85.69 277 PRO A CA 1
ATOM 1849 C C . PRO A 1 277 ? 3.540 -13.969 -19.838 1.00 85.69 277 PRO A C 1
ATOM 1851 O O . PRO A 1 277 ? 4.465 -13.268 -20.230 1.00 85.69 277 PRO A O 1
ATOM 1854 N N . THR A 1 278 ? 2.642 -14.481 -20.688 1.00 84.00 278 THR A N 1
ATOM 1855 C CA . THR A 1 278 ? 2.682 -14.311 -22.157 1.00 84.00 278 THR A CA 1
ATOM 1856 C C . THR A 1 278 ? 1.574 -13.405 -22.702 1.00 84.00 278 THR A C 1
ATOM 1858 O O . THR A 1 278 ? 1.285 -13.439 -23.898 1.00 84.00 278 THR A O 1
ATOM 1861 N N . THR A 1 279 ? 0.879 -12.662 -21.840 1.00 86.06 279 THR A N 1
ATOM 1862 C CA . THR A 1 279 ? -0.145 -11.692 -22.257 1.00 86.06 279 THR A CA 1
ATOM 1863 C C . THR A 1 279 ? 0.532 -10.386 -22.698 1.00 86.06 279 THR A C 1
ATOM 1865 O O . THR A 1 279 ? 1.689 -10.160 -22.350 1.00 86.06 279 THR A O 1
ATOM 1868 N N . PRO A 1 280 ? -0.142 -9.493 -23.450 1.00 85.56 280 PRO A N 1
ATOM 1869 C CA . PRO A 1 280 ? 0.462 -8.219 -23.855 1.00 85.56 280 PRO A CA 1
ATOM 1870 C C . PRO A 1 280 ? 0.844 -7.313 -22.677 1.00 85.56 280 PRO A C 1
ATOM 1872 O O . PRO A 1 280 ? 1.695 -6.451 -22.825 1.00 85.56 280 PRO A O 1
ATOM 1875 N N . ILE A 1 281 ? 0.213 -7.486 -21.515 1.00 89.88 281 ILE A N 1
ATOM 1876 C CA . ILE A 1 281 ? 0.535 -6.764 -20.281 1.00 89.88 281 ILE A CA 1
ATOM 1877 C C . ILE A 1 281 ? 0.632 -7.820 -19.166 1.00 89.88 281 ILE A C 1
ATOM 1879 O O . ILE A 1 281 ? -0.385 -8.139 -18.541 1.00 89.88 281 ILE A O 1
ATOM 1883 N N . PRO A 1 282 ? 1.809 -8.450 -18.967 1.00 91.25 282 PRO A N 1
ATOM 1884 C CA . PRO A 1 282 ? 1.922 -9.614 -18.095 1.00 91.25 282 PRO A CA 1
ATOM 1885 C C . PRO A 1 282 ? 1.850 -9.227 -16.620 1.00 91.25 282 PRO A C 1
ATOM 1887 O O . PRO A 1 282 ? 2.717 -8.511 -16.111 1.00 91.25 282 PRO A O 1
ATOM 1890 N N . LEU A 1 283 ? 0.872 -9.773 -15.889 1.00 94.06 283 LEU A N 1
ATOM 1891 C CA . LEU A 1 283 ? 0.782 -9.607 -14.435 1.00 94.06 283 LEU A CA 1
ATOM 1892 C C . LEU A 1 283 ? 2.114 -9.908 -13.703 1.00 94.06 283 LEU A C 1
ATOM 1894 O O . LEU A 1 283 ? 2.486 -9.097 -12.852 1.00 94.06 283 LEU A O 1
ATOM 1898 N N . PRO A 1 284 ? 2.893 -10.959 -14.048 1.00 91.69 284 PRO A N 1
ATOM 1899 C CA . PRO A 1 284 ? 4.210 -11.216 -13.453 1.00 91.69 284 PRO A CA 1
ATOM 1900 C C . PRO A 1 284 ? 5.159 -10.011 -13.439 1.00 91.69 284 PRO A C 1
ATOM 1902 O O . PRO A 1 284 ? 5.851 -9.778 -12.445 1.00 91.69 284 PRO A O 1
ATOM 1905 N N . VAL A 1 285 ? 5.151 -9.200 -14.502 1.00 90.50 285 VAL A N 1
ATOM 1906 C CA . VAL A 1 285 ? 5.987 -7.997 -14.652 1.00 90.50 285 VAL A CA 1
ATOM 1907 C C . VAL A 1 285 ? 5.537 -6.912 -13.668 1.00 90.50 285 VAL A C 1
ATOM 1909 O O . VAL A 1 285 ? 6.368 -6.355 -12.953 1.00 90.50 285 VAL A O 1
ATOM 1912 N N . HIS A 1 286 ? 4.227 -6.684 -13.515 1.00 92.50 286 HIS A N 1
ATOM 1913 C CA . HIS A 1 286 ? 3.683 -5.763 -12.501 1.00 92.50 286 HIS A CA 1
ATOM 1914 C C . HIS A 1 286 ? 3.904 -6.233 -11.056 1.00 92.50 286 HIS A C 1
ATOM 1916 O O . HIS A 1 286 ? 3.960 -5.404 -10.146 1.00 92.50 286 HIS A O 1
ATOM 1922 N N . LEU A 1 287 ? 4.046 -7.545 -10.855 1.00 91.69 287 LEU A N 1
ATOM 1923 C CA . LEU A 1 287 ? 4.412 -8.188 -9.589 1.00 91.69 287 LEU A CA 1
ATOM 1924 C C . LEU A 1 287 ? 5.942 -8.298 -9.398 1.00 91.69 287 LEU A C 1
ATOM 1926 O O . LEU A 1 287 ? 6.412 -9.016 -8.512 1.00 91.69 287 LEU A O 1
ATOM 1930 N N . GLY A 1 288 ? 6.725 -7.592 -10.221 1.00 87.69 288 GLY A N 1
ATOM 1931 C CA . GLY A 1 288 ? 8.164 -7.411 -10.054 1.00 87.69 288 GLY A CA 1
ATOM 1932 C C . GLY A 1 288 ? 9.060 -8.462 -10.712 1.00 87.69 288 GLY A C 1
ATOM 1933 O O . GLY A 1 288 ? 10.241 -8.510 -10.387 1.00 87.69 288 GLY A O 1
ATOM 1934 N N . ALA A 1 289 ? 8.559 -9.288 -11.636 1.00 84.81 289 ALA A N 1
ATOM 1935 C CA . ALA A 1 289 ? 9.428 -10.186 -12.405 1.00 84.81 289 ALA A CA 1
ATOM 1936 C C . ALA A 1 289 ? 10.456 -9.391 -13.233 1.00 84.81 289 ALA A C 1
ATOM 1938 O O . ALA A 1 289 ? 11.638 -9.709 -13.248 1.00 84.81 289 ALA A O 1
ATOM 1939 N N . PHE A 1 290 ? 10.017 -8.324 -13.897 1.00 83.25 290 PHE A N 1
ATOM 1940 C CA . PHE A 1 290 ? 10.846 -7.496 -14.770 1.00 83.25 290 PHE A CA 1
ATOM 1941 C C . PHE A 1 290 ? 10.363 -6.036 -14.680 1.00 83.25 290 PHE A C 1
ATOM 1943 O O . PHE A 1 290 ? 9.184 -5.820 -14.391 1.00 83.25 290 PHE A O 1
ATOM 1950 N N . PRO A 1 291 ? 11.215 -5.016 -14.887 1.00 86.56 291 PRO A N 1
ATOM 1951 C CA . PRO A 1 291 ? 10.741 -3.640 -15.019 1.00 86.56 291 PRO A CA 1
ATOM 1952 C C . PRO A 1 291 ? 10.020 -3.457 -16.364 1.00 86.56 291 PRO A C 1
ATOM 1954 O O . PRO A 1 291 ? 10.650 -3.543 -17.415 1.00 86.56 291 PRO A O 1
ATOM 1957 N N . LEU A 1 292 ? 8.712 -3.182 -16.338 1.00 90.62 292 LEU A N 1
ATOM 1958 C CA . LEU A 1 292 ? 7.908 -2.935 -17.539 1.00 90.62 292 LEU A CA 1
ATOM 1959 C C . LEU A 1 292 ? 8.392 -1.689 -18.282 1.00 90.62 292 LEU A C 1
ATOM 1961 O O . LEU A 1 292 ? 8.531 -1.727 -19.495 1.00 90.62 292 LEU A O 1
ATOM 1965 N N . ASP A 1 293 ? 8.664 -0.608 -17.547 1.00 91.75 293 ASP A N 1
ATOM 1966 C CA . ASP A 1 293 ? 9.032 0.712 -18.072 1.00 91.75 293 ASP A CA 1
ATOM 1967 C C . ASP A 1 293 ? 10.265 1.261 -17.318 1.00 91.75 293 ASP A C 1
ATOM 1969 O O . ASP A 1 293 ? 10.120 2.071 -16.399 1.00 91.75 293 ASP A O 1
ATOM 1973 N N . PRO A 1 294 ? 11.494 0.790 -17.626 1.00 89.25 294 PRO A N 1
ATOM 1974 C CA . PRO A 1 294 ? 12.699 1.111 -16.864 1.00 89.25 294 PRO A CA 1
ATOM 1975 C C . PRO A 1 294 ? 13.097 2.580 -17.049 1.00 89.25 294 PRO A C 1
ATOM 1977 O O . PRO A 1 294 ? 13.702 2.990 -18.047 1.00 89.25 294 PRO A O 1
ATOM 1980 N N . ILE A 1 295 ? 12.770 3.392 -16.048 1.00 85.31 295 ILE A N 1
ATOM 1981 C CA . ILE A 1 295 ? 13.049 4.825 -16.024 1.00 85.31 295 ILE A CA 1
ATOM 1982 C C . ILE A 1 295 ? 14.552 5.059 -15.854 1.00 85.31 295 ILE A C 1
ATOM 1984 O O . ILE A 1 295 ? 15.090 5.989 -16.459 1.00 85.31 295 ILE A O 1
ATOM 1988 N N . ASN A 1 296 ? 15.265 4.202 -15.115 1.00 77.50 296 ASN A N 1
ATOM 1989 C CA . ASN A 1 296 ? 16.733 4.186 -15.030 1.00 77.50 296 ASN A CA 1
ATOM 1990 C C . ASN A 1 296 ? 17.310 2.873 -15.588 1.00 77.50 296 ASN A C 1
ATOM 1992 O O . ASN A 1 296 ? 16.634 2.120 -16.281 1.00 77.50 296 ASN A O 1
ATOM 1996 N N . SER A 1 297 ? 18.596 2.601 -15.351 1.00 66.75 297 SER A N 1
ATOM 1997 C CA . SER A 1 297 ? 19.238 1.349 -15.765 1.00 66.75 297 SER A CA 1
ATOM 1998 C C . SER A 1 297 ? 18.702 0.168 -14.945 1.00 66.75 297 SER A C 1
ATOM 2000 O O . SER A 1 297 ? 19.261 -0.163 -13.901 1.00 66.75 297 SER A O 1
ATOM 2002 N N . LEU A 1 298 ? 17.611 -0.437 -15.429 1.00 63.28 298 LEU A N 1
ATOM 2003 C CA . LEU A 1 298 ? 16.934 -1.633 -14.895 1.00 63.28 298 LEU A CA 1
ATOM 2004 C C . LEU A 1 298 ? 16.298 -1.499 -13.498 1.00 63.28 298 LEU A C 1
ATOM 2006 O O . LEU A 1 298 ? 15.757 -2.474 -12.977 1.00 63.28 298 LEU A O 1
ATOM 2010 N N . ASP A 1 299 ? 16.372 -0.307 -12.898 1.00 72.44 299 ASP A N 1
ATOM 2011 C CA . ASP A 1 299 ? 15.705 0.086 -11.649 1.00 72.44 299 ASP A CA 1
ATOM 2012 C C . ASP A 1 299 ? 15.848 -0.909 -10.469 1.00 72.44 299 ASP A C 1
ATOM 2014 O O . ASP A 1 299 ? 15.018 -0.981 -9.565 1.00 72.44 299 ASP A O 1
ATOM 2018 N N . GLY A 1 300 ? 16.932 -1.691 -10.451 1.00 72.94 300 GLY A N 1
ATOM 2019 C CA . GLY A 1 300 ? 17.166 -2.715 -9.428 1.00 72.94 300 GLY A CA 1
ATOM 2020 C C . GLY A 1 300 ? 16.096 -3.813 -9.372 1.00 72.94 300 GLY A C 1
ATOM 2021 O O . GLY A 1 300 ? 15.997 -4.478 -8.353 1.00 72.94 300 GLY A O 1
ATOM 2022 N N . CYS A 1 301 ? 15.281 -3.987 -10.416 1.00 78.31 301 CYS A N 1
ATOM 2023 C CA . CYS A 1 301 ? 14.271 -5.051 -10.486 1.00 78.31 301 CYS A CA 1
ATOM 2024 C C . CYS A 1 301 ? 14.682 -6.211 -11.392 1.00 78.31 301 CYS A C 1
ATOM 2026 O O . CYS A 1 301 ? 14.209 -7.330 -11.214 1.00 78.31 301 CYS A O 1
ATOM 2028 N N . PHE A 1 302 ? 15.573 -5.960 -12.353 1.00 71.00 302 PHE A N 1
ATOM 2029 C CA . PHE A 1 302 ? 16.167 -7.021 -13.157 1.00 71.00 302 PHE A CA 1
ATOM 2030 C C . PHE A 1 302 ? 17.157 -7.852 -12.343 1.00 71.00 302 PHE A C 1
ATOM 2032 O O . PHE A 1 302 ? 17.978 -7.299 -11.614 1.00 71.00 302 PHE A O 1
ATOM 2039 N N . VAL A 1 303 ? 17.147 -9.164 -12.572 1.00 64.81 303 VAL A N 1
ATOM 2040 C CA . VAL A 1 303 ? 18.071 -10.120 -11.964 1.00 64.81 303 VAL A CA 1
ATOM 2041 C C . VAL A 1 303 ? 18.711 -10.971 -13.050 1.00 64.81 303 VAL A C 1
ATOM 2043 O O . VAL A 1 303 ? 18.022 -11.542 -13.890 1.00 64.81 303 VAL A O 1
ATOM 2046 N N . GLY A 1 304 ? 20.044 -11.027 -13.037 1.00 62.50 304 GLY A N 1
ATOM 2047 C CA . GLY A 1 304 ? 20.824 -11.773 -14.021 1.00 62.50 304 GLY A CA 1
ATOM 2048 C C . GLY A 1 304 ? 20.829 -13.291 -13.783 1.00 62.50 304 GLY A C 1
ATOM 2049 O O . GLY A 1 304 ? 20.478 -13.753 -12.694 1.00 62.50 304 GLY A O 1
ATOM 2050 N N . PRO A 1 305 ? 21.282 -14.085 -14.773 1.00 61.44 305 PRO A N 1
ATOM 2051 C CA . PRO A 1 305 ? 21.360 -15.538 -14.649 1.00 61.44 305 PRO A CA 1
ATOM 2052 C C . PRO A 1 305 ? 22.177 -15.984 -13.427 1.00 61.44 305 PRO A C 1
ATOM 2054 O O . PRO A 1 305 ? 23.348 -15.632 -13.296 1.00 61.44 305 PRO A O 1
ATOM 2057 N N . GLY A 1 306 ? 21.564 -16.789 -12.554 1.00 61.47 306 GLY A N 1
ATOM 2058 C CA . GLY A 1 306 ? 22.205 -17.340 -11.350 1.00 61.47 306 GLY A CA 1
ATOM 2059 C C . GLY A 1 306 ? 22.037 -16.513 -10.066 1.00 61.47 306 GLY A C 1
ATOM 2060 O O . GLY A 1 306 ? 22.531 -16.932 -9.022 1.00 61.47 306 GLY A O 1
ATOM 2061 N N . ALA A 1 307 ? 21.325 -15.386 -10.125 1.00 66.44 307 ALA A N 1
ATOM 2062 C CA . ALA A 1 307 ? 20.901 -14.591 -8.969 1.00 66.44 307 ALA A CA 1
ATOM 2063 C C . ALA A 1 307 ? 19.403 -14.822 -8.654 1.00 66.44 307 ALA A C 1
ATOM 2065 O O . ALA A 1 307 ? 18.698 -15.403 -9.474 1.00 66.44 307 ALA A O 1
ATOM 2066 N N . TYR A 1 308 ? 18.896 -14.429 -7.475 1.00 65.25 308 TYR A N 1
ATOM 2067 C CA . TYR A 1 308 ? 17.640 -15.000 -6.927 1.00 65.25 308 TYR A CA 1
ATOM 2068 C C . TYR A 1 308 ? 16.365 -14.129 -6.931 1.00 65.25 308 TYR A C 1
ATOM 2070 O O . TYR A 1 308 ? 15.286 -14.629 -6.586 1.00 65.25 308 TYR A O 1
ATOM 2078 N N . GLY A 1 309 ? 16.443 -12.872 -7.371 1.00 67.62 309 GLY A N 1
ATOM 2079 C CA . GLY A 1 309 ? 15.274 -12.006 -7.580 1.00 67.62 309 GLY A CA 1
ATOM 2080 C C . GLY A 1 309 ? 15.116 -10.926 -6.509 1.00 67.62 309 GLY A C 1
ATOM 2081 O O . GLY A 1 309 ? 14.795 -11.259 -5.371 1.00 67.62 309 GLY A O 1
ATOM 2082 N N . HIS A 1 310 ? 15.222 -9.647 -6.889 1.00 75.06 310 HIS A N 1
ATOM 2083 C CA . HIS A 1 310 ? 15.036 -8.519 -5.965 1.00 75.06 310 HIS A CA 1
ATOM 2084 C C . HIS A 1 310 ? 13.571 -8.314 -5.544 1.00 75.06 310 HIS A C 1
ATOM 2086 O O . HIS A 1 310 ? 13.298 -7.857 -4.429 1.00 75.06 310 HIS A O 1
ATOM 2092 N N . ALA A 1 311 ? 12.610 -8.681 -6.398 1.00 84.94 311 ALA A N 1
ATOM 2093 C CA . ALA A 1 311 ? 11.193 -8.573 -6.069 1.00 84.94 311 ALA A CA 1
ATOM 2094 C C . ALA A 1 311 ? 10.789 -9.520 -4.929 1.00 84.94 311 ALA A C 1
ATOM 2096 O O . ALA A 1 311 ? 10.968 -10.734 -5.037 1.00 84.94 311 ALA A O 1
ATOM 2097 N N . THR A 1 312 ? 10.187 -8.981 -3.873 1.00 87.31 312 THR A N 1
ATOM 2098 C CA . THR A 1 312 ? 9.751 -9.702 -2.670 1.00 87.31 312 THR A CA 1
ATOM 2099 C C . THR A 1 312 ? 8.407 -10.403 -2.831 1.00 87.31 312 THR A C 1
ATOM 2101 O O . THR A 1 312 ? 8.094 -11.272 -2.032 1.00 87.31 312 THR A O 1
ATOM 2104 N N . TYR A 1 313 ? 7.619 -10.112 -3.869 1.00 90.19 313 TYR A N 1
ATOM 2105 C CA . TYR A 1 313 ? 6.429 -10.911 -4.164 1.00 90.19 313 TYR A CA 1
ATOM 2106 C C . TYR A 1 313 ? 6.834 -12.266 -4.772 1.00 90.19 313 TYR A C 1
ATOM 2108 O O . TYR A 1 313 ? 7.418 -12.327 -5.859 1.00 90.19 313 TYR A O 1
ATOM 2116 N N . TRP A 1 314 ? 6.525 -13.374 -4.088 1.00 89.56 314 TRP A N 1
ATOM 2117 C CA . TRP A 1 314 ? 6.828 -14.716 -4.602 1.00 89.56 314 TRP A CA 1
ATOM 2118 C C . TRP A 1 314 ? 5.982 -15.050 -5.837 1.00 89.56 314 TRP A C 1
ATOM 2120 O O . TRP A 1 314 ? 4.765 -14.856 -5.840 1.00 89.56 314 TRP A O 1
ATOM 2130 N N . GLN A 1 315 ? 6.617 -15.603 -6.866 1.00 88.81 315 GLN A N 1
ATOM 2131 C CA . GLN A 1 315 ? 5.968 -16.060 -8.095 1.00 88.81 315 GLN A CA 1
ATOM 2132 C C . GLN A 1 315 ? 6.501 -17.459 -8.442 1.00 88.81 315 GLN A C 1
ATOM 2134 O O . GLN A 1 315 ? 7.670 -17.737 -8.143 1.00 88.81 315 GLN A O 1
ATOM 2139 N N . PRO A 1 316 ? 5.689 -18.342 -9.048 1.00 88.25 316 PRO A N 1
ATOM 2140 C CA . PRO A 1 316 ? 6.139 -19.665 -9.455 1.00 88.25 316 PRO A CA 1
ATOM 2141 C C . PRO A 1 316 ? 7.128 -19.581 -10.626 1.00 88.25 316 PRO A C 1
ATOM 2143 O O . PRO A 1 316 ? 7.099 -18.657 -11.437 1.00 88.25 316 PRO A O 1
ATOM 2146 N N . LYS A 1 317 ? 7.971 -20.611 -10.760 1.00 86.81 317 LYS A N 1
ATOM 2147 C CA . LYS A 1 317 ? 9.004 -20.725 -11.805 1.00 86.81 317 LYS A CA 1
ATOM 2148 C C . LYS A 1 317 ? 8.487 -20.438 -13.220 1.00 86.81 317 LYS A C 1
ATOM 2150 O O . LYS A 1 317 ? 9.168 -19.771 -13.994 1.00 86.81 317 LYS A O 1
ATOM 2155 N N . ALA A 1 318 ? 7.289 -20.930 -13.545 1.00 88.38 318 ALA A N 1
ATOM 2156 C CA . ALA A 1 318 ? 6.674 -20.785 -14.865 1.00 88.38 318 ALA A CA 1
ATOM 2157 C C . ALA A 1 318 ? 6.402 -19.319 -15.258 1.00 88.38 318 ALA A C 1
ATOM 2159 O O . ALA A 1 318 ? 6.508 -18.986 -16.436 1.00 88.38 318 ALA A O 1
ATOM 2160 N N . ASP A 1 319 ? 6.125 -18.451 -14.281 1.00 88.75 319 ASP A N 1
ATOM 2161 C CA . ASP A 1 319 ? 5.843 -17.030 -14.510 1.00 88.75 319 ASP A CA 1
ATOM 2162 C C . ASP A 1 319 ? 7.130 -16.201 -14.645 1.00 88.75 319 ASP A C 1
ATOM 2164 O O . ASP A 1 319 ? 7.150 -15.179 -15.326 1.00 88.75 319 ASP A O 1
ATOM 2168 N N . LEU A 1 320 ? 8.225 -16.660 -14.027 1.00 85.56 320 LEU A N 1
ATOM 2169 C CA . LEU A 1 320 ? 9.522 -15.974 -13.999 1.00 85.56 320 LEU A CA 1
ATOM 2170 C C . LEU A 1 320 ? 10.461 -16.393 -15.137 1.00 85.56 320 LEU A C 1
ATOM 2172 O O . LEU A 1 320 ? 11.242 -15.576 -15.631 1.00 85.56 320 LEU A O 1
ATOM 2176 N N . GLN A 1 321 ? 10.390 -17.657 -15.566 1.00 83.69 321 GLN A N 1
ATOM 2177 C CA . GLN A 1 321 ? 11.258 -18.223 -16.601 1.00 83.69 321 GLN A CA 1
ATOM 2178 C C . GLN A 1 321 ? 11.271 -17.413 -17.919 1.00 83.69 321 GLN A C 1
ATOM 2180 O O . GLN A 1 321 ? 12.366 -17.242 -18.460 1.00 83.69 321 GLN A O 1
ATOM 2185 N N . PRO A 1 322 ? 10.143 -16.877 -18.440 1.00 85.12 322 PRO A N 1
ATOM 2186 C CA . PRO A 1 322 ? 10.142 -16.082 -19.674 1.00 85.12 322 PRO A CA 1
ATOM 2187 C C . PRO A 1 322 ? 10.993 -14.806 -19.606 1.00 85.12 322 PRO A C 1
ATOM 2189 O O . PRO A 1 322 ? 11.492 -14.355 -20.633 1.00 85.12 322 PRO A O 1
ATOM 2192 N N . PHE A 1 323 ? 11.206 -14.260 -18.405 1.00 80.75 323 PHE A N 1
ATOM 2193 C CA . PHE A 1 323 ? 11.954 -13.018 -18.177 1.00 80.75 323 PHE A CA 1
ATOM 2194 C C . PHE A 1 323 ? 13.423 -13.254 -17.780 1.00 80.75 323 PHE A C 1
ATOM 2196 O O . PHE A 1 323 ? 14.158 -12.299 -17.537 1.00 80.75 323 PHE A O 1
ATOM 2203 N N . GLY A 1 324 ? 13.871 -14.517 -17.706 1.00 72.38 324 GLY A N 1
ATOM 2204 C CA . GLY A 1 324 ? 15.253 -14.876 -17.353 1.00 72.38 324 GLY A CA 1
ATOM 2205 C C . GLY A 1 324 ? 15.630 -14.639 -15.884 1.00 72.38 324 GLY A C 1
ATOM 2206 O O . GLY A 1 324 ? 16.813 -14.629 -15.553 1.00 72.38 324 GLY A O 1
ATOM 2207 N N . VAL A 1 325 ? 14.634 -14.448 -15.019 1.00 70.19 325 VAL A N 1
ATOM 2208 C CA . VAL A 1 325 ? 14.780 -14.104 -13.597 1.00 70.19 325 VAL A CA 1
ATOM 2209 C C . VAL A 1 325 ? 15.091 -15.355 -12.778 1.00 70.19 325 VAL A C 1
ATOM 2211 O O . VAL A 1 325 ? 14.529 -16.418 -13.032 1.00 70.19 325 VAL A O 1
ATOM 2214 N N . GLY A 1 326 ? 15.923 -15.237 -11.743 1.00 61.72 326 GLY A N 1
ATOM 2215 C CA . GLY A 1 326 ? 16.205 -16.350 -10.833 1.00 61.72 326 GLY A CA 1
ATOM 2216 C C . GLY A 1 326 ? 17.314 -17.289 -11.327 1.00 61.72 326 GLY A C 1
ATOM 2217 O O . GLY A 1 326 ? 17.813 -17.199 -12.453 1.00 61.72 326 GLY A O 1
ATOM 2218 N N . ASN A 1 327 ? 17.662 -18.276 -10.501 1.00 64.12 327 ASN A N 1
ATOM 2219 C CA . ASN A 1 327 ? 18.509 -19.388 -10.927 1.00 64.12 327 ASN A CA 1
ATOM 2220 C C . ASN A 1 327 ? 17.654 -20.360 -11.765 1.00 64.12 327 ASN A C 1
ATOM 2222 O O . ASN A 1 327 ? 17.067 -21.298 -11.234 1.00 64.12 327 ASN A O 1
ATOM 2226 N N . ASN A 1 328 ? 17.509 -20.080 -13.066 1.00 69.12 328 ASN A N 1
ATOM 2227 C CA . ASN A 1 328 ? 16.568 -20.742 -13.987 1.00 69.12 328 ASN A CA 1
ATOM 2228 C C . ASN A 1 328 ? 15.083 -20.612 -13.577 1.00 69.12 328 ASN A C 1
ATOM 2230 O O . ASN A 1 328 ? 14.347 -21.600 -13.603 1.00 69.12 328 ASN A O 1
ATOM 2234 N N . GLY A 1 329 ? 14.619 -19.422 -13.182 1.00 68.56 329 GLY A N 1
ATOM 2235 C CA . GLY A 1 329 ? 13.228 -19.200 -12.750 1.00 68.56 329 GLY A CA 1
ATOM 2236 C C . GLY A 1 329 ? 12.949 -19.524 -11.279 1.00 68.56 329 GLY A C 1
ATOM 2237 O O . GLY A 1 329 ? 11.884 -19.170 -10.780 1.00 68.56 329 GLY A O 1
ATOM 2238 N N . ASP A 1 330 ? 13.869 -20.179 -10.565 1.00 73.69 330 ASP A N 1
ATOM 2239 C CA . ASP A 1 330 ? 13.631 -20.595 -9.179 1.00 73.69 330 ASP A CA 1
ATOM 2240 C C . ASP A 1 330 ? 13.919 -19.466 -8.175 1.00 73.69 330 ASP A C 1
ATOM 2242 O O . ASP A 1 330 ? 14.948 -18.783 -8.236 1.00 73.69 330 ASP A O 1
ATOM 2246 N N . ARG A 1 331 ? 13.006 -19.300 -7.208 1.00 79.38 331 ARG A N 1
ATOM 2247 C CA . ARG A 1 331 ? 13.167 -18.415 -6.045 1.00 79.38 331 ARG A CA 1
ATOM 2248 C C . ARG A 1 331 ? 13.955 -19.126 -4.942 1.00 79.38 331 ARG A C 1
ATOM 2250 O O . ARG A 1 331 ? 13.667 -20.277 -4.631 1.00 79.38 331 ARG A O 1
ATOM 2257 N N . ARG A 1 332 ? 14.895 -18.420 -4.297 1.00 78.06 332 ARG A N 1
ATOM 2258 C CA . ARG A 1 332 ? 15.675 -18.945 -3.151 1.00 78.06 332 ARG A CA 1
ATOM 2259 C C . ARG A 1 332 ? 14.826 -19.229 -1.916 1.00 78.06 332 ARG A C 1
ATOM 2261 O O . ARG A 1 332 ? 15.124 -20.147 -1.161 1.00 78.06 332 ARG A O 1
ATOM 2268 N N . TYR A 1 333 ? 13.809 -18.402 -1.699 1.00 82.88 333 TYR A N 1
ATOM 2269 C CA . TYR A 1 333 ? 12.996 -18.399 -0.489 1.00 82.88 333 TYR A CA 1
ATOM 2270 C C . TYR A 1 333 ? 11.564 -18.830 -0.793 1.00 82.88 333 TYR A C 1
ATOM 2272 O O . TYR A 1 333 ? 11.065 -18.660 -1.910 1.00 82.88 333 TYR A O 1
ATOM 2280 N N . SER A 1 334 ? 10.916 -19.415 0.213 1.00 87.38 334 SER A N 1
ATOM 2281 C CA . SER A 1 334 ? 9.535 -19.876 0.112 1.00 87.38 334 SER A CA 1
ATOM 2282 C C . SER A 1 334 ? 8.573 -18.706 -0.101 1.00 87.38 334 SER A C 1
ATOM 2284 O O . SER A 1 334 ? 8.874 -17.552 0.215 1.00 87.38 334 SER A O 1
ATOM 2286 N N . ARG A 1 335 ? 7.375 -19.027 -0.599 1.00 89.31 335 ARG A N 1
ATOM 2287 C CA . ARG A 1 335 ? 6.245 -18.095 -0.636 1.00 89.31 335 ARG A CA 1
ATOM 2288 C C . ARG A 1 335 ? 5.975 -17.487 0.738 1.00 89.31 335 ARG A C 1
ATOM 2290 O O . ARG A 1 335 ? 5.849 -16.278 0.835 1.00 89.31 335 ARG A O 1
ATOM 2297 N N . ASP A 1 336 ? 5.945 -18.324 1.773 1.00 88.06 336 ASP A N 1
ATOM 2298 C CA . ASP A 1 336 ? 5.689 -17.911 3.153 1.00 88.06 336 ASP A CA 1
ATOM 2299 C C . ASP A 1 336 ? 6.678 -16.839 3.642 1.00 88.06 336 ASP A C 1
ATOM 2301 O O . ASP A 1 336 ? 6.251 -15.809 4.157 1.00 88.06 336 ASP A O 1
ATOM 2305 N N . GLU A 1 337 ? 7.987 -17.016 3.424 1.00 88.19 337 GLU A N 1
ATOM 2306 C CA . GLU A 1 337 ? 8.976 -16.023 3.869 1.00 88.19 337 GLU A CA 1
ATOM 2307 C C . GLU A 1 337 ? 8.955 -14.733 3.051 1.00 88.19 337 GLU A C 1
ATOM 2309 O O . GLU A 1 337 ? 9.186 -13.653 3.594 1.00 88.19 337 GLU A O 1
ATOM 2314 N N . LEU A 1 338 ? 8.678 -14.835 1.751 1.00 88.88 338 LEU A N 1
ATOM 2315 C CA . LEU A 1 338 ? 8.584 -13.686 0.856 1.00 88.88 338 LEU A CA 1
ATOM 2316 C C . LEU A 1 338 ? 7.303 -12.869 1.088 1.00 88.88 338 LEU A C 1
ATOM 2318 O O . LEU A 1 338 ? 7.357 -11.641 1.115 1.00 88.88 338 LEU A O 1
ATOM 2322 N N . ASP A 1 339 ? 6.173 -13.524 1.356 1.00 91.25 339 ASP A N 1
ATOM 2323 C CA . ASP A 1 339 ? 4.896 -12.855 1.614 1.00 91.25 339 ASP A CA 1
ATOM 2324 C C . ASP A 1 339 ? 4.931 -12.008 2.905 1.00 91.25 339 ASP A C 1
ATOM 2326 O O . ASP A 1 339 ? 4.244 -10.990 2.977 1.00 91.25 339 ASP A O 1
ATOM 2330 N N . LYS A 1 340 ? 5.798 -12.335 3.879 1.00 91.06 340 LYS A N 1
ATOM 2331 C CA . LYS A 1 340 ? 6.062 -11.523 5.091 1.00 91.06 340 LYS A CA 1
ATOM 2332 C C . LYS A 1 340 ? 6.798 -10.203 4.814 1.00 91.06 340 LYS A C 1
ATOM 2334 O O . LYS A 1 340 ? 6.798 -9.317 5.670 1.00 91.06 340 LYS A O 1
ATOM 2339 N N . LYS A 1 341 ? 7.480 -10.068 3.673 1.00 90.75 341 LYS A N 1
ATOM 2340 C CA . LYS A 1 341 ? 8.321 -8.903 3.346 1.00 90.75 341 LYS A CA 1
ATOM 2341 C C . LYS A 1 341 ? 7.484 -7.752 2.774 1.00 90.75 341 LYS A C 1
ATOM 2343 O O . LYS A 1 341 ? 6.453 -8.014 2.149 1.00 90.75 341 LYS A O 1
ATOM 2348 N N . PRO A 1 342 ? 7.913 -6.484 2.931 1.00 92.56 342 PRO A N 1
ATOM 2349 C CA . PRO A 1 342 ? 7.294 -5.370 2.222 1.00 92.56 342 PRO A CA 1
ATOM 2350 C C . PRO A 1 342 ? 7.446 -5.569 0.710 1.00 92.56 342 PRO A C 1
ATOM 2352 O O . PRO A 1 342 ? 8.500 -6.006 0.238 1.00 92.56 342 PRO A O 1
ATOM 2355 N N . VAL A 1 343 ? 6.400 -5.264 -0.054 1.00 93.12 343 VAL A N 1
ATOM 2356 C CA . VAL A 1 343 ? 6.414 -5.399 -1.510 1.00 93.12 343 VAL A CA 1
ATOM 2357 C C . VAL A 1 343 ? 7.263 -4.303 -2.154 1.00 93.12 343 VAL A C 1
ATOM 2359 O O . VAL A 1 343 ? 7.229 -3.142 -1.746 1.00 93.12 343 VAL A O 1
ATOM 2362 N N . ASN A 1 344 ? 8.017 -4.679 -3.179 1.00 90.81 344 ASN A N 1
ATOM 2363 C CA . ASN A 1 344 ? 8.854 -3.805 -3.994 1.00 90.81 344 ASN A CA 1
ATOM 2364 C C . ASN A 1 344 ? 8.743 -4.191 -5.482 1.00 90.81 344 ASN A C 1
ATOM 2366 O O . ASN A 1 344 ? 8.022 -5.125 -5.836 1.00 90.81 344 ASN A O 1
ATOM 2370 N N . CYS A 1 345 ? 9.434 -3.464 -6.370 1.00 90.12 345 CYS A N 1
ATOM 2371 C CA . CYS A 1 345 ? 9.373 -3.684 -7.826 1.00 90.12 345 CYS A CA 1
ATOM 2372 C C . CYS A 1 345 ? 7.959 -3.664 -8.431 1.00 90.12 345 CYS A C 1
ATOM 2374 O O . CYS A 1 345 ? 7.747 -4.128 -9.548 1.00 90.12 345 CYS A O 1
ATOM 2376 N N . MET A 1 346 ? 6.998 -3.080 -7.724 1.00 91.94 346 MET A N 1
ATOM 2377 C CA . MET A 1 346 ? 5.613 -2.947 -8.148 1.00 91.94 346 MET A CA 1
ATOM 2378 C C . MET A 1 346 ? 5.368 -1.532 -8.671 1.00 91.94 346 MET A C 1
ATOM 2380 O O . MET A 1 346 ? 5.898 -0.571 -8.114 1.00 91.94 346 MET A O 1
ATOM 2384 N N . MET A 1 347 ? 4.578 -1.390 -9.742 1.00 92.75 347 MET A N 1
ATOM 2385 C CA . MET A 1 347 ? 4.250 -0.060 -10.270 1.00 92.75 347 MET A CA 1
ATOM 2386 C C . MET A 1 347 ? 3.490 0.749 -9.218 1.00 92.75 347 MET A C 1
ATOM 2388 O O . MET A 1 347 ? 2.604 0.218 -8.545 1.00 92.75 347 MET A O 1
ATOM 2392 N N . SER A 1 348 ? 3.736 2.056 -9.141 1.00 94.69 348 SER A N 1
ATOM 2393 C CA . SER A 1 348 ? 2.993 2.922 -8.212 1.00 94.69 348 SER A CA 1
ATOM 2394 C C . SER A 1 348 ? 1.481 2.912 -8.493 1.00 94.69 348 SER A C 1
ATOM 2396 O O . SER A 1 348 ? 0.685 2.955 -7.558 1.00 94.69 348 SER A O 1
ATOM 2398 N N . LEU A 1 349 ? 1.072 2.773 -9.763 1.00 96.62 349 LEU A N 1
ATOM 2399 C CA . LEU A 1 349 ? -0.338 2.601 -10.141 1.00 96.62 349 LEU A CA 1
ATOM 2400 C C . LEU A 1 349 ? -0.940 1.280 -9.624 1.00 96.62 349 LEU A C 1
ATOM 2402 O O . LEU A 1 349 ? -2.112 1.243 -9.256 1.00 96.62 349 LEU A O 1
ATOM 2406 N N . MET A 1 350 ? -0.144 0.208 -9.556 1.00 97.38 350 MET A N 1
ATOM 2407 C CA . MET A 1 350 ? -0.574 -1.074 -8.989 1.00 97.38 350 MET A CA 1
ATOM 2408 C C . MET A 1 350 ? -0.754 -0.961 -7.468 1.00 97.38 350 MET A C 1
ATOM 2410 O O . MET A 1 350 ? -1.768 -1.411 -6.946 1.00 97.38 350 MET A O 1
ATOM 2414 N N . LEU A 1 351 ? 0.156 -0.269 -6.769 1.00 97.88 351 LEU A N 1
ATOM 2415 C CA . LEU A 1 351 ? 0.016 0.020 -5.333 1.00 97.88 351 LEU A CA 1
ATOM 2416 C C . LEU A 1 351 ? -1.205 0.909 -5.033 1.00 97.88 351 LEU A C 1
ATOM 2418 O O . LEU A 1 351 ? -1.939 0.641 -4.086 1.00 97.88 351 LEU A O 1
ATOM 2422 N N . ALA A 1 352 ? -1.475 1.924 -5.861 1.00 98.25 352 ALA A N 1
ATOM 2423 C CA . ALA A 1 352 ? -2.691 2.734 -5.748 1.00 98.25 352 ALA A CA 1
ATOM 2424 C C . ALA A 1 352 ? -3.967 1.911 -6.001 1.00 98.25 352 ALA A C 1
ATOM 2426 O O . ALA A 1 352 ? -4.968 2.102 -5.311 1.00 98.25 352 ALA A O 1
ATOM 2427 N N . THR A 1 353 ? -3.919 0.958 -6.939 1.00 98.56 353 THR A N 1
ATOM 2428 C CA . THR A 1 353 ? -5.035 0.041 -7.219 1.00 98.56 353 THR A CA 1
ATOM 2429 C C . THR A 1 353 ? -5.273 -0.944 -6.077 1.00 98.56 353 THR A C 1
ATOM 2431 O O . THR A 1 353 ? -6.419 -1.150 -5.680 1.00 98.56 353 THR A O 1
ATOM 2434 N N . PHE A 1 354 ? -4.203 -1.479 -5.485 1.00 98.19 354 PHE A N 1
ATOM 2435 C CA . PHE A 1 354 ? -4.278 -2.271 -4.262 1.00 98.19 354 PHE A CA 1
ATOM 2436 C C . PHE A 1 354 ? -4.928 -1.479 -3.119 1.00 98.19 354 PHE A C 1
ATOM 2438 O O . PHE A 1 354 ? -5.885 -1.957 -2.521 1.00 98.19 354 PHE A O 1
ATOM 2445 N N . CYS A 1 355 ? -4.462 -0.257 -2.833 1.00 98.31 355 CYS A N 1
ATOM 2446 C CA . CYS A 1 355 ? -5.013 0.526 -1.724 1.00 98.31 355 CYS A CA 1
ATOM 2447 C C . CYS A 1 355 ? -6.482 0.923 -1.938 1.00 98.31 355 CYS A C 1
ATOM 2449 O O . CYS A 1 355 ? -7.234 0.956 -0.968 1.00 98.31 355 CYS A O 1
ATOM 2451 N N . ALA A 1 356 ? -6.905 1.169 -3.183 1.00 97.94 356 ALA A N 1
ATOM 2452 C CA . ALA A 1 356 ? -8.314 1.365 -3.529 1.00 97.94 356 ALA A CA 1
ATOM 2453 C C . ALA A 1 356 ? -9.177 0.136 -3.183 1.00 97.94 356 ALA A C 1
ATOM 2455 O O . ALA A 1 356 ? -10.241 0.275 -2.582 1.00 97.94 356 ALA A O 1
ATOM 2456 N N . TRP A 1 357 ? -8.694 -1.070 -3.499 1.00 96.88 357 TRP A N 1
ATOM 2457 C CA . TRP A 1 357 ? -9.374 -2.325 -3.155 1.00 96.88 357 TRP A CA 1
ATOM 2458 C C . TRP A 1 357 ? -9.357 -2.630 -1.654 1.00 96.88 357 TRP A C 1
ATOM 2460 O O . TRP A 1 357 ? -10.318 -3.168 -1.102 1.00 96.88 357 TRP A O 1
ATOM 2470 N N . ASP A 1 358 ? -8.273 -2.258 -0.982 1.00 95.12 358 ASP A N 1
ATOM 2471 C CA . ASP A 1 358 ? -8.064 -2.516 0.438 1.00 95.12 358 ASP A CA 1
ATOM 2472 C C . ASP A 1 358 ? -8.817 -1.534 1.359 1.00 95.12 358 ASP A C 1
ATOM 2474 O O . ASP A 1 358 ? -8.686 -1.641 2.575 1.00 95.12 358 ASP A O 1
ATOM 2478 N N . GLY A 1 359 ? -9.604 -0.596 0.810 1.00 92.62 359 GLY A N 1
ATOM 2479 C CA . GLY A 1 359 ? -10.460 0.332 1.568 1.00 92.62 359 GLY A CA 1
ATOM 2480 C C . GLY A 1 359 ? -9.883 1.739 1.785 1.00 92.62 359 GLY A C 1
ATOM 2481 O O . GLY A 1 359 ? -10.240 2.415 2.751 1.00 92.62 359 GLY A O 1
ATOM 2482 N N . GLY A 1 360 ? -8.973 2.197 0.924 1.00 94.31 360 GLY A N 1
ATOM 2483 C CA . GLY A 1 360 ? -8.326 3.502 1.052 1.00 94.31 360 GLY A CA 1
ATOM 2484 C C . GLY A 1 360 ? -7.728 4.032 -0.251 1.00 94.31 360 GLY A C 1
ATOM 2485 O O . GLY A 1 360 ? -8.320 3.958 -1.324 1.00 94.31 360 GLY A O 1
ATOM 2486 N N . GLU A 1 361 ? -6.544 4.623 -0.152 1.00 96.44 361 GLU A N 1
ATOM 2487 C CA . GLU A 1 361 ? -5.754 5.122 -1.279 1.00 96.44 361 GLU A CA 1
ATOM 2488 C C . GLU A 1 361 ? -4.253 5.006 -0.965 1.00 96.44 361 GLU A C 1
ATOM 2490 O O . GLU A 1 361 ? -3.873 4.740 0.179 1.00 96.44 361 GLU A O 1
ATOM 2495 N N . LEU A 1 362 ? -3.380 5.201 -1.958 1.00 97.88 362 LEU A N 1
ATOM 2496 C CA . LEU A 1 362 ? -1.940 5.242 -1.700 1.00 97.88 362 LEU A CA 1
ATOM 2497 C C . LEU A 1 362 ? -1.622 6.424 -0.777 1.00 97.88 362 LEU A C 1
ATOM 2499 O O . LEU A 1 362 ? -2.158 7.518 -0.979 1.00 97.88 362 LEU A O 1
ATOM 2503 N N . ALA A 1 363 ? -0.766 6.224 0.226 1.00 97.81 363 ALA A N 1
ATOM 2504 C CA . ALA A 1 363 ? -0.419 7.279 1.171 1.00 97.81 363 ALA A CA 1
ATOM 2505 C C . ALA A 1 363 ? 0.073 8.543 0.451 1.00 97.81 363 ALA A C 1
ATOM 2507 O O . ALA A 1 363 ? 0.844 8.486 -0.513 1.00 97.81 363 ALA A O 1
ATOM 2508 N N . ARG A 1 364 ? -0.393 9.707 0.908 1.00 97.25 364 ARG A N 1
ATOM 2509 C CA . ARG A 1 364 ? -0.049 10.988 0.294 1.00 97.25 364 ARG A CA 1
ATOM 2510 C C . ARG A 1 364 ? 1.241 11.540 0.878 1.00 97.25 364 ARG A C 1
ATOM 2512 O O . ARG A 1 364 ? 1.541 11.329 2.050 1.00 97.25 364 ARG A O 1
ATOM 2519 N N . THR A 1 365 ? 1.957 12.345 0.099 1.00 96.75 365 THR A N 1
ATOM 2520 C CA . THR A 1 365 ? 3.102 13.173 0.551 1.00 96.75 365 THR A CA 1
ATOM 2521 C C . THR A 1 365 ? 2.826 13.860 1.891 1.00 96.75 365 THR A C 1
ATOM 2523 O O . THR A 1 365 ? 3.637 13.809 2.815 1.00 96.75 365 THR A O 1
ATOM 2526 N N . ALA A 1 366 ? 1.629 14.429 2.011 1.00 95.56 366 ALA A N 1
ATOM 2527 C CA . ALA A 1 366 ? 1.112 15.111 3.183 1.00 95.56 366 ALA A CA 1
ATOM 2528 C C . ALA A 1 366 ? 0.945 14.216 4.424 1.00 95.56 366 ALA A C 1
ATOM 2530 O O . ALA A 1 366 ? 1.114 14.715 5.538 1.00 95.56 366 ALA A O 1
ATOM 2531 N N . ASP A 1 367 ? 0.635 12.927 4.245 1.00 96.06 367 ASP A N 1
ATOM 2532 C CA . ASP A 1 367 ? 0.521 11.961 5.342 1.00 96.06 367 ASP A CA 1
ATOM 2533 C C . ASP A 1 367 ? 1.925 11.662 5.906 1.00 96.06 367 ASP A C 1
ATOM 2535 O O . ASP A 1 367 ? 2.138 11.739 7.116 1.00 96.06 367 ASP A O 1
ATOM 2539 N N . TYR A 1 368 ? 2.921 11.451 5.032 1.00 95.38 368 TYR A N 1
ATOM 2540 C CA . TYR A 1 368 ? 4.325 11.291 5.438 1.00 95.38 368 TYR A CA 1
ATOM 2541 C C . TYR A 1 368 ? 4.912 12.550 6.083 1.00 95.38 368 TYR A C 1
ATOM 2543 O O . TYR A 1 368 ? 5.594 12.447 7.096 1.00 95.38 368 TYR A O 1
ATOM 2551 N N . HIS A 1 369 ? 4.642 13.744 5.538 1.00 94.06 369 HIS A N 1
ATOM 2552 C CA . HIS A 1 369 ? 5.118 15.026 6.091 1.00 94.06 369 HIS A CA 1
ATOM 2553 C C . HIS A 1 369 ? 4.712 15.235 7.554 1.00 94.06 369 HIS A C 1
ATOM 2555 O O . HIS A 1 369 ? 5.443 15.848 8.333 1.00 94.06 369 HIS A O 1
ATOM 2561 N N . GLU A 1 370 ? 3.544 14.717 7.922 1.00 93.00 370 GLU A N 1
ATOM 2562 C CA . GLU A 1 370 ? 2.994 14.805 9.267 1.00 93.00 370 GLU A CA 1
ATOM 2563 C C . GLU A 1 370 ? 3.676 13.848 10.241 1.00 93.00 370 GLU A C 1
ATOM 2565 O O . GLU A 1 370 ? 4.097 14.274 11.318 1.00 93.00 370 GLU A O 1
ATOM 2570 N N . ILE A 1 371 ? 3.819 12.577 9.854 1.00 93.25 371 ILE A N 1
ATOM 2571 C CA . ILE A 1 371 ? 4.410 11.546 10.717 1.00 93.25 371 ILE A CA 1
ATOM 2572 C C . ILE A 1 371 ? 5.938 11.592 10.754 1.00 93.25 371 ILE A C 1
ATOM 2574 O O . ILE A 1 371 ? 6.529 11.080 11.702 1.00 93.25 371 ILE A O 1
ATOM 2578 N N . TRP A 1 372 ? 6.582 12.220 9.760 1.00 90.56 372 TRP A N 1
ATOM 2579 C CA . TRP A 1 372 ? 8.036 12.343 9.725 1.00 90.56 372 TRP A CA 1
ATOM 2580 C C . TRP A 1 372 ? 8.525 13.087 10.960 1.00 90.56 372 TRP A C 1
ATOM 2582 O O . TRP A 1 372 ? 9.388 12.598 11.660 1.00 90.56 372 TRP A O 1
ATOM 2592 N N . GLY A 1 373 ? 7.945 14.236 11.307 1.00 72.50 373 GLY A N 1
ATOM 2593 C CA . GLY A 1 373 ? 8.455 15.030 12.424 1.00 72.50 373 GLY A CA 1
ATOM 2594 C C . GLY A 1 373 ? 9.796 15.700 12.094 1.00 72.50 373 GLY A C 1
ATOM 2595 O O . GLY A 1 373 ? 10.707 15.155 11.478 1.00 72.50 373 GLY A O 1
ATOM 2596 N N . ARG A 1 374 ? 9.929 16.968 12.473 1.00 78.56 374 ARG A N 1
ATOM 2597 C CA . ARG A 1 374 ? 10.987 17.839 11.938 1.00 78.56 374 ARG A CA 1
ATOM 2598 C C . ARG A 1 374 ? 12.166 17.914 12.899 1.00 78.56 374 ARG A C 1
ATOM 2600 O O . ARG A 1 374 ? 12.522 19.005 13.332 1.00 78.56 374 ARG A O 1
ATOM 2607 N N . ARG A 1 375 ? 12.741 16.766 13.282 1.00 84.31 375 ARG A N 1
ATOM 2608 C CA . ARG A 1 375 ? 13.868 16.716 14.229 1.00 84.31 375 ARG A CA 1
ATOM 2609 C C . ARG A 1 375 ? 15.201 16.943 13.498 1.00 84.31 375 ARG A C 1
ATOM 2611 O O . ARG A 1 375 ? 15.648 16.034 12.797 1.00 84.31 375 ARG A O 1
ATOM 2618 N N . PRO A 1 376 ? 15.864 18.106 13.661 1.00 87.69 376 PRO A N 1
ATOM 2619 C CA . PRO A 1 376 ? 17.181 18.329 13.085 1.00 87.69 376 PRO A CA 1
ATOM 2620 C C . PRO A 1 376 ? 18.246 17.567 13.879 1.00 87.69 376 PRO A C 1
ATOM 2622 O O . PRO A 1 376 ? 18.249 17.582 15.112 1.00 87.69 376 PRO A O 1
ATOM 2625 N N . VAL A 1 377 ? 19.197 16.960 13.175 1.00 86.62 377 VAL A N 1
ATOM 2626 C CA . VAL A 1 377 ? 20.421 16.402 13.757 1.00 86.62 377 VAL A CA 1
ATOM 2627 C C . VAL A 1 377 ? 21.616 16.937 12.982 1.00 86.62 377 VAL A C 1
ATOM 2629 O O . VAL A 1 377 ? 21.700 16.780 11.766 1.00 86.62 377 VAL A O 1
ATOM 2632 N N . ALA A 1 378 ? 22.537 17.592 13.688 1.00 87.75 378 ALA A N 1
ATOM 2633 C CA . ALA A 1 378 ? 23.777 18.089 13.107 1.00 87.75 378 ALA A CA 1
ATOM 2634 C C . ALA A 1 378 ? 24.784 16.940 12.967 1.00 87.75 378 ALA A C 1
ATOM 2636 O O . ALA A 1 378 ? 25.162 16.315 13.956 1.00 87.75 378 ALA A O 1
ATOM 2637 N N . LEU A 1 379 ? 25.224 16.685 11.738 1.00 81.56 379 LEU A N 1
ATOM 2638 C CA . LEU A 1 379 ? 26.215 15.678 11.381 1.00 81.56 379 LEU A CA 1
ATOM 2639 C C . LEU A 1 379 ? 27.352 16.367 10.621 1.00 81.56 379 LEU A C 1
ATOM 2641 O O . LEU A 1 379 ? 27.287 16.624 9.417 1.00 81.56 379 LEU A O 1
ATOM 2645 N N . GLY A 1 380 ? 28.394 16.735 11.368 1.00 82.81 380 GLY A N 1
ATOM 2646 C CA . GLY A 1 380 ? 29.449 17.616 10.873 1.00 82.81 380 GLY A CA 1
ATOM 2647 C C . GLY A 1 380 ? 28.887 18.988 10.486 1.00 82.81 380 GLY A C 1
ATOM 2648 O O . GLY A 1 380 ? 28.226 19.644 11.286 1.00 82.81 380 GLY A O 1
ATOM 2649 N N . ALA A 1 381 ? 29.142 19.417 9.249 1.00 83.25 381 ALA A N 1
ATOM 2650 C CA . ALA A 1 381 ? 28.709 20.713 8.717 1.00 83.25 381 ALA A CA 1
ATOM 2651 C C . ALA A 1 381 ? 27.301 20.699 8.081 1.00 83.25 381 ALA A C 1
ATOM 2653 O O . ALA A 1 381 ? 26.943 21.622 7.352 1.00 83.25 381 ALA A O 1
ATOM 2654 N N . THR A 1 382 ? 26.508 19.643 8.273 1.00 79.25 382 THR A N 1
ATOM 2655 C CA . THR A 1 382 ? 25.202 19.483 7.616 1.00 79.25 382 THR A CA 1
ATOM 2656 C C . THR A 1 382 ? 24.152 19.002 8.607 1.00 79.25 382 THR A C 1
ATOM 2658 O O . THR A 1 382 ? 24.421 18.152 9.451 1.00 79.25 382 THR A O 1
ATOM 2661 N N . THR A 1 383 ? 22.939 19.531 8.481 1.00 84.62 383 THR A N 1
ATOM 2662 C CA . THR A 1 383 ? 21.774 19.089 9.251 1.00 84.62 383 THR A CA 1
ATOM 2663 C C . THR A 1 383 ? 20.988 18.066 8.445 1.00 84.62 383 THR A C 1
ATOM 2665 O O . THR A 1 383 ? 20.676 18.316 7.282 1.00 84.62 383 THR A O 1
ATOM 2668 N N . VAL A 1 384 ? 20.648 16.942 9.070 1.00 82.69 384 VAL A N 1
ATOM 2669 C CA . VAL A 1 384 ? 19.703 15.952 8.536 1.00 82.69 384 VAL A CA 1
ATOM 2670 C C . VAL A 1 384 ? 18.403 15.999 9.328 1.00 82.69 384 VAL A C 1
ATOM 2672 O O . VAL A 1 384 ? 18.408 16.409 10.492 1.00 82.69 384 VAL A O 1
ATOM 2675 N N . TYR A 1 385 ? 17.304 15.564 8.720 1.00 84.44 385 TYR A N 1
ATOM 2676 C CA . TYR A 1 385 ? 16.007 15.482 9.388 1.00 84.44 385 TYR A CA 1
ATOM 2677 C C . TYR A 1 385 ? 15.567 14.029 9.495 1.00 84.44 385 TYR A C 1
ATOM 2679 O O . TYR A 1 385 ? 15.387 13.340 8.491 1.00 84.44 385 TYR A O 1
ATOM 2687 N N . ILE A 1 386 ? 15.413 13.560 10.729 1.00 85.50 386 ILE A N 1
ATOM 2688 C CA . ILE A 1 386 ? 15.093 12.165 11.033 1.00 85.50 386 ILE A CA 1
ATOM 2689 C C . ILE A 1 386 ? 13.701 12.038 11.646 1.00 85.50 386 ILE A C 1
ATOM 2691 O O . ILE A 1 386 ? 13.291 12.952 12.369 1.00 85.50 386 ILE A O 1
ATOM 2695 N N . PRO A 1 387 ? 13.022 10.895 11.445 1.00 88.19 387 PRO A N 1
ATOM 2696 C CA . PRO A 1 387 ? 11.722 10.688 12.048 1.00 88.19 387 PRO A CA 1
ATOM 2697 C C . PRO A 1 387 ? 11.746 10.169 13.487 1.00 88.19 387 PRO A C 1
ATOM 2699 O O . PRO A 1 387 ? 10.705 10.087 14.132 1.00 88.19 387 PRO A O 1
ATOM 2702 N N . TRP A 1 388 ? 12.925 9.857 14.023 1.00 87.38 388 TRP A N 1
ATOM 2703 C CA . TRP A 1 388 ? 13.099 9.181 15.312 1.00 87.38 388 TRP A CA 1
ATOM 2704 C C . TRP A 1 388 ? 13.348 10.136 16.483 1.00 87.38 388 TRP A C 1
ATOM 2706 O O . TRP A 1 388 ? 13.718 11.303 16.322 1.00 87.38 388 TRP A O 1
ATOM 2716 N N . THR A 1 389 ? 13.192 9.618 17.702 1.00 84.38 389 THR A N 1
ATOM 2717 C CA . THR A 1 389 ? 13.462 10.351 18.952 1.00 84.38 389 THR A CA 1
ATOM 2718 C C . THR A 1 389 ? 14.951 10.628 19.163 1.00 84.38 389 THR A C 1
ATOM 2720 O O . THR A 1 389 ? 15.308 11.621 19.795 1.00 84.38 389 THR A O 1
ATOM 2723 N N . THR A 1 390 ? 15.825 9.796 18.602 1.00 84.38 390 THR A N 1
ATOM 2724 C CA . THR A 1 390 ? 17.284 9.941 18.584 1.00 84.38 390 THR A CA 1
ATOM 2725 C C . THR A 1 390 ? 17.815 9.506 17.228 1.00 84.38 390 THR A C 1
ATOM 2727 O O . THR A 1 390 ? 17.194 8.690 16.554 1.00 84.38 390 THR A O 1
ATOM 2730 N N . ILE A 1 391 ? 18.969 10.030 16.808 1.00 82.12 391 ILE A N 1
ATOM 2731 C CA . ILE A 1 391 ? 19.631 9.454 15.639 1.00 82.12 391 ILE A CA 1
ATOM 2732 C C . ILE A 1 391 ? 20.107 8.046 15.977 1.00 82.12 391 ILE A C 1
ATOM 2734 O O . ILE A 1 391 ? 20.808 7.857 16.970 1.00 82.12 391 ILE A O 1
ATOM 2738 N N . GLN A 1 392 ? 19.719 7.084 15.147 1.00 78.12 392 GLN A N 1
ATOM 2739 C CA . GLN A 1 392 ? 20.121 5.703 15.334 1.00 78.12 392 GLN A CA 1
ATOM 2740 C C . GLN A 1 392 ? 21.489 5.446 14.674 1.00 78.12 392 GLN A C 1
ATOM 2742 O O . GLN A 1 392 ? 21.790 6.030 13.618 1.00 78.12 392 GLN A O 1
ATOM 2747 N N . PRO A 1 393 ? 22.337 4.593 15.275 1.00 76.00 393 PRO A N 1
ATOM 2748 C CA . PRO A 1 393 ? 23.458 3.956 14.595 1.00 76.00 393 PRO A CA 1
ATOM 2749 C C . PRO A 1 393 ? 23.035 3.375 13.245 1.00 76.00 393 PRO A C 1
ATOM 2751 O O . PRO A 1 393 ? 21.935 2.852 13.113 1.00 76.00 393 PRO A O 1
ATOM 2754 N N . ILE A 1 394 ? 23.927 3.395 12.253 1.00 69.38 394 ILE A N 1
ATOM 2755 C CA . ILE A 1 394 ? 23.638 2.840 10.915 1.00 69.38 394 ILE A CA 1
ATOM 2756 C C . ILE A 1 394 ? 23.433 1.311 10.895 1.00 69.38 394 ILE A C 1
ATOM 2758 O O . ILE A 1 394 ? 23.115 0.748 9.854 1.00 69.38 394 ILE A O 1
ATOM 2762 N N . GLY A 1 395 ? 23.675 0.635 12.024 1.00 64.25 395 GLY A N 1
ATOM 2763 C CA . GLY A 1 395 ? 23.230 -0.738 12.227 1.00 64.25 395 GLY A CA 1
ATOM 2764 C C . GLY A 1 395 ? 21.711 -0.785 12.345 1.00 64.25 395 GLY A C 1
ATOM 2765 O O . GLY A 1 395 ? 21.057 -1.340 11.478 1.00 64.25 395 GLY A O 1
ATOM 2766 N N . ASP A 1 396 ? 21.165 -0.141 13.374 1.00 74.06 396 ASP A N 1
ATOM 2767 C CA . ASP A 1 396 ? 19.831 -0.392 13.949 1.00 74.06 396 ASP A CA 1
ATOM 2768 C C . ASP A 1 396 ? 18.615 -0.104 13.040 1.00 74.06 396 ASP A C 1
ATOM 2770 O O . ASP A 1 396 ? 17.463 -0.272 13.446 1.00 74.06 396 ASP A O 1
ATOM 2774 N N . PHE A 1 397 ? 18.864 0.332 11.809 1.00 72.06 397 PHE A N 1
ATOM 2775 C CA . PHE A 1 397 ? 17.907 0.457 10.722 1.00 72.06 397 PHE A CA 1
ATOM 2776 C C . PHE A 1 397 ? 18.646 0.187 9.406 1.00 72.06 397 PHE A C 1
ATOM 2778 O O . PHE A 1 397 ? 19.817 0.534 9.250 1.00 72.06 397 PHE A O 1
ATOM 2785 N N . ASN A 1 398 ? 17.982 -0.437 8.437 1.00 64.56 398 ASN A N 1
ATOM 2786 C CA . ASN A 1 398 ? 18.643 -1.141 7.334 1.00 64.56 398 ASN A CA 1
ATOM 2787 C C . ASN A 1 398 ? 19.324 -0.231 6.287 1.00 64.56 398 ASN A C 1
ATOM 2789 O O . ASN A 1 398 ? 19.779 -0.725 5.269 1.00 64.56 398 ASN A O 1
ATOM 2793 N N . TRP A 1 399 ? 19.421 1.080 6.517 1.00 59.62 399 TRP A N 1
ATOM 2794 C CA . TRP A 1 399 ? 19.794 2.172 5.600 1.00 59.62 399 TRP A CA 1
ATOM 2795 C C . TRP A 1 399 ? 21.113 2.048 4.810 1.00 59.62 399 TRP A C 1
ATOM 2797 O O . TRP A 1 399 ? 21.345 2.863 3.923 1.00 59.62 399 TRP A O 1
ATOM 2807 N N . ARG A 1 400 ? 21.994 1.074 5.068 1.00 61.16 400 ARG A N 1
ATOM 2808 C CA . ARG A 1 400 ? 23.240 0.891 4.292 1.00 61.16 400 ARG A CA 1
ATOM 2809 C C . ARG A 1 400 ? 23.710 -0.566 4.257 1.00 61.16 400 ARG A C 1
ATOM 2811 O O . ARG A 1 400 ? 24.846 -0.860 4.632 1.00 61.16 400 ARG A O 1
ATOM 2818 N N . ASN A 1 401 ? 22.868 -1.481 3.775 1.00 54.00 401 ASN A N 1
ATOM 2819 C CA . ASN A 1 401 ? 23.376 -2.768 3.301 1.00 54.00 401 ASN A CA 1
ATOM 2820 C C . ASN A 1 401 ? 24.318 -2.532 2.096 1.00 54.00 401 ASN A C 1
ATOM 2822 O O . ASN A 1 401 ? 24.102 -1.626 1.290 1.00 54.00 401 ASN A O 1
ATOM 2826 N N . GLY A 1 402 ? 25.455 -3.228 2.069 1.00 51.28 402 GLY A N 1
ATOM 2827 C CA . GLY A 1 402 ? 26.679 -2.696 1.465 1.00 51.28 402 GLY A CA 1
ATOM 2828 C C . GLY A 1 402 ? 26.805 -2.845 -0.054 1.00 51.28 402 GLY A C 1
ATOM 2829 O O . GLY A 1 402 ? 26.662 -3.946 -0.564 1.00 51.28 402 GLY A O 1
ATOM 2830 N N . HIS A 1 403 ? 27.216 -1.763 -0.734 1.00 47.34 403 HIS A N 1
ATOM 2831 C CA . HIS A 1 403 ? 27.865 -1.755 -2.062 1.00 47.34 403 HIS A CA 1
ATOM 2832 C C . HIS A 1 403 ? 28.646 -0.431 -2.306 1.00 47.34 403 HIS A C 1
ATOM 2834 O O . HIS A 1 403 ? 28.439 0.255 -3.306 1.00 47.34 403 HIS A O 1
ATOM 2840 N N . GLY A 1 404 ? 29.536 -0.012 -1.389 1.00 51.94 404 GLY A N 1
ATOM 2841 C CA . GLY A 1 404 ? 30.335 1.209 -1.610 1.00 51.94 404 GLY A CA 1
ATOM 2842 C C . GLY A 1 404 ? 31.456 1.503 -0.603 1.00 51.94 404 GLY A C 1
ATOM 2843 O O . GLY A 1 404 ? 31.245 1.462 0.611 1.00 51.94 404 GLY A O 1
ATOM 2844 N N . ASP A 1 405 ? 32.618 1.885 -1.143 1.00 49.12 405 ASP A N 1
ATOM 2845 C CA . ASP A 1 405 ? 33.947 1.878 -0.499 1.00 49.12 405 ASP A CA 1
ATOM 2846 C C . ASP A 1 405 ? 34.244 3.047 0.460 1.00 49.12 405 ASP A C 1
ATOM 2848 O O . ASP A 1 405 ? 35.390 3.251 0.865 1.00 49.12 405 ASP A O 1
ATOM 2852 N N . ALA A 1 406 ? 33.245 3.845 0.829 1.00 59.44 406 ALA A N 1
ATOM 2853 C CA . ALA A 1 406 ? 33.396 4.943 1.779 1.00 59.44 406 ALA A CA 1
ATOM 2854 C C . ALA A 1 406 ? 32.114 5.126 2.589 1.00 59.44 406 ALA A C 1
ATOM 2856 O O . ALA A 1 406 ? 31.018 4.946 2.060 1.00 59.44 406 ALA A O 1
ATOM 2857 N N . CYS A 1 407 ? 32.246 5.535 3.854 1.00 63.78 407 CYS A N 1
ATOM 2858 C CA . CYS A 1 407 ? 31.115 6.043 4.625 1.00 63.78 407 CYS A CA 1
ATOM 2859 C C . CYS A 1 407 ? 30.569 7.304 3.946 1.00 63.78 407 CYS A C 1
ATOM 2861 O O . CYS A 1 407 ? 31.262 8.329 3.947 1.00 63.78 407 CYS A O 1
ATOM 2863 N N . PRO A 1 408 ? 29.355 7.270 3.365 1.00 56.34 408 PRO A N 1
ATOM 2864 C CA . PRO A 1 408 ? 28.728 8.492 2.921 1.00 56.34 408 PRO A CA 1
ATOM 2865 C C . PRO A 1 408 ? 28.345 9.243 4.191 1.00 56.34 408 PRO A C 1
ATOM 2867 O O . PRO A 1 408 ? 27.502 8.759 4.945 1.00 56.34 408 PRO A O 1
ATOM 2870 N N . PHE A 1 409 ? 28.936 10.427 4.390 1.00 64.56 409 PHE A N 1
ATOM 2871 C CA . PHE A 1 409 ? 28.558 11.363 5.455 1.00 64.56 409 PHE A CA 1
ATOM 2872 C C . PHE A 1 409 ? 28.964 10.902 6.886 1.00 64.56 409 PHE A C 1
ATOM 2874 O O . PHE A 1 409 ? 29.142 9.707 7.123 1.00 64.56 409 PHE A O 1
ATOM 2881 N N . PRO A 1 410 ? 29.154 11.810 7.872 1.00 72.31 410 PRO A N 1
ATOM 2882 C CA . PRO A 1 410 ? 29.550 11.433 9.236 1.00 72.31 410 PRO A CA 1
ATOM 2883 C C . PRO A 1 410 ? 28.358 10.901 10.057 1.00 72.31 410 PRO A C 1
ATOM 2885 O O . PRO A 1 410 ? 28.027 11.438 11.112 1.00 72.31 410 PRO A O 1
ATOM 2888 N N . TRP A 1 411 ? 27.682 9.861 9.559 1.00 78.12 411 TRP A N 1
ATOM 2889 C CA . TRP A 1 411 ? 26.598 9.188 10.280 1.00 78.12 411 TRP A CA 1
ATOM 2890 C C . TRP A 1 411 ? 27.152 8.404 11.488 1.00 78.12 411 TRP A C 1
ATOM 2892 O O . TRP A 1 411 ? 28.207 7.771 11.354 1.00 78.12 411 TRP A O 1
ATOM 2902 N N . PRO A 1 412 ? 26.476 8.400 12.657 1.00 77.44 412 PRO A N 1
ATOM 2903 C CA . PRO A 1 412 ? 26.948 7.682 13.838 1.00 77.44 412 PRO A CA 1
ATOM 2904 C C . PRO A 1 412 ? 27.245 6.202 13.577 1.00 77.44 412 PRO A C 1
ATOM 2906 O O . PRO A 1 412 ? 26.444 5.482 12.976 1.00 77.44 412 PRO A O 1
ATOM 2909 N N . ASN A 1 413 ? 28.403 5.759 14.072 1.00 75.12 413 ASN A N 1
ATOM 2910 C CA . ASN A 1 413 ? 28.898 4.381 13.996 1.00 75.12 413 ASN A CA 1
ATOM 2911 C C . ASN A 1 413 ? 28.993 3.805 12.570 1.00 75.12 413 ASN A C 1
ATOM 2913 O O . ASN A 1 413 ? 28.971 2.588 12.393 1.00 75.12 413 ASN A O 1
ATOM 2917 N N . CYS A 1 414 ? 29.128 4.662 11.552 1.00 75.12 414 CYS A N 1
ATOM 2918 C CA . CYS A 1 414 ? 29.421 4.211 10.199 1.00 75.12 414 CYS A CA 1
ATOM 2919 C C . CYS A 1 414 ? 30.816 3.579 10.123 1.00 75.12 414 CYS A C 1
ATOM 2921 O O . CYS A 1 414 ? 31.818 4.233 10.421 1.00 75.12 414 CYS A O 1
ATOM 2923 N N . ILE A 1 415 ? 30.875 2.319 9.687 1.00 70.75 415 ILE A N 1
ATOM 2924 C CA . ILE A 1 415 ? 32.118 1.588 9.427 1.00 70.75 415 ILE A CA 1
ATOM 2925 C C . ILE A 1 415 ? 32.241 1.228 7.942 1.00 70.75 415 ILE A C 1
ATOM 2927 O O . ILE A 1 415 ? 31.293 1.335 7.158 1.00 70.75 415 ILE A O 1
ATOM 2931 N N . ASN A 1 416 ? 33.455 0.881 7.518 1.00 70.56 416 ASN A N 1
ATOM 2932 C CA . ASN A 1 416 ? 33.769 0.629 6.118 1.00 70.56 416 ASN A CA 1
ATOM 2933 C C . ASN A 1 416 ? 34.740 -0.560 5.981 1.00 70.56 416 ASN A C 1
ATOM 2935 O O . ASN A 1 416 ? 35.868 -0.443 6.465 1.00 70.56 416 ASN A O 1
ATOM 2939 N N . PRO A 1 417 ? 34.345 -1.673 5.331 1.00 67.31 417 PRO A N 1
ATOM 2940 C CA . PRO A 1 417 ? 33.001 -1.954 4.811 1.00 67.31 417 PRO A CA 1
ATOM 2941 C C . PRO A 1 417 ? 31.947 -2.039 5.931 1.00 67.31 417 PRO A C 1
ATOM 2943 O O . PRO A 1 417 ? 32.266 -2.359 7.075 1.00 67.31 417 PRO A O 1
ATOM 2946 N N . GLN A 1 418 ? 30.688 -1.742 5.602 1.00 65.81 418 GLN A N 1
ATOM 2947 C CA . GLN A 1 418 ? 29.560 -1.921 6.521 1.00 65.81 418 GLN A CA 1
ATOM 2948 C C . GLN A 1 418 ? 29.033 -3.358 6.401 1.00 65.81 418 GLN A C 1
ATOM 2950 O O . GLN A 1 418 ? 28.734 -3.777 5.280 1.00 65.81 418 GLN A O 1
ATOM 2955 N N . PRO A 1 419 ? 28.898 -4.119 7.501 1.00 60.41 419 PRO A N 1
ATOM 2956 C CA . PRO A 1 419 ? 28.207 -5.400 7.470 1.00 60.41 419 PRO A CA 1
ATOM 2957 C C . PRO A 1 419 ? 26.704 -5.194 7.256 1.00 60.41 419 PRO A C 1
ATOM 2959 O O . PRO A 1 419 ? 26.114 -4.244 7.775 1.00 60.41 419 PRO A O 1
ATOM 2962 N N . SER A 1 420 ? 26.081 -6.117 6.530 1.00 61.88 420 SER A N 1
ATOM 2963 C CA . SER A 1 420 ? 24.627 -6.226 6.404 1.00 61.88 420 SER A CA 1
ATOM 2964 C C . SER A 1 420 ? 23.998 -6.399 7.791 1.00 61.88 420 SER A C 1
ATOM 2966 O O . SER A 1 420 ? 24.304 -7.375 8.472 1.00 61.88 420 SER A O 1
ATOM 2968 N N . HIS A 1 421 ? 23.152 -5.461 8.231 1.00 61.91 421 HIS A N 1
ATOM 2969 C CA . HIS A 1 421 ? 22.625 -5.492 9.601 1.00 61.91 421 HIS A CA 1
ATOM 2970 C C . HIS A 1 421 ? 21.568 -6.581 9.801 1.00 61.91 421 HIS A C 1
ATOM 2972 O O . HIS A 1 421 ? 21.688 -7.398 10.710 1.00 61.91 421 HIS A O 1
ATOM 2978 N N . TYR A 1 422 ? 20.553 -6.615 8.935 1.00 69.38 422 TYR A N 1
ATOM 2979 C CA . TYR A 1 422 ? 19.497 -7.618 8.986 1.00 69.38 422 TYR A CA 1
ATOM 2980 C C . TYR A 1 422 ? 19.584 -8.516 7.746 1.00 69.38 422 TYR A C 1
ATOM 2982 O O . TYR A 1 422 ? 19.405 -8.069 6.615 1.00 69.38 422 TYR A O 1
ATOM 2990 N N . THR A 1 423 ? 19.902 -9.792 7.971 1.00 68.06 423 THR A N 1
ATOM 2991 C CA . THR A 1 423 ? 20.107 -10.826 6.940 1.00 68.06 423 THR A CA 1
ATOM 2992 C C . THR A 1 423 ? 19.226 -12.045 7.210 1.00 68.06 423 THR A C 1
ATOM 2994 O O . THR A 1 423 ? 19.687 -13.180 7.272 1.00 68.06 423 THR A O 1
ATOM 2997 N N . PHE A 1 424 ? 17.921 -11.825 7.379 1.00 70.88 424 PHE A N 1
ATOM 2998 C CA . PHE A 1 424 ? 16.952 -12.909 7.554 1.00 70.88 424 PHE A CA 1
ATOM 2999 C C . PHE A 1 424 ? 15.996 -12.994 6.352 1.00 70.88 424 PHE A C 1
ATOM 3001 O O . PHE A 1 424 ? 15.420 -11.972 5.964 1.00 70.88 424 PHE A O 1
ATOM 3008 N N . PRO A 1 425 ? 15.775 -14.183 5.758 1.00 68.00 425 PRO A N 1
ATOM 3009 C CA . PRO A 1 425 ? 16.275 -15.509 6.170 1.00 68.00 425 PRO A CA 1
ATOM 3010 C C . PRO A 1 425 ? 17.701 -15.865 5.677 1.00 68.00 425 PRO A C 1
ATOM 3012 O O . PRO A 1 425 ? 18.128 -17.015 5.778 1.00 68.00 425 PRO A O 1
ATOM 3015 N N . ALA A 1 426 ? 18.455 -14.907 5.131 1.00 69.12 426 ALA A N 1
ATOM 3016 C CA . ALA A 1 426 ? 19.770 -15.108 4.513 1.00 69.12 426 ALA A CA 1
ATOM 3017 C C . ALA A 1 426 ? 20.945 -15.331 5.501 1.00 69.12 426 ALA A C 1
ATOM 3019 O O . ALA A 1 426 ? 21.919 -14.581 5.493 1.00 69.12 426 ALA A O 1
ATOM 3020 N N . ALA A 1 427 ? 20.922 -16.420 6.280 1.00 59.84 427 ALA A N 1
ATOM 3021 C CA . ALA A 1 427 ? 21.993 -16.762 7.236 1.00 59.84 427 ALA A CA 1
ATOM 3022 C C . ALA A 1 427 ? 23.411 -16.856 6.618 1.00 59.84 427 ALA A C 1
ATOM 3024 O O . ALA A 1 427 ? 24.404 -16.706 7.321 1.00 59.84 427 ALA A O 1
ATOM 3025 N N . ASN A 1 428 ? 23.502 -17.084 5.301 1.00 62.50 428 ASN A N 1
ATOM 3026 C CA . ASN A 1 428 ? 24.733 -17.050 4.506 1.00 62.50 428 ASN A CA 1
ATOM 3027 C C . ASN A 1 428 ? 24.573 -16.068 3.327 1.00 62.50 428 ASN A C 1
ATOM 3029 O O . ASN A 1 428 ? 24.617 -16.480 2.165 1.00 62.50 428 ASN A O 1
ATOM 3033 N N . TYR A 1 429 ? 24.303 -14.793 3.629 1.00 64.38 429 TYR A N 1
ATOM 3034 C CA . TYR A 1 429 ? 24.158 -13.720 2.638 1.00 64.38 429 TYR A CA 1
ATOM 3035 C C . TYR A 1 429 ? 25.398 -13.616 1.740 1.00 64.38 429 TYR A C 1
ATOM 3037 O O . TYR A 1 429 ? 26.507 -13.382 2.226 1.00 64.38 429 TYR A O 1
ATOM 3045 N N . ASN A 1 430 ? 25.211 -13.758 0.425 1.00 64.75 430 ASN A N 1
ATOM 3046 C CA . ASN A 1 430 ? 26.266 -13.526 -0.554 1.00 64.75 430 ASN A CA 1
ATOM 3047 C C . ASN A 1 430 ? 25.912 -12.303 -1.423 1.00 64.75 430 ASN A C 1
ATOM 3049 O O . ASN A 1 430 ? 25.044 -12.419 -2.291 1.00 64.75 430 ASN A O 1
ATOM 3053 N N . PRO A 1 431 ? 26.607 -11.156 -1.270 1.00 59.00 431 PRO A N 1
ATOM 3054 C CA . PRO A 1 431 ? 26.365 -9.965 -2.090 1.00 59.00 431 PRO A CA 1
ATOM 3055 C C . PRO A 1 431 ? 26.473 -10.226 -3.601 1.00 59.00 431 PRO A C 1
ATOM 3057 O O . PRO A 1 431 ? 25.824 -9.557 -4.395 1.00 59.00 431 PRO A O 1
ATOM 3060 N N . ALA A 1 432 ? 27.264 -11.222 -4.021 1.00 60.38 432 ALA A N 1
ATOM 3061 C CA . ALA A 1 432 ? 27.420 -11.581 -5.430 1.00 60.38 432 ALA A CA 1
ATOM 3062 C C . ALA A 1 432 ? 26.246 -12.405 -6.009 1.00 60.38 432 ALA A C 1
ATOM 3064 O O . ALA A 1 432 ? 26.269 -12.720 -7.196 1.00 60.38 432 ALA A O 1
ATOM 3065 N N . GLN A 1 433 ? 25.249 -12.782 -5.196 1.00 59.69 433 GLN A N 1
ATOM 3066 C CA . GLN A 1 433 ? 24.075 -13.572 -5.608 1.00 59.69 433 GLN A CA 1
ATOM 3067 C C . GLN A 1 433 ? 22.761 -12.771 -5.639 1.00 59.69 433 GLN A C 1
ATOM 3069 O O . GLN A 1 433 ? 21.723 -13.349 -5.963 1.00 59.69 433 GLN A O 1
ATOM 3074 N N . ASP A 1 434 ? 22.805 -11.468 -5.330 1.00 61.00 434 ASP A N 1
ATOM 3075 C CA . ASP A 1 434 ? 21.620 -10.600 -5.213 1.00 61.00 434 ASP A CA 1
ATOM 3076 C C . ASP A 1 434 ? 20.565 -11.209 -4.262 1.00 61.00 434 ASP A C 1
ATOM 3078 O O . ASP A 1 434 ? 19.415 -11.474 -4.615 1.00 61.00 434 ASP A O 1
ATOM 3082 N N . ASP A 1 435 ? 20.991 -11.487 -3.023 1.00 62.28 435 ASP A N 1
ATOM 3083 C CA . ASP A 1 435 ? 20.147 -12.003 -1.932 1.00 6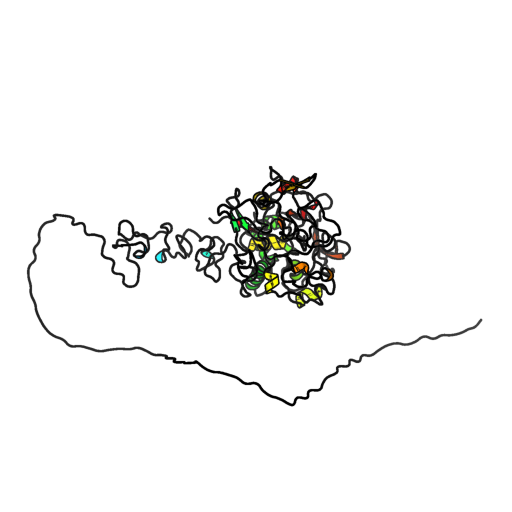2.28 435 ASP A CA 1
ATOM 3084 C C . ASP A 1 435 ? 19.279 -10.889 -1.294 1.00 62.28 435 ASP A C 1
ATOM 3086 O O . ASP A 1 435 ? 19.018 -10.870 -0.086 1.00 62.28 435 ASP A O 1
ATOM 3090 N N . THR A 1 436 ? 18.804 -9.946 -2.107 1.00 60.34 436 THR A N 1
ATOM 3091 C CA . THR A 1 436 ? 18.006 -8.773 -1.719 1.00 60.34 436 THR A CA 1
ATOM 3092 C C . THR A 1 436 ? 16.667 -9.058 -1.016 1.00 60.34 436 THR A C 1
ATOM 3094 O O . THR A 1 436 ? 16.228 -8.185 -0.267 1.00 60.34 436 THR A O 1
ATOM 3097 N N . PRO A 1 437 ? 16.050 -10.262 -1.053 1.00 61.19 437 PRO A N 1
ATOM 3098 C CA . PRO A 1 437 ? 14.964 -10.604 -0.123 1.00 61.19 437 PRO A CA 1
ATOM 3099 C C . PRO A 1 437 ? 15.348 -10.635 1.372 1.00 61.19 437 PRO A C 1
ATOM 3101 O O . PRO A 1 437 ? 14.492 -10.881 2.222 1.00 61.19 437 PRO A O 1
ATOM 3104 N N . SER A 1 438 ? 16.613 -10.351 1.702 1.00 67.19 438 SER A N 1
ATOM 3105 C CA . SER A 1 438 ? 17.092 -10.029 3.056 1.00 67.19 438 SER A CA 1
ATOM 3106 C C . SER A 1 438 ? 16.498 -8.739 3.649 1.00 67.19 438 SER A C 1
ATOM 3108 O O . SER A 1 438 ? 16.749 -8.450 4.814 1.00 67.19 438 SER A O 1
ATOM 3110 N N . ILE A 1 439 ? 15.718 -7.959 2.887 1.00 80.38 439 ILE A N 1
ATOM 3111 C CA . ILE A 1 439 ? 14.897 -6.840 3.390 1.00 80.38 439 ILE A CA 1
ATOM 3112 C C . ILE A 1 439 ? 14.119 -7.268 4.653 1.00 80.38 439 ILE A C 1
ATOM 3114 O O . ILE A 1 439 ? 13.628 -8.397 4.747 1.00 80.38 439 ILE A O 1
ATOM 3118 N N . GLY A 1 440 ? 13.997 -6.380 5.644 1.00 84.31 440 GLY A N 1
ATOM 3119 C CA . GLY A 1 440 ? 13.260 -6.673 6.876 1.00 84.31 440 GLY A CA 1
ATOM 3120 C C . GLY A 1 440 ? 11.773 -6.875 6.604 1.00 84.31 440 GLY A C 1
ATOM 3121 O O . GLY A 1 440 ? 11.200 -6.149 5.794 1.00 84.31 440 GLY A O 1
ATOM 3122 N N . ALA A 1 441 ? 11.124 -7.824 7.285 1.00 90.38 441 ALA A N 1
ATOM 3123 C CA . ALA A 1 441 ? 9.663 -7.756 7.399 1.00 90.38 441 ALA A CA 1
ATOM 3124 C C . ALA A 1 441 ? 9.274 -6.441 8.119 1.00 90.38 441 ALA A C 1
ATOM 3126 O O . ALA A 1 441 ? 10.109 -5.894 8.850 1.00 90.38 441 ALA A O 1
ATOM 3127 N N . PRO A 1 442 ? 8.065 -5.888 7.934 1.00 93.00 442 PRO A N 1
ATOM 3128 C CA . PRO A 1 442 ? 7.758 -4.606 8.555 1.00 93.00 442 PRO A CA 1
ATOM 3129 C C . PRO A 1 442 ? 7.722 -4.695 10.093 1.00 93.00 442 PRO A C 1
ATOM 3131 O O . PRO A 1 442 ? 7.187 -5.646 10.661 1.00 93.00 442 PRO A O 1
ATOM 3134 N N . GLY A 1 443 ? 8.305 -3.712 10.778 1.00 91.25 443 GLY A N 1
ATOM 3135 C CA . GLY A 1 443 ? 8.480 -3.653 12.232 1.00 91.25 443 GLY A CA 1
ATOM 3136 C C . GLY A 1 443 ? 9.758 -4.307 12.767 1.00 91.25 443 GLY A C 1
ATOM 3137 O O . GLY A 1 443 ? 10.005 -4.249 13.973 1.00 91.25 443 GLY A O 1
ATOM 3138 N N . ARG A 1 444 ? 10.598 -4.902 11.907 1.00 88.62 444 ARG A N 1
ATOM 3139 C CA . ARG A 1 444 ? 11.855 -5.552 12.332 1.00 88.62 444 ARG A CA 1
ATOM 3140 C C . ARG A 1 444 ? 12.958 -4.582 12.752 1.00 88.62 444 ARG A C 1
ATOM 3142 O O . ARG A 1 444 ? 13.926 -5.021 13.366 1.00 88.62 444 ARG A O 1
ATOM 3149 N N . PHE A 1 445 ? 12.784 -3.286 12.505 1.00 85.06 445 PHE A N 1
ATOM 3150 C CA . PHE A 1 445 ? 13.648 -2.220 13.007 1.00 85.06 445 PHE A CA 1
ATOM 3151 C C . PHE A 1 445 ? 12.927 -1.496 14.158 1.00 85.06 445 PHE A C 1
ATOM 3153 O O . PHE A 1 445 ? 12.283 -0.472 13.936 1.00 85.06 445 PHE A O 1
ATOM 3160 N N . PRO A 1 446 ? 12.992 -2.002 15.410 1.00 84.50 446 PRO A N 1
ATOM 3161 C CA . PRO A 1 446 ? 12.226 -1.454 16.538 1.00 84.50 446 PRO A CA 1
ATOM 3162 C C . PRO A 1 446 ? 12.580 0.003 16.872 1.00 84.50 446 PRO A C 1
ATOM 3164 O O . PRO A 1 446 ? 11.790 0.698 17.507 1.00 84.50 446 PRO A O 1
ATOM 3167 N N . LEU A 1 447 ? 13.767 0.450 16.452 1.00 85.06 447 LEU A N 1
ATOM 3168 C CA . LEU A 1 447 ? 14.267 1.813 16.609 1.00 85.06 447 LEU A CA 1
ATOM 3169 C C . LEU A 1 447 ? 13.925 2.727 15.416 1.00 85.06 447 LEU A C 1
ATOM 3171 O O . LEU A 1 447 ? 14.028 3.948 15.556 1.00 85.06 447 LEU A O 1
ATOM 3175 N N . ASP A 1 448 ? 13.453 2.162 14.295 1.00 86.31 448 ASP A N 1
ATOM 3176 C CA . ASP A 1 448 ? 12.821 2.886 13.185 1.00 86.31 448 ASP A CA 1
ATOM 3177 C C . ASP A 1 448 ? 11.311 3.030 13.422 1.00 86.31 448 ASP A C 1
ATOM 3179 O O . ASP A 1 448 ? 10.472 2.542 12.663 1.00 86.31 448 ASP A O 1
ATOM 3183 N N . VAL A 1 449 ? 10.975 3.683 14.536 1.00 90.50 449 VAL A N 1
ATOM 3184 C CA . VAL A 1 449 ? 9.610 4.081 14.884 1.00 90.50 449 VAL A CA 1
ATOM 3185 C C . VAL A 1 449 ? 9.535 5.599 15.015 1.00 90.50 449 VAL A C 1
ATOM 3187 O O . VAL A 1 449 ? 10.390 6.228 15.647 1.00 90.50 449 VAL A O 1
ATOM 3190 N N . THR A 1 450 ? 8.527 6.211 14.398 1.00 93.06 450 THR A N 1
ATOM 3191 C CA . THR A 1 450 ? 8.369 7.671 14.407 1.00 93.06 450 THR A CA 1
ATOM 3192 C C . THR A 1 450 ? 8.225 8.227 15.829 1.00 93.06 450 THR A C 1
ATOM 3194 O O . THR A 1 450 ? 7.462 7.719 16.650 1.00 93.06 450 THR A O 1
ATOM 3197 N N . ALA A 1 451 ? 8.910 9.338 16.106 1.00 92.62 451 ALA A N 1
ATOM 3198 C CA . ALA A 1 451 ? 8.750 10.123 17.330 1.00 92.62 451 ALA A CA 1
ATOM 3199 C C . ALA A 1 451 ? 7.388 10.827 17.398 1.00 92.62 451 ALA A C 1
ATOM 3201 O O . ALA A 1 451 ? 6.896 11.127 18.485 1.00 92.62 451 ALA A O 1
ATOM 3202 N N . ILE A 1 452 ? 6.795 11.112 16.236 1.00 93.25 452 ILE A N 1
ATOM 3203 C CA . ILE A 1 452 ? 5.394 11.507 16.133 1.00 93.25 452 ILE A CA 1
ATOM 3204 C C . ILE A 1 452 ? 4.548 10.253 16.318 1.00 93.25 452 ILE A C 1
ATOM 3206 O O . ILE A 1 452 ? 4.702 9.277 15.582 1.00 93.25 452 ILE A O 1
ATOM 3210 N N . THR A 1 453 ? 3.653 10.294 17.295 1.00 95.31 453 THR A N 1
ATOM 3211 C CA . THR A 1 453 ? 2.754 9.195 17.635 1.00 95.31 453 THR A CA 1
ATOM 3212 C C . THR A 1 453 ? 1.307 9.564 17.337 1.00 95.31 453 THR A C 1
ATOM 3214 O O . THR A 1 453 ? 0.922 10.736 17.296 1.00 95.31 453 THR A O 1
ATOM 3217 N N . SER A 1 454 ? 0.490 8.543 17.110 1.00 94.88 454 SER A N 1
ATOM 3218 C CA . SER A 1 454 ? -0.959 8.672 17.064 1.00 94.88 454 SER A CA 1
ATOM 3219 C C . SER A 1 454 ? -1.542 8.893 18.468 1.00 94.88 454 SER A C 1
ATOM 3221 O O . SER A 1 454 ? -0.843 8.819 19.478 1.00 94.88 454 SER A O 1
ATOM 3223 N N . ALA A 1 455 ? -2.849 9.145 18.553 1.00 91.31 455 ALA A N 1
ATOM 3224 C CA . ALA A 1 455 ? -3.545 9.427 19.812 1.00 91.31 455 ALA A CA 1
ATOM 3225 C C . ALA A 1 455 ? -3.477 8.275 20.840 1.00 91.31 455 ALA A C 1
ATOM 3227 O O . ALA A 1 455 ? -3.621 8.521 22.033 1.00 91.31 455 ALA A O 1
ATOM 3228 N N . ASN A 1 456 ? -3.229 7.040 20.392 1.00 89.44 456 ASN A N 1
ATOM 3229 C CA . ASN A 1 456 ? -3.002 5.866 21.245 1.00 89.44 456 ASN A CA 1
ATOM 3230 C C . ASN A 1 456 ? -1.531 5.689 21.692 1.00 89.44 456 ASN A C 1
ATOM 3232 O O . ASN A 1 456 ? -1.203 4.686 22.317 1.00 89.44 456 ASN A O 1
ATOM 3236 N N . GLY A 1 457 ? -0.635 6.621 21.349 1.00 94.06 457 GLY A N 1
ATOM 3237 C CA . GLY A 1 457 ? 0.793 6.553 21.670 1.00 94.06 457 GLY A CA 1
ATOM 3238 C C . GLY A 1 457 ? 1.642 5.696 20.723 1.00 94.06 457 GLY A C 1
ATOM 3239 O O . GLY A 1 457 ? 2.862 5.695 20.866 1.00 94.06 457 GLY A O 1
ATOM 3240 N N . ALA A 1 458 ? 1.055 5.010 19.737 1.00 93.94 458 ALA A N 1
ATOM 3241 C CA . ALA A 1 458 ? 1.809 4.220 18.763 1.00 93.94 458 ALA A CA 1
ATOM 3242 C C . ALA A 1 458 ? 2.433 5.101 17.664 1.00 93.94 458 ALA A C 1
ATOM 3244 O O . ALA A 1 458 ? 1.806 6.052 17.193 1.00 93.94 458 ALA A O 1
ATOM 3245 N N . GLY A 1 459 ? 3.652 4.766 17.235 1.00 94.75 459 GLY A N 1
ATOM 3246 C CA . GLY A 1 459 ? 4.308 5.344 16.057 1.00 94.75 459 GLY A CA 1
ATOM 3247 C C . GLY A 1 459 ? 4.261 4.417 14.837 1.00 94.75 459 GLY A C 1
ATOM 3248 O O . GLY A 1 459 ? 3.945 3.226 14.948 1.00 94.75 459 GLY A O 1
ATOM 3249 N N . TRP A 1 460 ? 4.597 4.974 13.676 1.00 95.31 460 TRP A N 1
ATOM 3250 C CA . TRP A 1 460 ? 4.718 4.272 12.398 1.00 95.31 460 TRP A CA 1
ATOM 3251 C C . TRP A 1 460 ? 6.106 3.649 12.263 1.00 95.31 460 TRP A C 1
ATOM 3253 O O . TRP A 1 460 ? 7.095 4.275 12.644 1.00 95.31 460 TRP A O 1
ATOM 3263 N N . TYR A 1 461 ? 6.173 2.435 11.718 1.00 93.12 461 TYR A N 1
ATOM 3264 C CA . TYR A 1 461 ? 7.423 1.706 11.516 1.00 93.12 461 TYR A CA 1
ATOM 3265 C C . TYR A 1 461 ? 7.968 1.862 10.095 1.00 93.12 461 TYR A C 1
ATOM 3267 O O . TYR A 1 461 ? 7.215 2.082 9.138 1.00 93.12 461 TYR A O 1
ATOM 3275 N N . ASP A 1 462 ? 9.285 1.683 9.982 1.00 89.12 462 ASP A N 1
ATOM 3276 C CA . ASP A 1 462 ? 10.044 1.476 8.738 1.00 89.12 462 ASP A CA 1
ATOM 3277 C C . ASP A 1 462 ? 10.094 2.670 7.770 1.00 89.12 462 ASP A C 1
ATOM 3279 O O . ASP A 1 462 ? 10.609 2.560 6.655 1.00 89.12 462 ASP A O 1
ATOM 3283 N N . VAL A 1 463 ? 9.562 3.820 8.192 1.00 87.81 463 VAL A N 1
ATOM 3284 C CA . VAL A 1 463 ? 9.390 5.031 7.371 1.00 87.81 463 VAL A CA 1
ATOM 3285 C C . VAL A 1 463 ? 10.744 5.614 6.941 1.00 87.81 463 VAL A C 1
ATOM 3287 O O . VAL A 1 463 ? 10.832 6.289 5.913 1.00 87.81 463 VAL A O 1
ATOM 3290 N N . GLY A 1 464 ? 11.805 5.364 7.718 1.00 80.81 464 GLY A N 1
ATOM 3291 C CA . GLY A 1 464 ? 13.147 5.886 7.475 1.00 80.81 464 GLY A CA 1
ATOM 3292 C C . GLY A 1 464 ? 14.246 4.825 7.331 1.00 80.81 464 GLY A C 1
ATOM 3293 O O . GLY A 1 464 ? 15.423 5.175 7.415 1.00 80.81 464 GLY A O 1
ATOM 3294 N N . GLY A 1 465 ? 13.937 3.547 7.140 1.00 77.88 465 GLY A N 1
ATOM 3295 C CA . GLY A 1 465 ? 14.976 2.538 7.363 1.00 77.88 465 GLY A CA 1
ATOM 3296 C C . GLY A 1 465 ? 14.746 1.151 6.810 1.00 77.88 465 GLY A C 1
ATOM 3297 O O . GLY A 1 465 ? 15.626 0.311 6.983 1.00 77.88 465 GLY A O 1
ATOM 3298 N N . ASN A 1 466 ? 13.652 0.911 6.091 1.00 84.19 466 ASN A N 1
ATOM 3299 C CA . ASN A 1 466 ? 13.492 -0.318 5.322 1.00 84.19 466 ASN A CA 1
ATOM 3300 C C . ASN A 1 466 ? 13.455 -0.001 3.818 1.00 84.19 466 ASN A C 1
ATOM 3302 O O . ASN A 1 466 ? 14.483 -0.058 3.141 1.00 84.19 466 ASN A O 1
ATOM 3306 N N . LEU A 1 467 ? 12.312 0.418 3.279 1.00 87.44 467 LEU A N 1
ATOM 3307 C CA . LEU A 1 467 ? 12.209 0.858 1.886 1.00 87.44 467 LEU A CA 1
ATOM 3308 C C . LEU A 1 467 ? 12.026 2.377 1.815 1.00 87.44 467 LEU A C 1
ATOM 3310 O O . LEU A 1 467 ? 11.430 2.983 2.702 1.00 87.44 467 LEU A O 1
ATOM 3314 N N . MET A 1 468 ? 12.464 2.989 0.709 1.00 89.88 468 MET A N 1
ATOM 3315 C CA . MET A 1 468 ? 11.843 4.254 0.305 1.00 89.88 468 MET A CA 1
ATOM 3316 C C . MET A 1 468 ? 10.377 3.964 -0.011 1.00 89.88 468 MET A C 1
ATOM 3318 O O . MET A 1 468 ? 10.038 2.855 -0.429 1.00 89.88 468 MET A O 1
ATOM 3322 N N . GLU A 1 469 ? 9.506 4.951 0.120 1.00 93.06 469 GLU A N 1
ATOM 3323 C CA . GLU A 1 469 ? 8.094 4.744 -0.183 1.00 93.06 469 GLU A CA 1
ATOM 3324 C C . GLU A 1 469 ? 7.597 5.675 -1.282 1.00 93.06 469 GLU A C 1
ATOM 3326 O O . GLU A 1 469 ? 8.081 6.800 -1.442 1.00 93.06 469 GLU A O 1
ATOM 3331 N N . VAL A 1 470 ? 6.642 5.181 -2.071 1.00 95.69 470 VAL A N 1
ATOM 3332 C CA . VAL A 1 470 ? 5.859 6.018 -2.977 1.00 95.69 470 VAL A CA 1
ATOM 3333 C C . VAL A 1 470 ? 4.850 6.837 -2.183 1.00 95.69 470 VAL A C 1
ATOM 3335 O O . VAL A 1 470 ? 4.109 6.313 -1.356 1.00 95.69 470 VAL A O 1
ATOM 3338 N N . ALA A 1 471 ? 4.800 8.129 -2.477 1.00 97.12 471 ALA A N 1
ATOM 3339 C CA . ALA A 1 471 ? 3.864 9.067 -1.892 1.00 97.12 471 ALA A CA 1
ATOM 3340 C C . ALA A 1 471 ? 3.103 9.795 -3.002 1.00 97.12 471 ALA A C 1
ATOM 3342 O O . ALA A 1 471 ? 3.713 10.413 -3.879 1.00 97.12 471 ALA A O 1
ATOM 3343 N N . TRP A 1 472 ? 1.771 9.745 -2.970 1.00 97.75 472 TRP A N 1
ATOM 3344 C CA . TRP A 1 472 ? 0.935 10.448 -3.944 1.00 97.75 472 TRP A CA 1
ATOM 3345 C C . TRP A 1 472 ? 0.862 11.951 -3.603 1.00 97.75 472 TRP A C 1
ATOM 3347 O O . TRP A 1 472 ? 0.481 12.288 -2.478 1.00 97.75 472 TRP A O 1
ATOM 3357 N N . PRO A 1 473 ? 1.231 12.877 -4.507 1.00 97.12 473 PRO A N 1
ATOM 3358 C CA . PRO A 1 473 ? 1.173 14.306 -4.214 1.00 97.12 473 PRO A CA 1
ATOM 3359 C C . PRO A 1 473 ? -0.243 14.807 -3.918 1.00 97.12 473 PRO A C 1
ATOM 3361 O O . PRO A 1 473 ? -1.220 14.316 -4.484 1.00 97.12 473 PRO A O 1
ATOM 3364 N N . VAL A 1 474 ? -0.377 15.801 -3.037 1.00 94.50 474 VAL A N 1
ATOM 3365 C CA . VAL A 1 474 ? -1.681 16.435 -2.761 1.00 94.50 474 VAL A CA 1
ATOM 3366 C C . VAL A 1 474 ? -2.079 17.459 -3.820 1.00 94.50 474 VAL A C 1
ATOM 3368 O O . VAL A 1 474 ? -3.271 17.722 -3.976 1.00 94.50 474 VAL A O 1
ATOM 3371 N N . GLY A 1 475 ? -1.113 18.028 -4.540 1.00 89.25 475 GLY A N 1
ATOM 3372 C CA . GLY A 1 475 ? -1.321 18.992 -5.611 1.00 89.25 475 GLY A CA 1
ATOM 3373 C C . GLY A 1 475 ? -0.474 18.706 -6.852 1.00 89.25 475 GLY A C 1
ATOM 3374 O O . GLY A 1 475 ? 0.166 17.664 -6.994 1.00 89.25 475 GLY A O 1
ATOM 3375 N N . ALA A 1 476 ? -0.485 19.654 -7.789 1.00 87.25 476 ALA A N 1
ATOM 3376 C CA . ALA A 1 476 ? 0.288 19.547 -9.019 1.00 87.25 476 ALA A CA 1
ATOM 3377 C C . ALA A 1 476 ? 1.795 19.685 -8.745 1.00 87.25 476 ALA A C 1
ATOM 3379 O O . ALA A 1 476 ? 2.256 20.690 -8.199 1.00 87.25 476 ALA A O 1
ATOM 3380 N N . VAL A 1 477 ? 2.569 18.696 -9.191 1.00 91.75 477 VAL A N 1
ATOM 3381 C CA . VAL A 1 477 ? 4.034 18.661 -9.088 1.00 91.75 477 VAL A CA 1
ATOM 3382 C C . VAL A 1 477 ? 4.694 18.887 -10.448 1.00 91.75 477 VAL A C 1
ATOM 3384 O O . VAL A 1 477 ? 4.117 18.589 -11.491 1.00 91.75 477 VAL A O 1
ATOM 3387 N N . ASN A 1 478 ? 5.925 19.405 -10.450 1.00 91.44 478 ASN A N 1
ATOM 3388 C CA . ASN A 1 478 ? 6.700 19.630 -11.671 1.00 91.44 478 ASN A CA 1
ATOM 3389 C C . ASN A 1 478 ? 7.831 18.588 -11.792 1.00 91.44 478 ASN A C 1
ATOM 3391 O O . ASN A 1 478 ? 8.887 18.779 -11.184 1.00 91.44 478 ASN A O 1
ATOM 3395 N N . PRO A 1 479 ? 7.663 17.517 -12.594 1.00 90.56 479 PRO A N 1
ATOM 3396 C CA . PRO A 1 479 ? 8.687 16.485 -12.792 1.00 90.56 479 PRO A CA 1
ATOM 3397 C C . PRO A 1 479 ? 9.894 16.948 -13.631 1.00 90.56 479 PRO A C 1
ATOM 3399 O O . PRO A 1 479 ? 10.826 16.181 -13.869 1.00 90.56 479 PRO A O 1
ATOM 3402 N N . GLY A 1 480 ? 9.923 18.215 -14.054 1.00 91.19 480 GLY A N 1
ATOM 3403 C CA . GLY A 1 480 ? 11.021 18.809 -14.805 1.00 91.19 480 GLY A CA 1
ATOM 3404 C C . GLY A 1 480 ? 10.951 18.544 -16.311 1.00 91.19 480 GLY A C 1
ATOM 3405 O O . GLY A 1 480 ? 10.085 17.842 -16.822 1.00 91.19 480 GLY A O 1
ATOM 3406 N N . ARG A 1 481 ? 11.895 19.137 -17.052 1.00 85.25 481 ARG A N 1
ATOM 3407 C CA . ARG A 1 481 ? 11.891 19.144 -18.531 1.00 85.25 481 ARG A CA 1
ATOM 3408 C C . ARG A 1 481 ? 12.146 17.781 -19.184 1.00 85.25 481 ARG A C 1
ATOM 3410 O O . ARG A 1 481 ? 11.864 17.633 -20.365 1.00 85.25 481 ARG A O 1
ATOM 3417 N N . ASN A 1 482 ? 12.679 16.822 -18.428 1.00 82.94 482 ASN A N 1
ATOM 3418 C CA . ASN A 1 482 ? 13.050 15.487 -18.906 1.00 82.94 482 ASN A CA 1
ATOM 3419 C C . ASN A 1 482 ? 12.105 14.406 -18.344 1.00 82.94 482 ASN A C 1
ATOM 3421 O O . ASN A 1 482 ? 12.510 13.255 -18.189 1.00 82.94 482 ASN A O 1
ATOM 3425 N N . ALA A 1 483 ? 10.884 14.794 -17.965 1.00 87.38 483 ALA A N 1
ATOM 3426 C CA . ALA A 1 483 ? 9.871 13.878 -17.462 1.00 87.38 483 ALA A CA 1
ATOM 3427 C C . ALA A 1 483 ? 9.453 12.860 -18.532 1.00 87.38 483 ALA A C 1
ATOM 3429 O O . ALA A 1 483 ? 9.383 13.173 -19.722 1.00 87.38 483 ALA A O 1
ATOM 3430 N N . VAL A 1 484 ? 9.150 11.643 -18.090 1.00 90.50 484 VAL A N 1
ATOM 3431 C CA . VAL A 1 484 ? 8.634 10.580 -18.956 1.00 90.50 484 VAL A CA 1
ATOM 3432 C C . VAL A 1 484 ? 7.150 10.835 -19.246 1.00 90.50 484 VAL A C 1
ATOM 3434 O O . VAL A 1 484 ? 6.398 11.247 -18.362 1.00 90.50 484 VAL A O 1
ATOM 3437 N N . THR A 1 485 ? 6.756 10.653 -20.509 1.00 92.81 485 THR A N 1
ATOM 3438 C CA . THR A 1 485 ? 5.431 11.012 -21.065 1.00 92.81 485 THR A CA 1
ATOM 3439 C C . THR A 1 485 ? 4.868 9.899 -21.960 1.00 92.81 485 THR A C 1
ATOM 3441 O O . THR A 1 485 ? 4.146 10.118 -22.932 1.00 92.81 485 THR A O 1
ATOM 3444 N N . ASP A 1 486 ? 5.244 8.670 -21.637 1.00 95.31 486 ASP A N 1
ATOM 3445 C CA . ASP A 1 486 ? 4.839 7.442 -22.299 1.00 95.31 486 ASP A CA 1
ATOM 3446 C C . ASP A 1 486 ? 5.073 6.258 -21.355 1.00 95.31 486 ASP A C 1
ATOM 3448 O O . ASP A 1 486 ? 5.936 6.323 -20.482 1.00 95.31 486 ASP A O 1
ATOM 3452 N N . VAL A 1 487 ? 4.320 5.173 -21.534 1.00 95.94 487 VAL A N 1
ATOM 3453 C CA . VAL A 1 487 ? 4.618 3.878 -20.905 1.00 95.94 487 VAL A CA 1
ATOM 3454 C C . VAL A 1 487 ? 5.118 2.957 -22.006 1.00 95.94 487 VAL A C 1
ATOM 3456 O O . VAL A 1 487 ? 4.362 2.601 -22.915 1.00 95.94 487 VAL A O 1
ATOM 3459 N N . CYS A 1 488 ? 6.405 2.620 -21.945 1.00 94.81 488 CYS A N 1
ATOM 3460 C CA . CYS A 1 488 ? 7.078 1.783 -22.928 1.00 94.81 488 CYS A CA 1
ATOM 3461 C C . CYS A 1 488 ? 7.360 0.415 -22.309 1.00 94.81 488 CYS A C 1
ATOM 3463 O O . CYS A 1 488 ? 8.311 0.276 -21.548 1.00 94.81 488 CYS A O 1
ATOM 3465 N N . ASP A 1 489 ? 6.520 -0.566 -22.635 1.00 93.50 489 ASP A N 1
ATOM 3466 C CA . ASP A 1 489 ? 6.628 -1.949 -22.176 1.00 93.50 489 ASP A CA 1
ATOM 3467 C C . ASP A 1 489 ? 7.770 -2.668 -22.898 1.00 93.50 489 ASP A C 1
ATOM 3469 O O . ASP A 1 489 ? 7.634 -3.080 -24.047 1.00 93.50 489 ASP A O 1
ATOM 3473 N N . VAL A 1 490 ? 8.902 -2.815 -22.221 1.00 91.31 490 VAL A N 1
ATOM 3474 C CA . VAL A 1 490 ? 10.088 -3.530 -22.725 1.00 91.31 490 VAL A CA 1
ATOM 3475 C C . VAL A 1 490 ? 10.100 -5.018 -22.355 1.00 91.31 490 VAL A C 1
ATOM 3477 O O . VAL A 1 490 ? 11.079 -5.709 -22.635 1.00 91.31 490 VAL A O 1
ATOM 3480 N N . SER A 1 491 ? 9.036 -5.532 -21.724 1.00 86.56 491 SER A N 1
ATOM 3481 C CA . SER A 1 491 ? 8.925 -6.958 -21.387 1.00 86.56 491 SER A CA 1
ATOM 3482 C C . SER A 1 491 ? 8.543 -7.826 -22.596 1.00 86.56 491 SER A C 1
ATOM 3484 O O . SER A 1 491 ? 8.782 -9.034 -22.589 1.00 86.56 491 SER A O 1
ATOM 3486 N N . ALA A 1 492 ? 8.021 -7.204 -23.660 1.00 82.00 492 ALA A N 1
ATOM 3487 C CA . ALA A 1 492 ? 7.660 -7.837 -24.922 1.00 82.00 492 ALA A CA 1
ATOM 3488 C C . ALA A 1 492 ? 8.177 -7.042 -26.137 1.00 82.00 492 ALA A C 1
ATOM 3490 O O . ALA A 1 492 ? 8.316 -5.820 -26.105 1.00 82.00 492 ALA A O 1
ATOM 3491 N N . GLY A 1 493 ? 8.435 -7.743 -27.245 1.00 84.75 493 GLY A N 1
ATOM 3492 C CA . GLY A 1 493 ? 8.678 -7.111 -28.545 1.00 84.75 493 GLY A CA 1
ATOM 3493 C C . GLY A 1 493 ? 7.359 -6.795 -29.270 1.00 84.75 493 GLY A C 1
ATOM 3494 O O . GLY A 1 493 ? 6.408 -7.561 -29.121 1.00 84.75 493 GLY A O 1
ATOM 3495 N N . PRO A 1 494 ? 7.292 -5.721 -30.081 1.00 86.19 494 PRO A N 1
ATOM 3496 C CA . PRO A 1 494 ? 6.065 -5.309 -30.763 1.00 86.19 494 PRO A CA 1
ATOM 3497 C C . PRO A 1 494 ? 5.581 -6.342 -31.784 1.00 86.19 494 PRO A C 1
ATOM 3499 O O . PRO A 1 494 ? 6.287 -6.691 -32.735 1.00 86.19 494 PRO A O 1
ATOM 3502 N N . GLY A 1 495 ? 4.348 -6.805 -31.588 1.00 85.62 495 GLY A N 1
ATOM 3503 C CA . GLY A 1 495 ? 3.615 -7.659 -32.510 1.00 85.62 495 GLY A CA 1
ATOM 3504 C C . GLY A 1 495 ? 2.963 -6.895 -33.675 1.00 85.62 495 GLY A C 1
ATOM 3505 O O . GLY A 1 495 ? 3.057 -5.669 -33.782 1.00 85.62 495 GLY A O 1
ATOM 3506 N N . PRO A 1 496 ? 2.275 -7.607 -34.587 1.00 88.94 496 PRO A N 1
ATOM 3507 C CA . PRO A 1 496 ? 1.599 -6.991 -35.725 1.00 88.94 496 PRO A CA 1
ATOM 3508 C C . PRO A 1 496 ? 0.527 -5.980 -35.291 1.00 88.94 496 PRO A C 1
ATOM 3510 O O . PRO A 1 496 ? -0.446 -6.340 -34.636 1.00 88.94 496 PRO A O 1
ATOM 3513 N N . GLY A 1 497 ? 0.688 -4.720 -35.702 1.00 90.19 497 GLY A N 1
ATOM 3514 C CA . GLY A 1 497 ? -0.241 -3.630 -35.379 1.00 90.19 497 GLY A CA 1
ATOM 3515 C C . GLY A 1 497 ? 0.034 -2.918 -34.050 1.00 90.19 497 GLY A C 1
ATOM 3516 O O . GLY A 1 497 ? -0.613 -1.911 -33.776 1.00 90.19 497 GLY A O 1
ATOM 3517 N N . GLU A 1 498 ? 1.002 -3.379 -33.255 1.00 93.81 498 GLU A N 1
ATOM 3518 C CA . GLU A 1 498 ? 1.450 -2.666 -32.059 1.00 93.81 498 GLU A CA 1
ATOM 3519 C C . GLU A 1 498 ? 2.437 -1.541 -32.412 1.00 93.81 498 GLU A C 1
ATOM 3521 O O . GLU A 1 498 ? 3.261 -1.664 -33.322 1.00 93.81 498 GLU A O 1
ATOM 3526 N N . THR A 1 499 ? 2.373 -0.431 -31.674 1.00 95.75 499 THR A N 1
ATOM 3527 C CA . THR A 1 499 ? 3.289 0.700 -31.871 1.00 95.75 499 THR A CA 1
ATOM 3528 C C . THR A 1 499 ? 4.614 0.427 -31.148 1.00 95.75 499 THR A C 1
ATOM 3530 O O . THR A 1 499 ? 4.598 0.239 -29.929 1.00 95.75 499 THR A O 1
ATOM 3533 N N . PRO A 1 500 ? 5.768 0.430 -31.839 1.00 96.62 500 PRO A N 1
ATOM 3534 C CA . PRO A 1 500 ? 7.063 0.228 -31.198 1.00 96.62 500 PRO A CA 1
ATOM 3535 C C . PRO A 1 500 ? 7.474 1.442 -30.355 1.00 96.62 500 PRO A C 1
ATOM 3537 O O . PRO A 1 500 ? 7.219 2.590 -30.723 1.00 96.62 500 PRO A O 1
ATOM 3540 N N . CYS A 1 501 ? 8.198 1.192 -29.268 1.00 95.62 501 CYS A N 1
ATOM 3541 C CA . CYS A 1 501 ? 8.888 2.209 -28.477 1.00 95.62 501 CYS A CA 1
ATOM 3542 C C . CYS A 1 501 ? 10.332 1.779 -28.169 1.00 95.62 501 CYS A C 1
ATOM 3544 O O . CYS A 1 501 ? 10.773 0.677 -28.506 1.00 95.62 501 CYS A O 1
ATOM 3546 N N . THR A 1 502 ? 11.110 2.665 -27.548 1.00 93.62 502 THR A N 1
ATOM 3547 C CA . THR A 1 502 ? 12.449 2.332 -27.044 1.00 93.62 502 THR A CA 1
ATOM 3548 C C . THR A 1 502 ? 12.696 3.041 -25.721 1.00 93.62 502 THR A C 1
ATOM 3550 O O . THR A 1 502 ? 12.765 4.270 -25.680 1.00 93.62 502 THR A O 1
ATOM 3553 N N . ARG A 1 503 ? 12.901 2.278 -24.644 1.00 91.88 503 ARG A N 1
ATOM 3554 C CA . ARG A 1 503 ? 13.266 2.809 -23.326 1.00 91.88 503 ARG A CA 1
ATOM 3555 C C . ARG A 1 503 ? 14.680 2.366 -22.977 1.00 91.88 503 ARG A C 1
ATOM 3557 O O . ARG A 1 503 ? 15.001 1.188 -23.034 1.00 91.88 503 ARG A O 1
ATOM 3564 N N . ARG A 1 504 ? 15.562 3.319 -22.649 1.00 89.12 504 ARG A N 1
ATOM 3565 C CA . ARG A 1 504 ? 16.963 3.055 -22.241 1.00 89.12 504 ARG A CA 1
ATOM 3566 C C . ARG A 1 504 ? 17.766 2.151 -23.210 1.00 89.12 504 ARG A C 1
ATOM 3568 O O . ARG A 1 504 ? 18.732 1.518 -22.800 1.00 89.12 504 ARG A O 1
ATOM 3575 N N . GLY A 1 505 ? 17.404 2.136 -24.497 1.00 89.00 505 GLY A N 1
ATOM 3576 C CA . GLY A 1 505 ? 18.024 1.294 -25.531 1.00 89.00 505 GLY A CA 1
ATOM 3577 C C . GLY A 1 505 ? 17.408 -0.103 -25.687 1.00 89.00 505 GLY A C 1
ATOM 3578 O O . GLY A 1 505 ? 17.820 -0.839 -26.578 1.00 89.00 505 GLY A O 1
ATOM 3579 N N . GLN A 1 506 ? 16.414 -0.457 -24.872 1.00 89.06 506 GLN A N 1
ATOM 3580 C CA . GLN A 1 506 ? 15.613 -1.669 -25.027 1.00 89.06 506 GLN A CA 1
ATOM 3581 C C . GLN A 1 506 ? 14.407 -1.375 -25.935 1.00 89.06 506 GLN A C 1
ATOM 3583 O O . GLN A 1 506 ? 13.709 -0.382 -25.694 1.00 89.06 506 GLN A O 1
ATOM 3588 N N . PRO A 1 507 ? 14.163 -2.177 -26.988 1.00 92.31 507 PRO A N 1
ATOM 3589 C CA . PRO A 1 507 ? 12.941 -2.084 -27.776 1.00 92.31 507 PRO A CA 1
ATOM 3590 C C . PRO A 1 507 ? 11.752 -2.599 -26.958 1.00 92.31 507 PRO A C 1
ATOM 3592 O O . PRO A 1 507 ? 11.908 -3.509 -26.148 1.00 92.31 507 PRO A O 1
ATOM 3595 N N . GLY A 1 508 ? 10.572 -2.038 -27.198 1.00 94.31 508 GLY A N 1
ATOM 3596 C CA . GLY A 1 508 ? 9.349 -2.427 -26.503 1.00 94.31 508 GLY A CA 1
ATOM 3597 C C . GLY A 1 508 ? 8.088 -1.997 -27.243 1.00 94.31 508 GLY A C 1
ATOM 3598 O O . GLY A 1 508 ? 8.147 -1.570 -28.403 1.00 94.31 508 GLY A O 1
ATOM 3599 N N . VAL A 1 509 ? 6.957 -2.065 -26.547 1.00 95.62 509 VAL A N 1
ATOM 3600 C CA . VAL A 1 509 ? 5.630 -1.680 -27.032 1.00 95.62 509 VAL A CA 1
ATOM 3601 C C . VAL A 1 509 ? 5.117 -0.434 -26.319 1.00 95.62 509 VAL A C 1
ATOM 3603 O O . VAL A 1 509 ? 5.120 -0.340 -25.093 1.00 95.62 509 VAL A O 1
ATOM 3606 N N . LEU A 1 510 ? 4.635 0.540 -27.087 1.00 96.12 510 LEU A N 1
ATOM 3607 C CA . LEU A 1 510 ? 4.019 1.748 -26.553 1.00 96.12 510 LEU A CA 1
ATOM 3608 C C . LEU A 1 510 ? 2.619 1.416 -26.010 1.00 96.12 510 LEU A C 1
ATOM 3610 O O . LEU A 1 510 ? 1.671 1.276 -26.783 1.00 96.12 510 LEU A O 1
ATOM 3614 N N . ARG A 1 511 ? 2.485 1.292 -24.684 1.00 95.25 511 ARG A N 1
ATOM 3615 C CA . ARG A 1 511 ? 1.206 0.998 -24.007 1.00 95.25 511 ARG A CA 1
ATOM 3616 C C . ARG A 1 511 ? 0.378 2.255 -23.735 1.00 95.25 511 ARG A C 1
ATOM 3618 O O . ARG A 1 511 ? -0.843 2.181 -23.690 1.00 95.25 511 ARG A O 1
ATOM 3625 N N . TYR A 1 512 ? 1.032 3.405 -23.580 1.00 97.00 512 TYR A N 1
ATOM 3626 C CA . TYR A 1 512 ? 0.389 4.707 -23.390 1.00 97.00 512 TYR A CA 1
ATOM 3627 C C . TYR A 1 512 ? 1.306 5.835 -23.878 1.00 97.00 512 TYR A C 1
ATOM 3629 O O . TYR A 1 512 ? 2.526 5.727 -23.758 1.00 97.00 512 TYR A O 1
ATOM 3637 N N . ALA A 1 513 ? 0.725 6.927 -24.381 1.00 96.06 513 ALA A N 1
ATOM 3638 C CA . ALA A 1 513 ? 1.437 8.139 -24.783 1.00 96.06 513 ALA A CA 1
ATOM 3639 C C . ALA A 1 513 ? 0.664 9.386 -24.330 1.00 96.06 513 ALA A C 1
ATOM 3641 O O . ALA A 1 513 ? -0.505 9.553 -24.673 1.00 96.06 513 ALA A O 1
ATOM 3642 N N . GLY A 1 514 ? 1.321 10.268 -23.577 1.00 94.06 514 GLY A N 1
ATOM 3643 C CA . GLY A 1 514 ? 0.710 11.456 -22.983 1.00 94.06 514 GLY A CA 1
ATOM 3644 C C . GLY A 1 514 ? 1.384 11.859 -21.672 1.00 94.06 514 GLY A C 1
ATOM 3645 O O . GLY A 1 514 ? 2.291 11.190 -21.183 1.00 94.06 514 GLY A O 1
ATOM 3646 N N . ALA A 1 515 ? 0.933 12.951 -21.054 1.00 93.12 515 ALA A N 1
ATOM 3647 C CA . ALA A 1 515 ? 1.379 13.276 -19.698 1.00 93.12 515 ALA A CA 1
ATOM 3648 C C . ALA A 1 515 ? 1.122 12.088 -18.749 1.00 93.12 515 ALA A C 1
ATOM 3650 O O . ALA A 1 515 ? 0.175 11.328 -18.950 1.00 93.12 515 ALA A O 1
ATOM 3651 N N . LEU A 1 516 ? 1.961 11.931 -17.725 1.00 95.25 516 LEU A N 1
ATOM 3652 C CA . LEU A 1 516 ? 1.801 10.906 -16.694 1.00 95.25 516 LEU A CA 1
ATOM 3653 C C . LEU A 1 516 ? 1.625 11.567 -15.322 1.00 95.25 516 LEU A C 1
ATOM 3655 O O . LEU A 1 516 ? 2.358 12.517 -15.018 1.00 95.25 516 LEU A O 1
ATOM 3659 N N . PRO A 1 517 ? 0.739 11.046 -14.454 1.00 95.44 517 PRO A N 1
ATOM 3660 C CA . PRO A 1 517 ? 0.767 11.391 -13.046 1.00 95.44 517 PRO A CA 1
ATOM 3661 C C . PRO A 1 517 ? 2.098 10.925 -12.450 1.00 95.44 517 PRO A C 1
ATOM 3663 O O . PRO A 1 517 ? 2.680 9.922 -12.879 1.00 95.44 517 PRO A O 1
ATOM 3666 N N . HIS A 1 518 ? 2.595 11.681 -11.476 1.00 95.25 518 HIS A N 1
ATOM 3667 C CA . HIS A 1 518 ? 3.871 11.419 -10.824 1.00 95.25 518 HIS A CA 1
ATOM 3668 C C . HIS A 1 518 ? 3.675 11.242 -9.319 1.00 95.25 518 HIS A C 1
ATOM 3670 O O . HIS A 1 518 ? 2.988 12.038 -8.684 1.00 95.25 518 HIS A O 1
ATOM 3676 N N . VAL A 1 519 ? 4.326 10.227 -8.755 1.00 96.25 519 VAL A N 1
ATOM 3677 C CA . VAL A 1 519 ? 4.512 10.062 -7.310 1.00 96.25 519 VAL A CA 1
ATOM 3678 C C . VAL A 1 519 ? 5.815 10.720 -6.868 1.00 96.25 519 VAL A C 1
ATOM 3680 O O . VAL A 1 519 ? 6.753 10.857 -7.657 1.00 96.25 519 VAL A O 1
ATOM 3683 N N . ALA A 1 520 ? 5.898 11.106 -5.601 1.00 96.19 520 ALA A N 1
ATOM 3684 C CA . ALA A 1 520 ? 7.163 11.428 -4.956 1.00 96.19 520 ALA A CA 1
ATOM 3685 C C . ALA A 1 520 ? 7.742 10.171 -4.300 1.00 96.19 520 ALA A C 1
ATOM 3687 O O . ALA A 1 520 ? 7.003 9.363 -3.742 1.00 96.19 520 ALA A O 1
ATOM 3688 N N . LEU A 1 521 ? 9.065 10.024 -4.321 1.00 94.38 521 LEU A N 1
ATOM 3689 C CA . LEU A 1 521 ? 9.752 9.119 -3.406 1.00 94.38 521 LEU A CA 1
ATOM 3690 C C . LEU A 1 521 ? 9.985 9.842 -2.078 1.00 94.38 521 LEU A C 1
ATOM 3692 O O . LEU A 1 521 ? 10.454 10.983 -2.064 1.00 94.38 521 LEU A O 1
ATOM 3696 N N . VAL A 1 522 ? 9.686 9.180 -0.967 1.00 92.75 522 VAL A N 1
ATOM 3697 C CA . VAL A 1 522 ? 9.933 9.679 0.391 1.00 92.75 522 VAL A CA 1
ATOM 3698 C C . VAL A 1 522 ? 10.781 8.691 1.182 1.00 92.75 522 VAL A C 1
ATOM 3700 O O . VAL A 1 522 ? 10.853 7.503 0.861 1.00 92.75 522 VAL A O 1
ATOM 3703 N N . GLY A 1 523 ? 11.437 9.196 2.223 1.00 88.38 523 GLY A N 1
ATOM 3704 C CA . GLY A 1 523 ? 12.208 8.368 3.135 1.00 88.38 523 GLY A CA 1
ATOM 3705 C C . GLY A 1 523 ? 13.532 7.877 2.556 1.00 88.38 523 GLY A C 1
ATOM 3706 O O . GLY A 1 523 ? 14.241 8.601 1.842 1.00 88.38 523 GLY A O 1
ATOM 3707 N N . TYR A 1 524 ? 13.893 6.661 2.955 1.00 81.00 524 TYR A N 1
ATOM 3708 C CA . TYR A 1 524 ? 15.273 6.199 3.066 1.00 81.00 524 TYR A CA 1
ATOM 3709 C C . TYR A 1 524 ? 15.378 4.710 2.644 1.00 81.00 524 TYR A C 1
ATOM 3711 O O . TYR A 1 524 ? 14.623 3.873 3.117 1.00 81.00 524 TYR A O 1
ATOM 3719 N N . SER A 1 525 ? 16.295 4.363 1.727 1.00 74.50 525 SER A N 1
ATOM 3720 C CA . SER A 1 525 ? 16.457 3.000 1.170 1.00 74.50 525 SER A CA 1
ATOM 3721 C C . SER A 1 525 ? 17.422 2.105 1.959 1.00 74.50 525 SER A C 1
ATOM 3723 O O . SER A 1 525 ? 18.520 2.572 2.263 1.00 74.50 525 SER A O 1
ATOM 3725 N N . PHE A 1 526 ? 17.137 0.803 2.099 1.00 69.44 526 PHE A N 1
ATOM 3726 C CA . PHE A 1 526 ? 18.030 -0.184 2.749 1.00 69.44 526 PHE A CA 1
ATOM 3727 C C . PHE A 1 526 ? 19.436 -0.405 2.133 1.00 69.44 526 PHE A C 1
ATOM 3729 O O . PHE A 1 526 ? 20.225 -1.193 2.643 1.00 69.44 526 PHE A O 1
ATOM 3736 N N . GLU A 1 527 ? 19.802 0.260 1.039 1.00 62.59 527 GLU A N 1
ATOM 3737 C CA . GLU A 1 527 ? 21.161 0.167 0.466 1.00 62.59 527 GLU A CA 1
ATOM 3738 C C . GLU A 1 527 ? 21.862 1.533 0.386 1.00 62.59 527 GLU A C 1
ATOM 3740 O O . GLU A 1 527 ? 22.838 1.712 -0.336 1.00 62.59 527 GLU A O 1
ATOM 3745 N N . GLY A 1 528 ? 21.354 2.543 1.099 1.00 58.84 528 GLY A N 1
ATOM 3746 C CA . GLY A 1 528 ? 22.026 3.839 1.256 1.00 58.84 528 GLY A CA 1
ATOM 3747 C C . GLY A 1 528 ? 22.162 4.669 -0.018 1.00 58.84 528 GLY A C 1
ATOM 3748 O O . GLY A 1 528 ? 22.923 5.634 -0.044 1.00 58.84 528 GLY A O 1
ATOM 3749 N N . HIS A 1 529 ? 21.426 4.325 -1.079 1.00 56.94 529 HIS A N 1
ATOM 3750 C CA . HIS A 1 529 ? 21.548 4.981 -2.381 1.00 56.94 529 HIS A CA 1
ATOM 3751 C C . HIS A 1 529 ? 21.144 6.456 -2.351 1.00 56.94 529 HIS A C 1
ATOM 3753 O O . HIS A 1 529 ? 21.715 7.263 -3.086 1.00 56.94 529 HIS A O 1
ATOM 3759 N N . SER A 1 530 ? 20.096 6.825 -1.607 1.00 69.62 530 SER A N 1
ATOM 3760 C CA . SER A 1 530 ? 19.556 8.191 -1.637 1.00 69.62 530 SER A CA 1
ATOM 3761 C C . SER A 1 530 ? 18.642 8.507 -0.460 1.00 69.62 530 SER A C 1
ATOM 3763 O O . SER A 1 530 ? 17.832 7.680 -0.054 1.00 69.62 530 SER A O 1
ATOM 3765 N N . ARG A 1 531 ? 18.710 9.761 0.000 1.00 80.75 531 ARG A N 1
ATOM 3766 C CA . ARG A 1 531 ? 17.670 10.411 0.810 1.00 80.75 531 ARG A CA 1
ATOM 3767 C C . ARG A 1 531 ? 16.682 11.075 -0.143 1.00 80.75 531 ARG A C 1
ATOM 3769 O O . ARG A 1 531 ? 17.140 11.741 -1.071 1.00 80.75 531 ARG A O 1
ATOM 3776 N N . ARG A 1 532 ? 15.371 10.887 0.038 1.00 89.44 532 ARG A N 1
ATOM 3777 C CA . ARG A 1 532 ? 14.349 11.391 -0.898 1.00 89.44 532 ARG A CA 1
ATOM 3778 C C . ARG A 1 532 ? 13.365 12.335 -0.220 1.00 89.44 532 ARG A C 1
ATOM 3780 O O . ARG A 1 532 ? 12.910 12.077 0.890 1.00 89.44 532 ARG A O 1
ATOM 3787 N N . SER A 1 533 ? 13.056 13.442 -0.893 1.00 92.69 533 SER A N 1
ATOM 3788 C CA . SER A 1 533 ? 12.126 14.481 -0.441 1.00 92.69 533 SER A CA 1
ATOM 3789 C C . SER A 1 533 ? 12.444 15.103 0.931 1.00 92.69 533 SER A C 1
ATOM 3791 O O . SER A 1 533 ? 11.573 15.726 1.530 1.00 92.69 533 SER A O 1
ATOM 3793 N N . GLU A 1 534 ? 13.683 15.011 1.436 1.00 88.31 534 GLU A N 1
ATOM 3794 C CA . GLU A 1 534 ? 14.051 15.525 2.772 1.00 88.31 534 GLU A CA 1
ATOM 3795 C C . GLU A 1 534 ? 13.732 17.023 2.929 1.00 88.31 534 GLU A C 1
ATOM 3797 O O . GLU A 1 534 ? 13.183 17.431 3.946 1.00 88.31 534 GLU A O 1
ATOM 3802 N N . ALA A 1 535 ? 13.979 17.842 1.899 1.00 89.75 535 ALA A N 1
ATOM 3803 C CA . ALA A 1 535 ? 13.658 19.274 1.915 1.00 89.75 535 ALA A CA 1
ATOM 3804 C C . ALA A 1 535 ? 12.148 19.568 2.039 1.00 89.75 535 ALA A C 1
ATOM 3806 O O . ALA A 1 535 ? 11.765 20.626 2.542 1.00 89.75 535 ALA A O 1
ATOM 3807 N N . TYR A 1 536 ? 11.296 18.640 1.595 1.00 93.50 536 TYR A N 1
ATOM 3808 C CA . TYR A 1 536 ? 9.851 18.682 1.792 1.00 93.50 536 TYR A CA 1
ATOM 3809 C C . TYR A 1 536 ? 9.467 18.157 3.181 1.00 93.50 536 TYR A C 1
ATOM 3811 O O . TYR A 1 536 ? 8.797 18.867 3.927 1.00 93.50 536 TYR A O 1
ATOM 3819 N N . LEU A 1 537 ? 9.952 16.974 3.572 1.00 91.94 537 LEU A N 1
ATOM 3820 C CA . LEU A 1 537 ? 9.660 16.325 4.860 1.00 91.94 537 LEU A CA 1
ATOM 3821 C C . LEU A 1 537 ? 10.106 17.177 6.068 1.00 91.94 537 LEU A C 1
ATOM 3823 O O . LEU A 1 537 ? 9.413 17.250 7.079 1.00 91.94 537 LEU A O 1
ATOM 3827 N N . ALA A 1 538 ? 11.218 17.903 5.935 1.00 87.12 538 ALA A N 1
ATOM 3828 C CA . ALA A 1 538 ? 11.732 18.846 6.927 1.00 87.12 538 ALA A CA 1
ATOM 3829 C C . ALA A 1 538 ? 10.989 20.197 6.973 1.00 87.12 538 ALA A C 1
ATOM 3831 O O . ALA A 1 538 ? 11.196 20.988 7.898 1.00 87.12 538 ALA A O 1
ATOM 3832 N N . SER A 1 539 ? 10.166 20.510 5.967 1.00 89.56 539 SER A N 1
ATOM 3833 C CA . SER A 1 539 ? 9.595 21.849 5.789 1.00 89.56 539 SER A CA 1
ATOM 3834 C C . SER A 1 539 ? 8.548 22.198 6.848 1.00 89.56 539 SER A C 1
ATOM 3836 O O . SER A 1 539 ? 7.768 21.348 7.275 1.00 89.56 539 SER A O 1
ATOM 3838 N N . LEU A 1 540 ? 8.484 23.471 7.253 1.00 88.19 540 LEU A N 1
ATOM 3839 C CA . LEU A 1 540 ? 7.430 23.943 8.158 1.00 88.19 540 LEU A CA 1
ATOM 3840 C C . LEU A 1 540 ? 6.078 24.129 7.456 1.00 88.19 540 LEU A C 1
ATOM 3842 O O . LEU A 1 540 ? 5.043 23.974 8.100 1.00 88.19 540 LEU A O 1
ATOM 3846 N N . ASP A 1 541 ? 6.107 24.458 6.163 1.00 89.81 541 ASP A N 1
ATOM 3847 C CA . ASP A 1 541 ? 4.948 24.836 5.348 1.00 89.81 541 ASP A CA 1
ATOM 3848 C C . ASP A 1 541 ? 4.268 23.660 4.632 1.00 89.81 541 ASP A C 1
ATOM 3850 O O . ASP A 1 541 ? 3.117 23.794 4.225 1.00 89.81 541 ASP A O 1
ATOM 3854 N N . GLY A 1 542 ? 4.944 22.515 4.479 1.00 89.88 542 GLY A N 1
ATOM 3855 C CA . GLY A 1 542 ? 4.415 21.387 3.706 1.00 89.88 542 GLY A CA 1
ATOM 3856 C C . GLY A 1 542 ? 4.287 21.694 2.212 1.00 89.88 542 GLY A C 1
ATOM 3857 O O . GLY A 1 542 ? 3.445 21.105 1.536 1.00 89.88 542 GLY A O 1
ATOM 3858 N N . ALA A 1 543 ? 5.086 22.628 1.683 1.00 92.94 543 ALA A N 1
ATOM 3859 C CA . ALA A 1 543 ? 5.009 23.036 0.285 1.00 92.94 543 ALA A CA 1
ATOM 3860 C C . ALA A 1 543 ? 5.663 21.999 -0.647 1.00 92.94 543 ALA A C 1
ATOM 3862 O O . ALA A 1 543 ? 6.887 21.854 -0.675 1.00 92.94 543 ALA A O 1
ATOM 3863 N N . GLU A 1 544 ? 4.863 21.312 -1.468 1.00 94.94 544 GLU A N 1
ATOM 3864 C CA . GLU A 1 544 ? 5.335 20.277 -2.409 1.00 94.94 544 GLU A CA 1
ATOM 3865 C C . GLU A 1 544 ? 6.300 20.792 -3.487 1.00 94.94 544 GLU A C 1
ATOM 3867 O O . GLU A 1 544 ? 7.045 20.012 -4.071 1.00 94.94 544 GLU A O 1
ATOM 3872 N N . SER A 1 545 ? 6.387 22.109 -3.695 1.00 93.62 545 SER A N 1
ATOM 3873 C CA . SER A 1 545 ? 7.428 22.741 -4.521 1.00 93.62 545 SER A CA 1
ATOM 3874 C C . SER A 1 545 ? 8.859 22.503 -4.008 1.00 93.62 545 SER A C 1
ATOM 3876 O O . SER A 1 545 ? 9.821 22.767 -4.730 1.00 93.62 545 SER A O 1
ATOM 3878 N N . ARG A 1 546 ? 9.012 21.995 -2.776 1.00 93.25 546 ARG A N 1
ATOM 3879 C CA . ARG A 1 546 ? 10.280 21.545 -2.179 1.00 93.25 546 ARG A CA 1
ATOM 3880 C C . ARG A 1 546 ? 10.657 20.107 -2.557 1.00 93.25 546 ARG A C 1
ATOM 3882 O O . ARG A 1 546 ? 11.780 19.695 -2.271 1.00 93.25 546 ARG A O 1
ATOM 3889 N N . ILE A 1 547 ? 9.752 19.344 -3.176 1.00 94.81 547 ILE A N 1
ATOM 3890 C CA . ILE A 1 547 ? 10.044 18.013 -3.717 1.00 94.81 547 ILE A CA 1
ATOM 3891 C C . ILE A 1 547 ? 10.858 18.207 -5.000 1.00 94.81 547 ILE A C 1
ATOM 3893 O O . ILE A 1 547 ? 10.403 18.830 -5.960 1.00 94.81 547 ILE A O 1
ATOM 3897 N N . GLY A 1 548 ? 12.091 17.700 -5.017 1.00 92.69 548 GLY A N 1
ATOM 3898 C CA . GLY A 1 548 ? 12.961 17.832 -6.181 1.00 92.69 548 GLY A CA 1
ATOM 3899 C C . GLY A 1 548 ? 12.446 17.011 -7.364 1.00 92.69 548 GLY A C 1
ATOM 3900 O O . GLY A 1 548 ? 12.010 15.877 -7.192 1.00 92.69 548 GLY A O 1
ATOM 3901 N N . ALA A 1 549 ? 12.587 17.524 -8.589 1.00 91.81 549 ALA A N 1
ATOM 3902 C CA . ALA A 1 549 ? 12.231 16.780 -9.806 1.00 91.81 549 ALA A CA 1
ATOM 3903 C C . ALA A 1 549 ? 12.937 15.406 -9.906 1.00 91.81 549 ALA A C 1
ATOM 3905 O O . ALA A 1 549 ? 12.382 14.454 -10.442 1.00 91.81 549 ALA A O 1
ATOM 3906 N N . GLY A 1 550 ? 14.137 15.274 -9.324 1.00 89.25 550 GLY A N 1
ATOM 3907 C CA . GLY A 1 550 ? 14.861 14.002 -9.216 1.00 89.25 550 GLY A CA 1
ATOM 3908 C C . GLY A 1 550 ? 14.229 12.967 -8.272 1.00 89.25 550 GLY A C 1
ATOM 3909 O O . GLY A 1 550 ? 14.557 11.784 -8.386 1.00 89.25 550 GLY A O 1
ATOM 3910 N N . ASP A 1 551 ? 13.307 13.376 -7.398 1.00 92.31 551 ASP A N 1
ATOM 3911 C CA . ASP A 1 551 ? 12.570 12.520 -6.457 1.00 92.31 551 ASP A CA 1
ATOM 3912 C C . ASP A 1 551 ? 11.154 12.192 -6.955 1.00 92.31 551 ASP A C 1
ATOM 3914 O O . ASP A 1 551 ? 10.558 11.222 -6.496 1.00 92.31 551 ASP A O 1
ATOM 3918 N N . LEU A 1 552 ? 10.650 12.927 -7.951 1.00 94.44 552 LEU A N 1
ATOM 3919 C CA . LEU A 1 552 ? 9.399 12.621 -8.649 1.00 94.44 552 LEU A CA 1
ATOM 3920 C C . LEU A 1 552 ? 9.599 11.488 -9.663 1.00 94.44 552 LEU A C 1
ATOM 3922 O O . LEU A 1 552 ? 10.633 11.421 -10.335 1.00 94.44 552 LEU A O 1
ATOM 3926 N N . LYS A 1 553 ? 8.630 10.580 -9.775 1.00 93.75 553 LYS A N 1
ATOM 3927 C CA . LYS A 1 553 ? 8.654 9.417 -10.677 1.00 93.75 553 LYS A CA 1
ATOM 3928 C C . LYS A 1 553 ? 7.271 9.201 -11.298 1.00 93.75 553 LYS A C 1
ATOM 3930 O O . LYS A 1 553 ? 6.289 9.421 -10.594 1.00 93.75 553 LYS A O 1
ATOM 3935 N N . PRO A 1 554 ? 7.158 8.796 -12.575 1.00 94.81 554 PRO A N 1
ATOM 3936 C CA . PRO A 1 554 ? 5.859 8.491 -13.175 1.00 94.81 554 PRO A CA 1
ATOM 3937 C C . PRO A 1 554 ? 5.205 7.301 -12.462 1.00 94.81 554 PRO A C 1
ATOM 3939 O O . PRO A 1 554 ? 5.901 6.466 -11.889 1.00 94.81 554 PRO A O 1
ATOM 3942 N N . VAL A 1 555 ? 3.878 7.167 -12.529 1.00 94.38 555 VAL A N 1
ATOM 3943 C CA . VAL A 1 555 ? 3.171 6.041 -11.878 1.00 94.38 555 VAL A CA 1
ATOM 3944 C C . VAL A 1 555 ? 3.507 4.645 -12.437 1.00 94.38 555 VAL A C 1
ATOM 3946 O O . VAL A 1 555 ? 3.191 3.647 -11.785 1.00 94.38 555 VAL A O 1
ATOM 3949 N N . SER A 1 556 ? 4.158 4.564 -13.605 1.00 92.94 556 SER A N 1
ATOM 3950 C CA . SER A 1 556 ? 4.735 3.334 -14.172 1.00 92.94 556 SER A CA 1
ATOM 3951 C C . SER A 1 556 ? 6.020 2.879 -13.469 1.00 92.94 556 SER A C 1
ATOM 3953 O O . SER A 1 556 ? 6.451 1.746 -13.657 1.00 92.94 556 SER A O 1
ATOM 3955 N N . PHE A 1 557 ? 6.631 3.734 -12.643 1.00 91.44 557 PHE A N 1
ATOM 3956 C CA . PHE A 1 557 ? 7.904 3.452 -11.989 1.00 91.44 557 PHE A CA 1
ATOM 3957 C C . PHE A 1 557 ? 7.827 2.234 -11.061 1.00 91.44 557 PHE A C 1
ATOM 3959 O O . PHE A 1 557 ? 6.980 2.160 -10.166 1.00 91.44 557 PHE A O 1
ATOM 3966 N N . GLN A 1 558 ? 8.775 1.322 -11.264 1.00 90.69 558 GLN A N 1
ATOM 3967 C CA . GLN A 1 558 ? 9.087 0.168 -10.425 1.00 90.69 558 GLN A CA 1
ATOM 3968 C C . GLN A 1 558 ? 10.521 0.349 -9.928 1.00 90.69 558 GLN A C 1
ATOM 3970 O O . GLN A 1 558 ? 11.363 0.790 -10.704 1.00 90.69 558 GLN A O 1
ATOM 3975 N N . TYR A 1 559 ? 10.823 0.013 -8.672 1.00 88.06 559 TYR A N 1
ATOM 3976 C CA . TYR A 1 559 ? 12.204 -0.004 -8.172 1.00 88.06 559 TYR A CA 1
ATOM 3977 C C . TYR A 1 559 ? 12.362 -1.011 -7.031 1.00 88.06 559 TYR A C 1
ATOM 3979 O O . TYR A 1 559 ? 11.477 -1.129 -6.181 1.00 88.06 559 TYR A O 1
ATOM 3987 N N . GLY A 1 560 ? 13.497 -1.713 -6.974 1.00 85.44 560 GLY A N 1
ATOM 3988 C CA . GLY A 1 560 ? 13.742 -2.756 -5.963 1.00 85.44 560 GLY A CA 1
ATOM 3989 C C . GLY A 1 560 ? 13.726 -2.249 -4.520 1.00 85.44 560 GLY A C 1
ATOM 3990 O O . GLY A 1 560 ? 13.402 -2.980 -3.588 1.00 85.44 560 GLY A O 1
ATOM 3991 N N . LYS A 1 561 ? 14.011 -0.964 -4.311 1.00 83.94 561 LYS A N 1
ATOM 3992 C CA . LYS A 1 561 ? 14.192 -0.365 -2.973 1.00 83.94 561 LYS A CA 1
ATOM 3993 C C . LYS A 1 561 ? 13.059 0.602 -2.618 1.00 83.94 561 LYS A C 1
ATOM 3995 O O . LYS A 1 561 ? 13.240 1.473 -1.768 1.00 83.94 561 LYS A O 1
ATOM 4000 N N . VAL A 1 562 ? 11.932 0.477 -3.326 1.00 89.81 562 VAL A N 1
ATOM 4001 C CA . VAL A 1 562 ? 10.718 1.277 -3.157 1.00 89.81 562 VAL A CA 1
ATOM 4002 C C . VAL A 1 562 ? 9.522 0.358 -2.931 1.00 89.81 562 VAL A C 1
ATOM 4004 O O . VAL A 1 562 ? 9.243 -0.500 -3.766 1.00 89.81 562 VAL A O 1
ATOM 4007 N N . GLY A 1 563 ? 8.822 0.576 -1.822 1.00 93.12 563 GLY A N 1
ATOM 4008 C CA . GLY A 1 563 ? 7.500 0.017 -1.543 1.00 93.12 563 GLY A CA 1
ATOM 4009 C C . GLY A 1 563 ? 6.472 1.134 -1.375 1.00 93.12 563 GLY A C 1
ATOM 4010 O O . GLY A 1 563 ? 6.648 2.235 -1.897 1.00 93.12 563 GLY A O 1
ATOM 4011 N N . GLY A 1 564 ? 5.413 0.882 -0.612 1.00 95.44 564 GLY A N 1
ATOM 4012 C CA . GLY A 1 564 ? 4.436 1.902 -0.232 1.00 95.44 564 GLY A CA 1
ATOM 4013 C C . GLY A 1 564 ? 3.539 1.440 0.910 1.00 95.44 564 GLY A C 1
ATOM 4014 O O . GLY A 1 564 ? 3.594 0.279 1.322 1.00 95.44 564 GLY A O 1
ATOM 4015 N N . ARG A 1 565 ? 2.687 2.343 1.395 1.00 95.81 565 ARG A N 1
ATOM 4016 C CA . ARG A 1 565 ? 1.636 2.058 2.381 1.00 95.81 565 ARG A CA 1
ATOM 4017 C C . ARG A 1 565 ? 0.321 2.722 1.983 1.00 95.81 565 ARG A C 1
ATOM 4019 O O . ARG A 1 565 ? 0.316 3.673 1.200 1.00 95.81 565 ARG A O 1
ATOM 4026 N N . CYS A 1 566 ? -0.788 2.222 2.514 1.00 97.50 566 CYS A N 1
ATOM 4027 C CA . CYS A 1 566 ? -2.100 2.815 2.277 1.00 97.50 566 CYS A CA 1
ATOM 4028 C C . CYS A 1 566 ? -2.439 3.856 3.349 1.00 97.50 566 CYS A C 1
ATOM 4030 O O . CYS A 1 566 ? -2.024 3.749 4.505 1.00 97.50 566 CYS A O 1
ATOM 4032 N N . ALA A 1 567 ? -3.235 4.847 2.960 1.00 96.81 567 ALA A N 1
ATOM 4033 C CA . ALA A 1 567 ? -3.964 5.714 3.871 1.00 96.81 567 ALA A CA 1
ATOM 4034 C C . ALA A 1 567 ? -5.466 5.439 3.723 1.00 96.81 567 ALA A C 1
ATOM 4036 O O . ALA A 1 567 ? -5.970 5.242 2.617 1.00 96.81 567 ALA A O 1
ATOM 4037 N N . ARG A 1 568 ? -6.179 5.414 4.847 1.00 93.25 568 ARG A N 1
ATOM 4038 C CA . ARG A 1 568 ? -7.595 5.041 4.958 1.00 93.25 568 ARG A CA 1
ATOM 4039 C C . ARG A 1 568 ? -8.407 6.217 5.501 1.00 93.25 568 ARG A C 1
ATOM 4041 O O . ARG A 1 568 ? -7.845 7.058 6.212 1.00 93.25 568 ARG A O 1
ATOM 4048 N N . PRO A 1 569 ? -9.722 6.279 5.247 1.00 90.62 569 PRO A N 1
ATOM 4049 C CA . PRO A 1 569 ? -10.621 7.093 6.055 1.00 90.62 569 PRO A CA 1
ATOM 4050 C C . PRO A 1 569 ? -10.500 6.736 7.546 1.00 90.62 569 PRO A C 1
ATOM 4052 O O . PRO A 1 569 ? -10.189 5.600 7.915 1.00 90.62 569 PRO A O 1
ATOM 4055 N N . ALA A 1 570 ? -10.749 7.703 8.425 1.00 81.69 570 ALA A N 1
ATOM 4056 C CA . ALA A 1 570 ? -11.033 7.392 9.822 1.00 81.69 570 ALA A CA 1
ATOM 4057 C C . ALA A 1 570 ? -12.394 6.664 9.937 1.00 81.69 570 ALA A C 1
ATOM 4059 O O . ALA A 1 570 ? -13.282 6.949 9.130 1.00 81.69 570 ALA A O 1
ATOM 4060 N N . PRO A 1 571 ? -12.572 5.749 10.913 1.00 68.94 571 PRO A N 1
ATOM 4061 C CA . PRO A 1 571 ? -13.868 5.157 11.218 1.00 68.94 571 PRO A CA 1
ATOM 4062 C C . PRO A 1 571 ? -14.942 6.226 11.485 1.00 68.94 571 PRO A C 1
ATOM 4064 O O . PRO A 1 571 ? -14.593 7.292 12.005 1.00 68.94 571 PRO A O 1
ATOM 4067 N N . PRO A 1 572 ? -16.211 5.944 11.142 1.00 55.59 572 PRO A N 1
ATOM 4068 C CA . PRO A 1 572 ? -17.343 6.833 11.403 1.00 55.59 572 PRO A CA 1
ATOM 4069 C C . PRO A 1 572 ? -17.695 6.965 12.898 1.00 55.59 572 PRO A C 1
ATOM 4071 O O . PRO A 1 572 ? -17.506 5.987 13.663 1.00 55.59 572 PRO A O 1
#

pLDDT: mean 79.36, std 21.22, range [23.52, 98.56]

Sequence (572 aa):
MRQKLGRASRAVPWVLAASLAAACTSTGGDPGETGEGDAGVDDAGGTVDARPTPGEDAAATDGGGTSEAGDAGPDGAADAGPPACVKDGGVCPVGSACASEADCEGLCTAGVCAVPTHTDGKVSPSLGETDVDCGGPTAPKKCADDKTCAADADCGSGACSAANKCVAGSSCKGSANGPSGIETCGTGELGAAGAVNESCCTSLPLPTRKTRRLDRYSITGGRIRAFIDAIAAANAGVPDIRAYAKTYAAANPTSQLGTVLADYPGLLDVLPDHGGPTTPIPLPVHLGAFPLDPINSLDGCFVGPGAYGHATYWQPKADLQPFGVGNNGDRRYSRDELDKKPVNCMMSLMLATFCAWDGGELARTADYHEIWGRRPVALGATTVYIPWTTIQPIGDFNWRNGHGDACPFPWPNCINPQPSHYTFPAANYNPAQDDTPSIGAPGRFPLDVTAITSANGAGWYDVGGNLMEVAWPVGAVNPGRNAVTDVCDVSAGPGPGETPCTRRGQPGVLRYAGALPHVALVGYSFEGHSRRSEAYLASLDGAESRIGAGDLKPVSFQYGKVGGRCARPAPP

Radius of gyration: 33.58 Å; chains: 1; bounding box: 112×82×122 Å